Protein AF-0000000080299804 (afdb_homodimer)

Organism: Bacteroides stercoris (NCBI:txid46506)

Nearest PDB structures (foldseek):
  3etn-assembly1_C  TM=9.957E-01  e=3.625E-29  Bacteroides fragilis NCTC 9343
  2xhz-assembly1_B  TM=9.068E-01  e=3.718E-13  Escherichia coli
  5uqi-assembly1_A  TM=9.147E-01  e=6.817E-13  Escherichia coli CFT073
  4ivn-assembly1_A  TM=7.400E-01  e=2.037E-08  Vibrio vulnificus YJ016
  7en7-assembly1_A  TM=8.045E-01  e=1.188E-07  Escherichia coli K-12

Solvent-accessible surface area (backbone atoms only — not comparable to full-atom values): 20589 Å² total; per-residue (Å²): 106,67,69,60,51,51,51,50,31,50,53,48,19,50,40,39,62,53,38,64,86,58,72,44,57,58,52,47,39,50,49,47,42,47,26,26,70,68,62,63,24,33,37,37,16,23,26,61,72,65,46,20,38,46,24,40,40,41,16,54,49,30,41,63,55,76,40,56,40,40,62,44,53,37,68,49,33,76,71,58,54,51,70,72,68,56,82,46,28,32,37,40,38,36,31,60,70,18,65,51,62,51,55,56,51,39,55,52,53,46,38,71,75,39,74,79,60,48,35,37,28,41,20,41,27,71,84,22,68,50,31,67,70,28,77,29,54,43,47,44,59,52,54,76,32,71,30,87,82,54,70,56,82,35,37,50,52,44,36,51,45,50,53,40,42,50,51,46,39,54,40,30,62,75,70,62,63,48,66,67,62,38,33,75,74,30,77,61,63,70,64,10,53,51,35,46,57,61,61,76,99,108,65,70,58,50,53,51,50,31,49,52,47,19,48,39,39,60,53,38,64,83,58,70,45,57,59,52,46,37,48,48,47,43,48,28,26,70,67,63,64,23,31,38,38,18,23,24,60,72,64,46,20,38,45,24,41,41,42,17,54,50,29,41,62,56,77,39,56,40,40,63,43,53,36,69,50,31,76,71,59,54,50,69,74,69,55,81,46,27,33,37,40,37,35,30,60,68,19,65,50,63,53,55,55,52,39,53,51,52,47,38,71,75,37,73,79,60,47,35,37,30,42,19,40,28,70,84,21,69,50,29,67,70,30,78,30,54,44,47,44,60,50,53,77,33,72,30,87,82,54,69,57,82,37,38,51,52,44,34,50,45,50,52,40,42,52,50,44,39,55,37,29,62,74,71,62,63,45,67,67,61,39,31,76,75,29,78,62,63,72,63,10,54,51,36,47,58,61,62,76,100

Sequence (402 aa):
MIASIQELLQKEAQAVLNIPVTDAYEKAVELIVEQVHRKKGKLVTSGMGKAGQIAMNIATTFCSTGIPSVFLHPSEAQHGDLGILQENDLLLLISNSGKTREIVELTQLAHNLNPKLKFIVITGNPDSPLAQESDVCLSTGSPKEVCILGMTPTTSTTVMTVIGDILVVQTMQKTGFTIEDYSKRHHGGYLGEKSRALCVKMIASIQELLQKEAQAVLNIPVTDAYEKAVELIVEQVHRKKGKLVTSGMGKAGQIAMNIATTFCSTGIPSVFLHPSEAQHGDLGILQENDLLLLISNSGKTREIVELTQLAHNLNPKLKFIVITGNPDSPLAQESDVCLSTGSPKEVCILGMTPTTSTTVMTVIGDILVVQTMQKTGFTIEDYSKRHHGGYLGEKSRALCVK

Foldseek 3Di:
DVVLVVVLVVLLVVLLVLFDDDCLLVVLLVLQCVLPVPVPAAEEEEDDDLQLVLSQVLQVLLVLQPGHYDYDYLVCCVVPPVVSDDPSYEYEYEDAALCPPSRVVSVVVNCVVPVVHAYEYEYCDCPHPNNVVHPGYGHSVNGQAPPPVSPDPDSSSSSSNVSSVSSSVVSCVVSVGDLVNSLVSQCDDPSNVVSVVVVVD/DVVLVVVLVVLLVVLLVLFDDDCLLVVLLVLQCVLPVPVPAAEEEEDDDLQLVLSQVLQVLLVLQPGHYDYDYLVCCVVPPVVSDDPSYEYEYEDAALCPPSRVVSVVVNCVVPVVHAYEYEYCCCPHPNNVVHPGYGHSVNGQAPPPVSPDPDSSSSSSNVSSVSSSVVSCVVSVGDLVNSLVRQCDDPSNVVSVVVVVD

Radius of gyration: 20.39 Å; Cα contacts (8 Å, |Δi|>4): 796; chains: 2; bounding box: 62×54×48 Å

InterPro domains:
  IPR001347 SIS domain [PF01380] (39-169)
  IPR001347 SIS domain [PS51464] (32-177)
  IPR035474 KpsF-like, SIS domain [cd05014] (41-169)
  IPR046348 SIS domain superfamily [SSF53697] (6-197)

pLDDT: mean 95.36, std 7.16, range [51.16, 98.94]

Structure (mmCIF, N/CA/C/O backbone):
data_AF-0000000080299804-model_v1
#
loop_
_entity.id
_entity.type
_entity.pdbx_description
1 polymer 'Putative arabinose 5-phosphate isomerase, KdsD-like'
#
loop_
_atom_site.group_PDB
_atom_site.id
_atom_site.type_symbol
_atom_site.label_atom_id
_atom_site.label_alt_id
_atom_site.label_comp_id
_atom_site.label_asym_id
_atom_site.label_entity_id
_atom_site.label_seq_id
_atom_site.pdbx_PDB_ins_code
_atom_site.Cartn_x
_atom_site.Cartn_y
_atom_site.Cartn_z
_atom_site.occupancy
_atom_site.B_iso_or_equiv
_atom_site.auth_seq_id
_atom_site.auth_comp_id
_atom_site.auth_asym_id
_atom_site.auth_atom_id
_atom_site.pdbx_PDB_model_num
ATOM 1 N N . MET A 1 1 ? 6.676 -24.812 4.543 1 92.69 1 MET A N 1
ATOM 2 C CA . MET A 1 1 ? 6.258 -23.469 4.152 1 92.69 1 MET A CA 1
ATOM 3 C C . MET A 1 1 ? 5.59 -22.75 5.316 1 92.69 1 MET A C 1
ATOM 5 O O . MET A 1 1 ? 5.926 -21.609 5.613 1 92.69 1 MET A O 1
ATOM 9 N N . ILE A 1 2 ? 4.918 -23.5 6.156 1 93.62 2 ILE A N 1
ATOM 10 C CA . ILE A 1 2 ? 4.168 -22.891 7.25 1 93.62 2 ILE A CA 1
ATOM 11 C C . ILE A 1 2 ? 5.129 -22.266 8.258 1 93.62 2 ILE A C 1
ATOM 13 O O . ILE A 1 2 ? 4.965 -21.094 8.641 1 93.62 2 ILE A O 1
ATOM 17 N N . ALA A 1 3 ? 6.148 -22.969 8.594 1 95.88 3 ALA A N 1
ATOM 18 C CA . ALA A 1 3 ? 7.117 -22.453 9.555 1 95.88 3 ALA A CA 1
ATOM 19 C C . ALA A 1 3 ? 7.816 -21.203 9.008 1 95.88 3 ALA A C 1
ATOM 21 O O . ALA A 1 3 ? 8.039 -20.234 9.742 1 95.88 3 ALA A O 1
ATOM 22 N N . SER A 1 4 ? 8.164 -21.266 7.797 1 97.25 4 SER A N 1
ATOM 23 C CA . SER A 1 4 ? 8.805 -20.141 7.133 1 97.25 4 SER A CA 1
ATOM 24 C C . SER A 1 4 ? 7.902 -18.906 7.129 1 97.25 4 SER A C 1
ATOM 26 O O . SER A 1 4 ? 8.359 -17.797 7.391 1 97.25 4 SER A O 1
ATOM 28 N N . ILE A 1 5 ? 6.621 -19.094 6.84 1 98.25 5 ILE A N 1
ATOM 29 C CA . ILE A 1 5 ? 5.656 -18 6.789 1 98.25 5 ILE A CA 1
ATOM 30 C C . ILE A 1 5 ? 5.496 -17.391 8.18 1 98.25 5 ILE A C 1
ATOM 32 O O . ILE A 1 5 ? 5.449 -16.156 8.32 1 98.25 5 ILE A O 1
ATOM 36 N N . GLN A 1 6 ? 5.473 -18.234 9.195 1 98.25 6 GLN A N 1
ATOM 37 C CA . GLN A 1 6 ? 5.344 -17.75 10.562 1 98.25 6 GLN A CA 1
ATOM 38 C C . GLN A 1 6 ? 6.535 -16.875 10.953 1 98.25 6 GLN A C 1
ATOM 40 O O . GLN A 1 6 ? 6.371 -15.867 11.648 1 98.25 6 GLN A O 1
ATOM 45 N N . GLU A 1 7 ? 7.672 -17.266 10.516 1 98.38 7 GLU A N 1
ATOM 46 C CA . GLU A 1 7 ? 8.867 -16.469 10.781 1 98.38 7 GLU A CA 1
ATOM 47 C C . GLU A 1 7 ? 8.789 -15.117 10.086 1 98.38 7 GLU A C 1
ATOM 49 O O . GLU A 1 7 ? 9.18 -14.094 10.656 1 98.38 7 GLU A O 1
ATOM 54 N N . LEU A 1 8 ? 8.32 -15.117 8.844 1 98.69 8 LEU A N 1
ATOM 55 C CA . LEU A 1 8 ? 8.164 -13.875 8.102 1 98.69 8 LEU A CA 1
ATOM 56 C C . LEU A 1 8 ? 7.176 -12.945 8.789 1 98.69 8 LEU A C 1
ATOM 58 O O . LEU A 1 8 ? 7.406 -11.734 8.875 1 98.69 8 LEU A O 1
ATOM 62 N N . LEU A 1 9 ? 6.078 -13.508 9.281 1 98.88 9 LEU A N 1
ATOM 63 C CA . LEU A 1 9 ? 5.078 -12.711 9.992 1 98.88 9 LEU A CA 1
ATOM 64 C C . LEU A 1 9 ? 5.668 -12.102 11.258 1 98.88 9 LEU A C 1
ATOM 66 O O . LEU A 1 9 ? 5.387 -10.945 11.586 1 98.88 9 LEU A O 1
ATOM 70 N N . GLN A 1 10 ? 6.461 -12.867 11.938 1 98.81 10 GLN A N 1
ATOM 71 C CA . GLN A 1 10 ? 7.109 -12.367 13.141 1 98.81 10 GLN A CA 1
ATOM 72 C C . GLN A 1 10 ? 8.047 -11.203 12.82 1 98.81 10 GLN A C 1
ATOM 74 O O . GLN A 1 10 ? 8.07 -10.211 13.547 1 98.81 10 GLN A O 1
ATOM 79 N N . LYS A 1 11 ? 8.805 -11.32 11.773 1 98.81 11 LYS A N 1
ATOM 80 C CA . LYS A 1 11 ? 9.734 -10.266 11.375 1 98.81 11 LYS A CA 1
ATOM 81 C C . LYS A 1 11 ? 8.977 -8.992 11 1 98.81 11 LYS A C 1
ATOM 83 O O . LYS A 1 11 ? 9.383 -7.891 11.375 1 98.81 11 LYS A O 1
ATOM 88 N N . GLU A 1 12 ? 7.887 -9.172 10.258 1 98.88 12 GLU A N 1
ATOM 89 C CA . GLU A 1 12 ? 7.07 -8.031 9.867 1 98.88 12 GLU A CA 1
ATOM 90 C C . GLU A 1 12 ? 6.453 -7.348 11.086 1 98.88 12 GLU A C 1
ATOM 92 O O . GLU A 1 12 ? 6.477 -6.121 11.195 1 98.88 12 GLU A O 1
ATOM 97 N N . ALA A 1 13 ? 5.949 -8.164 11.977 1 98.94 13 ALA A N 1
ATOM 98 C CA . ALA A 1 13 ? 5.336 -7.617 13.188 1 98.94 13 ALA A CA 1
ATOM 99 C C . ALA A 1 13 ? 6.367 -6.891 14.047 1 98.94 13 ALA A C 1
ATOM 101 O O . ALA A 1 13 ? 6.086 -5.82 14.594 1 98.94 13 ALA A O 1
ATOM 102 N N . GLN A 1 14 ? 7.508 -7.449 14.148 1 98.88 14 GLN A N 1
ATOM 103 C CA . GLN A 1 14 ? 8.57 -6.828 14.938 1 98.88 14 GLN A CA 1
ATOM 104 C C . GLN A 1 14 ? 9 -5.496 14.336 1 98.88 14 GLN A C 1
ATOM 106 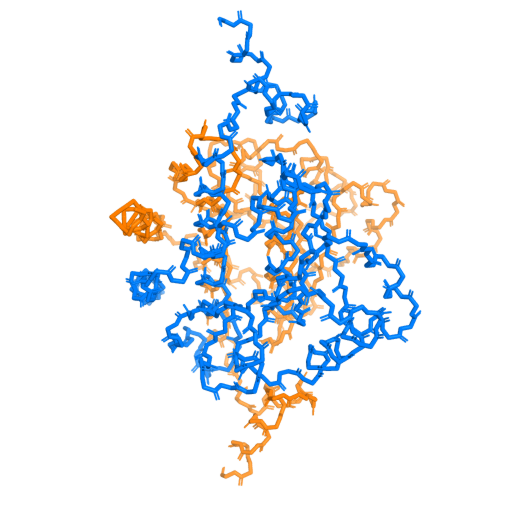O O . GLN A 1 14 ? 9.289 -4.547 15.055 1 98.88 14 GLN A O 1
ATOM 111 N N . ALA A 1 15 ? 9.078 -5.453 13 1 98.94 15 ALA A N 1
ATOM 112 C CA . ALA A 1 15 ? 9.422 -4.203 12.328 1 98.94 15 ALA A CA 1
ATOM 113 C C . ALA A 1 15 ? 8.406 -3.107 12.656 1 98.94 15 ALA A C 1
ATOM 115 O O . ALA A 1 15 ? 8.781 -1.949 12.852 1 98.94 15 ALA A O 1
ATOM 116 N N . VAL A 1 16 ? 7.137 -3.465 12.711 1 98.94 16 VAL A N 1
ATOM 117 C CA . VAL A 1 16 ? 6.078 -2.52 13.047 1 98.94 16 VAL A CA 1
ATOM 118 C C . VAL A 1 16 ? 6.258 -2.02 14.477 1 98.94 16 VAL A C 1
ATOM 120 O O . VAL A 1 16 ? 6.18 -0.817 14.734 1 98.94 16 VAL A O 1
ATOM 123 N N . LEU A 1 17 ? 6.586 -2.916 15.383 1 98.81 17 LEU A N 1
ATOM 124 C CA . LEU A 1 17 ? 6.754 -2.566 16.781 1 98.81 17 LEU A CA 1
ATOM 125 C C . LEU A 1 17 ? 7.992 -1.7 16.984 1 98.81 17 LEU A C 1
ATOM 127 O O . LEU A 1 17 ? 8.062 -0.921 17.938 1 98.81 17 LEU A O 1
ATOM 131 N N . ASN A 1 18 ? 8.93 -1.808 16.094 1 98.75 18 ASN A N 1
ATOM 132 C CA . ASN A 1 18 ? 10.211 -1.127 16.25 1 98.75 18 ASN A CA 1
ATOM 133 C C . ASN A 1 18 ? 10.195 0.25 15.594 1 98.75 18 ASN A C 1
ATOM 135 O O . ASN A 1 18 ? 11.211 0.95 15.594 1 98.75 18 ASN A O 1
ATOM 139 N N . ILE A 1 19 ? 9.086 0.676 14.992 1 98.88 19 ILE A N 1
ATOM 140 C CA . ILE A 1 19 ? 9 2.027 14.453 1 98.88 19 ILE A CA 1
ATOM 141 C C . ILE A 1 19 ? 9.297 3.047 15.547 1 98.88 19 ILE A C 1
ATOM 143 O O . ILE A 1 19 ? 8.656 3.043 16.594 1 98.88 19 ILE A O 1
ATOM 147 N N . PRO A 1 20 ? 10.266 3.904 15.328 1 98.69 20 PRO A N 1
ATOM 148 C CA . PRO A 1 20 ? 10.586 4.902 16.344 1 98.69 20 PRO A CA 1
ATOM 149 C C . PRO A 1 20 ? 9.445 5.887 16.594 1 98.69 20 PRO A C 1
ATOM 151 O O . PRO A 1 20 ? 8.914 6.461 15.633 1 98.69 20 PRO A O 1
ATOM 154 N N . VAL A 1 21 ? 9.07 6.027 17.844 1 98.44 21 VAL A N 1
ATOM 155 C CA . VAL A 1 21 ? 8.023 6.973 18.203 1 98.44 21 VAL A CA 1
ATOM 156 C C . VAL A 1 21 ? 8.633 8.164 18.938 1 98.44 21 VAL A C 1
ATOM 158 O O . VAL A 1 21 ? 9.195 8.008 20.031 1 98.44 21 VAL A O 1
ATOM 161 N N . THR A 1 22 ? 8.617 9.297 18.312 1 97.88 22 THR A N 1
ATOM 162 C CA . THR A 1 22 ? 9.141 10.531 18.906 1 97.88 22 THR A CA 1
ATOM 163 C C . THR A 1 22 ? 8.102 11.648 18.828 1 97.88 22 THR A C 1
ATOM 165 O O . THR A 1 22 ? 6.984 11.43 18.344 1 97.88 22 THR A O 1
ATOM 168 N N . ASP A 1 23 ? 8.469 12.828 19.297 1 97.75 23 ASP A N 1
ATOM 169 C CA . ASP A 1 23 ? 7.551 13.961 19.25 1 97.75 23 ASP A CA 1
ATOM 170 C C . ASP A 1 23 ? 7.379 14.461 17.812 1 97.75 23 ASP A C 1
ATOM 172 O O . ASP A 1 23 ? 6.539 15.328 17.547 1 97.75 23 ASP A O 1
ATOM 176 N N . ALA A 1 24 ? 8.141 13.867 16.891 1 98.56 24 ALA A N 1
ATOM 177 C CA . ALA A 1 24 ? 8.008 14.211 15.477 1 98.56 24 ALA A CA 1
ATOM 178 C C . ALA A 1 24 ? 6.598 13.922 14.969 1 98.56 24 ALA A C 1
ATOM 180 O O . ALA A 1 24 ? 6.078 14.633 14.109 1 98.56 24 ALA A O 1
ATOM 181 N N . TYR A 1 25 ? 6 12.922 15.539 1 98.81 25 TYR A N 1
ATOM 182 C CA . TYR A 1 25 ? 4.641 12.594 15.125 1 98.81 25 TYR A CA 1
ATOM 183 C C . TYR A 1 25 ? 3.672 13.711 15.492 1 98.81 25 TYR A C 1
ATOM 185 O O . TYR A 1 25 ? 2.789 14.062 14.711 1 98.81 25 TYR A O 1
ATOM 193 N N . GLU A 1 26 ? 3.801 14.211 16.672 1 98.62 26 GLU A N 1
ATOM 194 C CA . GLU A 1 26 ? 2.951 15.328 17.078 1 98.62 26 GLU A CA 1
ATOM 195 C C . GLU A 1 26 ? 3.16 16.547 16.188 1 98.62 26 GLU A C 1
ATOM 197 O O . GLU A 1 26 ? 2.195 17.203 15.789 1 98.62 26 GLU A O 1
ATOM 202 N N . LYS A 1 27 ? 4.379 16.812 15.867 1 98.81 27 LYS A N 1
ATOM 203 C CA . LYS A 1 27 ? 4.699 17.938 14.984 1 98.81 27 LYS A CA 1
ATOM 204 C C . LYS A 1 27 ? 4.113 17.734 13.594 1 98.81 27 LYS A C 1
ATOM 206 O O . LYS A 1 27 ? 3.6 18.672 12.984 1 98.81 27 LYS A O 1
ATOM 211 N N . ALA A 1 28 ? 4.203 16.547 13.062 1 98.88 28 ALA A N 1
ATOM 212 C CA . ALA A 1 28 ? 3.652 16.234 11.75 1 98.88 28 ALA A CA 1
ATOM 213 C C . ALA A 1 28 ? 2.141 16.438 11.719 1 98.88 28 ALA A C 1
ATOM 215 O O . ALA A 1 28 ? 1.609 17.062 10.805 1 98.88 28 ALA A O 1
ATOM 216 N N . VAL A 1 29 ? 1.487 15.914 12.758 1 98.88 29 VAL A N 1
ATOM 217 C CA . VAL A 1 29 ? 0.036 16.031 12.836 1 98.88 29 VAL A CA 1
ATOM 218 C C . VAL A 1 29 ? -0.358 17.5 12.953 1 98.88 29 VAL A C 1
ATOM 220 O O . VAL A 1 29 ? -1.312 17.953 12.312 1 98.88 29 VAL A O 1
ATOM 223 N N . GLU A 1 30 ? 0.352 18.234 13.734 1 98.81 30 GLU A N 1
ATOM 224 C CA . GLU A 1 30 ? 0.077 19.656 13.891 1 98.81 30 GLU A CA 1
ATOM 225 C C . GLU A 1 30 ? 0.239 20.391 12.57 1 98.81 30 GLU A C 1
ATOM 227 O O . GLU A 1 30 ? -0.56 21.281 12.242 1 98.81 30 GLU A O 1
ATOM 232 N N . LEU A 1 31 ? 1.258 20.047 11.852 1 98.81 31 LEU A N 1
ATOM 233 C CA . LEU A 1 31 ? 1.482 20.656 10.555 1 98.81 31 LEU A CA 1
ATOM 234 C C . LEU A 1 31 ? 0.331 20.359 9.602 1 98.81 31 LEU A C 1
ATOM 236 O O . LEU A 1 31 ? -0.106 21.234 8.852 1 98.81 31 LEU A O 1
ATOM 240 N N . ILE A 1 32 ? -0.115 19.156 9.586 1 98.88 32 ILE A N 1
ATOM 241 C CA . ILE A 1 32 ? -1.228 18.766 8.734 1 98.88 32 ILE A CA 1
ATOM 242 C C . ILE A 1 32 ? -2.48 19.547 9.117 1 98.88 32 ILE A C 1
ATOM 244 O O . ILE A 1 32 ? -3.166 20.094 8.25 1 98.88 32 ILE A O 1
ATOM 248 N N . VAL A 1 33 ? -2.742 19.609 10.391 1 98.81 33 VAL A N 1
ATOM 249 C CA . VAL A 1 33 ? -3.932 20.297 10.875 1 98.81 33 VAL A CA 1
ATOM 250 C C . VAL A 1 33 ? -3.846 21.781 10.516 1 98.81 33 VAL A C 1
ATOM 252 O O . VAL A 1 33 ? -4.816 22.359 10.031 1 98.81 33 VAL A O 1
ATOM 255 N N . GLU A 1 34 ? -2.688 22.328 10.719 1 98.69 34 GLU A N 1
ATOM 256 C CA . GLU A 1 34 ? -2.514 23.766 10.461 1 98.69 34 GLU A CA 1
ATOM 257 C C . GLU A 1 34 ? -2.623 24.078 8.977 1 98.69 34 GLU A C 1
ATOM 259 O O . GLU A 1 34 ? -3.439 24.906 8.562 1 98.69 34 GLU A O 1
ATOM 264 N N . GLN A 1 35 ? -1.888 23.406 8.141 1 98.69 35 GLN A N 1
ATOM 265 C CA . GLN A 1 35 ? -1.776 23.75 6.727 1 98.69 35 GLN A CA 1
ATOM 266 C C . GLN A 1 35 ? -3.029 23.328 5.961 1 98.69 35 GLN A C 1
ATOM 268 O O . GLN A 1 35 ? -3.486 24.062 5.07 1 98.69 35 GLN A O 1
ATOM 273 N N . VAL A 1 36 ? -3.557 22.172 6.363 1 98.5 36 VAL A N 1
ATOM 274 C CA . VAL A 1 36 ? -4.629 21.625 5.539 1 98.5 36 VAL A CA 1
ATOM 275 C C . VAL A 1 36 ? -5.98 21.922 6.184 1 98.5 36 VAL A C 1
ATOM 277 O O . VAL A 1 36 ? -6.848 22.547 5.57 1 98.5 36 VAL A O 1
ATOM 280 N N . HIS A 1 37 ? -6.082 21.547 7.422 1 98.12 37 HIS A N 1
ATOM 281 C CA . HIS A 1 37 ? -7.383 21.656 8.078 1 98.12 37 HIS A CA 1
ATOM 282 C C . HIS A 1 37 ? -7.73 23.125 8.336 1 98.12 37 HIS A C 1
ATOM 284 O O . HIS A 1 37 ? -8.875 23.531 8.125 1 98.12 37 HIS A O 1
ATOM 290 N N . ARG A 1 38 ? -6.816 23.906 8.766 1 98.38 38 ARG A N 1
ATOM 291 C CA . ARG A 1 38 ? -7.09 25.297 9.156 1 98.38 38 ARG A CA 1
ATOM 292 C C . ARG A 1 38 ? -6.883 26.25 7.988 1 98.38 38 ARG A C 1
ATOM 294 O O . ARG A 1 38 ? -7.754 27.062 7.684 1 98.38 38 ARG A O 1
ATOM 301 N N . LYS A 1 39 ? -5.777 26.125 7.297 1 98.31 39 LYS A N 1
ATOM 302 C CA . LYS A 1 39 ? -5.418 27.094 6.266 1 98.31 39 LYS A CA 1
ATOM 303 C C . LYS A 1 39 ? -5.984 26.688 4.906 1 98.31 39 LYS A C 1
ATOM 305 O O . LYS A 1 39 ? -5.852 27.422 3.926 1 98.31 39 LYS A O 1
ATOM 310 N N . LYS A 1 40 ? -6.547 25.531 4.797 1 98.12 40 LYS A N 1
ATOM 311 C CA . LYS A 1 40 ? -7.328 25.062 3.66 1 98.12 40 LYS A CA 1
ATOM 312 C C . LYS A 1 40 ? -6.434 24.75 2.467 1 98.12 40 LYS A C 1
ATOM 314 O O . LYS A 1 40 ? -6.809 24.984 1.318 1 98.12 40 LYS A O 1
ATOM 319 N N . GLY A 1 41 ? -5.238 24.328 2.691 1 98.31 41 GLY A N 1
ATOM 320 C CA . GLY A 1 41 ? -4.418 23.703 1.669 1 98.31 41 GLY A CA 1
ATOM 321 C C . GLY A 1 41 ? -4.758 22.234 1.447 1 98.31 41 GLY A C 1
ATOM 322 O O . GLY A 1 41 ? -5.863 21.797 1.765 1 98.31 41 GLY A O 1
ATOM 323 N N . LYS A 1 42 ? -3.889 21.562 0.871 1 98.81 42 LYS A N 1
ATOM 324 C CA . LYS A 1 42 ? -4.035 20.125 0.712 1 98.81 42 LYS A CA 1
ATOM 325 C C . LYS A 1 42 ? -2.727 19.391 1.03 1 98.81 42 LYS A C 1
ATOM 327 O O . LYS A 1 42 ? -1.656 20 1.017 1 98.81 42 LYS A O 1
ATOM 332 N N . LEU A 1 43 ? -2.871 18.156 1.405 1 98.88 43 LEU A N 1
ATOM 333 C CA . LEU A 1 43 ? -1.719 17.281 1.57 1 98.88 43 LEU A CA 1
ATOM 334 C C . LEU A 1 43 ? -1.314 16.656 0.239 1 98.88 43 LEU A C 1
ATOM 336 O O . LEU A 1 43 ? -2.104 15.938 -0.379 1 98.88 43 LEU A O 1
ATOM 340 N N . VAL A 1 44 ? -0.115 16.969 -0.212 1 98.88 44 VAL A N 1
ATOM 341 C CA . VAL A 1 44 ? 0.397 16.391 -1.452 1 98.88 44 VAL A CA 1
ATOM 342 C C . VAL A 1 44 ? 1.435 15.32 -1.134 1 98.88 44 VAL A C 1
ATOM 344 O O . VAL A 1 44 ? 2.539 15.633 -0.681 1 98.88 44 VAL A O 1
ATOM 347 N N . THR A 1 45 ? 1.09 14.07 -1.357 1 98.94 45 THR A N 1
ATOM 348 C CA . THR A 1 45 ? 1.995 12.961 -1.079 1 98.94 45 THR A CA 1
ATOM 349 C C . THR A 1 45 ? 2.801 12.594 -2.322 1 98.94 45 THR A C 1
ATOM 351 O O . THR A 1 45 ? 2.363 12.844 -3.447 1 98.94 45 THR A O 1
ATOM 354 N N . SER A 1 46 ? 3.973 12.078 -2.096 1 98.88 46 SER A N 1
ATOM 355 C CA . SER A 1 46 ? 4.82 11.711 -3.227 1 98.88 46 SER A CA 1
ATOM 356 C C . SER A 1 46 ? 5.836 10.641 -2.838 1 98.88 46 SER A C 1
ATOM 358 O O . SER A 1 46 ? 6.215 10.531 -1.669 1 98.88 46 SER A O 1
ATOM 360 N N . GLY A 1 47 ? 6.281 9.883 -3.729 1 98.31 47 GLY A N 1
ATOM 361 C CA . GLY A 1 47 ? 7.25 8.797 -3.65 1 98.31 47 GLY A CA 1
ATOM 362 C C . GLY A 1 47 ? 7.453 8.086 -4.973 1 98.31 47 GLY A C 1
ATOM 363 O O . GLY A 1 47 ? 6.664 8.25 -5.902 1 98.31 47 GLY A O 1
ATOM 364 N N . MET A 1 48 ? 8.523 7.34 -5.059 1 96.94 48 MET A N 1
ATOM 365 C CA . MET A 1 48 ? 8.812 6.59 -6.277 1 96.94 48 MET A CA 1
ATOM 366 C C . MET A 1 48 ? 8.539 5.102 -6.078 1 96.94 48 MET A C 1
ATOM 368 O O . MET A 1 48 ? 8.719 4.57 -4.984 1 96.94 48 MET A O 1
ATOM 372 N N . GLY A 1 49 ? 8.172 4.438 -7.188 1 96.31 49 GLY A N 1
ATOM 373 C CA . GLY A 1 49 ? 8.008 2.992 -7.152 1 96.31 49 GLY A CA 1
ATOM 374 C C . GLY A 1 49 ? 7.051 2.525 -6.074 1 96.31 49 GLY A C 1
ATOM 375 O O . GLY A 1 49 ? 5.934 3.037 -5.965 1 96.31 49 GLY A O 1
ATOM 376 N N . LYS A 1 50 ? 7.461 1.535 -5.336 1 98.06 50 LYS A N 1
ATOM 377 C CA . LYS A 1 50 ? 6.617 0.94 -4.301 1 98.06 50 LYS A CA 1
ATOM 378 C C . LYS A 1 50 ? 6.309 1.946 -3.195 1 98.06 50 LYS A C 1
ATOM 380 O O . LYS A 1 50 ? 5.195 1.977 -2.67 1 98.06 50 LYS A O 1
ATOM 385 N N . ALA A 1 51 ? 7.289 2.762 -2.852 1 98.31 51 ALA A N 1
ATOM 386 C CA . ALA A 1 51 ? 7.035 3.834 -1.895 1 98.31 51 ALA A CA 1
ATOM 387 C C . ALA A 1 51 ? 5.965 4.793 -2.416 1 98.31 51 ALA A C 1
ATOM 389 O O . ALA A 1 51 ? 5.156 5.309 -1.644 1 98.31 51 ALA A O 1
ATOM 390 N N . GLY A 1 52 ? 6.004 5.059 -3.727 1 98.62 52 GLY A N 1
ATOM 391 C CA . GLY A 1 52 ? 4.98 5.891 -4.344 1 98.62 52 GLY A CA 1
ATOM 392 C C . GLY A 1 52 ? 3.586 5.309 -4.215 1 98.62 52 GLY A C 1
ATOM 393 O O . GLY A 1 52 ? 2.619 6.043 -3.998 1 98.62 52 GLY A O 1
ATOM 394 N N . GLN A 1 53 ? 3.492 4.027 -4.348 1 98.75 53 GLN A N 1
ATOM 395 C CA . GLN A 1 53 ? 2.203 3.361 -4.211 1 98.75 53 GLN A CA 1
ATOM 396 C C . GLN A 1 53 ? 1.683 3.459 -2.777 1 98.75 53 GLN A C 1
ATOM 398 O O . GLN A 1 53 ? 0.479 3.613 -2.559 1 98.75 53 GLN A O 1
ATOM 403 N N . ILE A 1 54 ? 2.561 3.406 -1.776 1 98.81 54 ILE A N 1
ATOM 404 C CA . ILE A 1 54 ? 2.164 3.609 -0.387 1 98.81 54 ILE A CA 1
ATOM 405 C C . ILE A 1 54 ? 1.725 5.055 -0.181 1 98.81 54 ILE A C 1
ATOM 407 O O . ILE A 1 54 ? 0.735 5.32 0.508 1 98.81 54 ILE A O 1
ATOM 411 N N . ALA A 1 55 ? 2.467 5.977 -0.833 1 98.94 55 ALA A N 1
ATOM 412 C CA . ALA A 1 55 ? 2.088 7.387 -0.753 1 98.94 55 ALA A CA 1
ATOM 413 C C . ALA A 1 55 ? 0.684 7.609 -1.307 1 98.94 55 ALA A C 1
ATOM 415 O O . ALA A 1 55 ? -0.081 8.414 -0.771 1 98.94 55 ALA A O 1
ATOM 416 N N . MET A 1 56 ? 0.382 6.934 -2.375 1 98.81 56 MET A N 1
ATOM 417 C CA . MET A 1 56 ? -0.957 7.02 -2.951 1 98.81 56 MET A CA 1
ATOM 418 C C . MET A 1 56 ? -2.006 6.516 -1.965 1 98.81 56 MET A C 1
ATOM 420 O O . MET A 1 56 ? -3.064 7.133 -1.811 1 98.81 56 MET A O 1
ATOM 424 N N . ASN A 1 57 ? -1.745 5.426 -1.312 1 98.75 57 ASN A N 1
ATOM 425 C CA . ASN A 1 57 ? -2.656 4.875 -0.316 1 98.75 57 ASN A CA 1
ATOM 426 C C . ASN A 1 57 ? -2.883 5.852 0.835 1 98.75 57 ASN A C 1
ATOM 428 O O . ASN A 1 57 ? -4.02 6.047 1.276 1 98.75 57 ASN A O 1
ATOM 432 N N . ILE A 1 58 ? -1.812 6.461 1.29 1 98.94 58 ILE A N 1
ATOM 433 C CA . ILE A 1 58 ? -1.902 7.422 2.381 1 98.94 58 ILE A CA 1
ATOM 434 C C . ILE A 1 58 ? -2.764 8.609 1.95 1 98.94 58 ILE A C 1
ATOM 436 O O . ILE A 1 58 ? -3.637 9.055 2.699 1 98.94 58 ILE A O 1
ATOM 440 N N . ALA A 1 59 ? -2.576 9.078 0.723 1 98.94 59 ALA A N 1
ATOM 441 C CA . ALA A 1 59 ? -3.34 10.219 0.218 1 98.94 59 ALA A CA 1
ATOM 442 C C . ALA A 1 59 ? -4.836 9.906 0.199 1 98.94 59 ALA A C 1
ATOM 444 O O . ALA A 1 59 ? -5.645 10.703 0.688 1 98.94 59 ALA A O 1
ATOM 445 N N . THR A 1 60 ? -5.207 8.773 -0.327 1 98.38 60 THR A N 1
ATOM 446 C CA . THR A 1 60 ? -6.621 8.438 -0.459 1 98.38 60 THR A CA 1
ATOM 447 C C . THR A 1 60 ? -7.246 8.18 0.908 1 98.38 60 THR A C 1
ATOM 449 O O . THR A 1 60 ? -8.422 8.477 1.128 1 98.38 60 THR A O 1
ATOM 452 N N . THR A 1 61 ? -6.457 7.633 1.838 1 98.5 61 THR A N 1
ATOM 453 C CA . THR A 1 61 ? -6.961 7.422 3.191 1 98.5 61 THR A CA 1
ATOM 454 C C . THR A 1 61 ? -7.23 8.758 3.883 1 98.5 61 THR A C 1
ATOM 456 O O . THR A 1 61 ? -8.258 8.922 4.543 1 98.5 61 THR A O 1
ATOM 459 N N . PHE A 1 62 ? -6.336 9.719 3.711 1 98.81 62 PHE A N 1
ATOM 460 C CA . PHE A 1 62 ? -6.562 11.055 4.242 1 98.81 62 PHE A CA 1
ATOM 461 C C . PHE A 1 62 ? -7.816 11.672 3.633 1 98.81 62 PHE A C 1
ATOM 463 O O . PHE A 1 62 ? -8.641 12.258 4.344 1 98.81 62 PHE A O 1
ATOM 470 N N . CYS A 1 63 ? -8.023 11.531 2.32 1 97.94 63 CYS A N 1
ATOM 471 C CA . CYS A 1 63 ? -9.203 12.07 1.659 1 97.94 63 CYS A CA 1
ATOM 472 C C . CYS A 1 63 ? -10.477 11.516 2.289 1 97.94 63 CYS A C 1
ATOM 474 O O . CYS A 1 63 ? -11.43 12.266 2.539 1 97.94 63 CYS A O 1
ATOM 476 N N . SER A 1 64 ? -10.422 10.25 2.602 1 96.25 64 SER A N 1
ATOM 477 C CA . SER A 1 64 ? -11.625 9.602 3.115 1 96.25 64 SER A CA 1
ATOM 478 C C . SER A 1 64 ? -11.883 9.984 4.566 1 96.25 64 SER A C 1
ATOM 480 O O . SER A 1 64 ? -12.953 9.688 5.113 1 96.25 64 SER A O 1
ATOM 482 N N . THR A 1 65 ? -10.883 10.688 5.16 1 97.12 65 THR A N 1
ATOM 483 C CA . THR A 1 65 ? -11.031 11.008 6.574 1 97.12 65 THR A CA 1
ATOM 484 C C . THR A 1 65 ? -10.969 12.516 6.797 1 97.12 65 THR A C 1
ATOM 486 O O . THR A 1 65 ? -10.562 12.977 7.863 1 97.12 65 THR A O 1
ATOM 489 N N . GLY A 1 66 ? -11.203 13.281 5.797 1 96.62 66 GLY A N 1
ATOM 490 C CA . GLY A 1 66 ? -11.516 14.688 5.957 1 96.62 66 GLY A CA 1
ATOM 491 C C . GLY A 1 66 ? -10.336 15.602 5.672 1 96.62 66 GLY A C 1
ATOM 492 O O . GLY A 1 66 ? -10.422 16.812 5.887 1 96.62 66 GLY A O 1
ATOM 493 N N . ILE A 1 67 ? -9.211 15.086 5.199 1 98.5 67 ILE A N 1
ATOM 494 C CA . ILE A 1 67 ? -8.039 15.875 4.828 1 98.5 67 ILE A CA 1
ATOM 495 C C . ILE A 1 67 ? -7.816 15.781 3.32 1 98.5 67 ILE A C 1
ATOM 497 O O . ILE A 1 67 ? -7.371 14.75 2.812 1 98.5 67 ILE A O 1
ATOM 501 N N . PRO A 1 68 ? -8.203 16.875 2.611 1 98.38 68 PRO A N 1
ATOM 502 C CA . PRO A 1 68 ? -7.945 16.828 1.169 1 98.38 68 PRO A CA 1
ATOM 503 C C . PRO A 1 68 ? -6.488 16.516 0.836 1 98.38 68 PRO A C 1
ATOM 505 O O . PRO A 1 68 ? -5.574 17.156 1.362 1 98.38 68 PRO A O 1
ATOM 508 N N . SER A 1 69 ? -6.297 15.492 -0.008 1 98.81 69 SER A N 1
ATOM 509 C CA . SER A 1 69 ? -4.953 15.016 -0.317 1 98.81 69 SER A CA 1
ATOM 510 C C . SER A 1 69 ? -4.871 14.484 -1.744 1 98.81 69 SER A C 1
ATOM 512 O O . SER A 1 69 ? -5.867 14.023 -2.299 1 98.81 69 SER A O 1
ATOM 514 N N . VAL A 1 70 ? -3.717 14.602 -2.336 1 98.69 70 VAL A N 1
ATOM 515 C CA . VAL A 1 70 ? -3.502 14.102 -3.689 1 98.69 70 VAL A CA 1
ATOM 516 C C . VAL A 1 70 ? -2.088 13.539 -3.816 1 98.69 70 VAL A C 1
ATOM 518 O O . VAL A 1 70 ? -1.175 13.977 -3.107 1 98.69 70 VAL A O 1
ATOM 521 N N . PHE A 1 71 ? -1.955 12.555 -4.684 1 98.81 71 PHE A N 1
ATOM 522 C CA . PHE A 1 71 ? -0.64 12.016 -5.012 1 98.81 71 PHE A CA 1
ATOM 523 C C . PHE A 1 71 ? -0.038 12.75 -6.207 1 98.81 71 PHE A C 1
ATOM 525 O O . PHE A 1 71 ? -0.716 12.969 -7.211 1 98.81 71 PHE A O 1
ATOM 532 N N . LEU A 1 72 ? 1.147 13.141 -6.07 1 98.75 72 LEU A N 1
ATOM 533 C CA . LEU A 1 72 ? 1.926 13.758 -7.141 1 98.75 72 LEU A CA 1
ATOM 534 C C . LEU A 1 72 ? 3.139 12.898 -7.492 1 98.75 72 LEU A C 1
ATOM 536 O O . LEU A 1 72 ? 4.051 12.742 -6.676 1 98.75 72 LEU A O 1
ATOM 540 N N . HIS A 1 73 ? 3.125 12.328 -8.695 1 98.44 73 HIS A N 1
ATOM 541 C CA . HIS A 1 73 ? 4.305 11.594 -9.141 1 98.44 73 HIS A CA 1
ATOM 542 C C . HIS A 1 73 ? 5.504 12.523 -9.297 1 98.44 73 HIS A C 1
ATOM 544 O O . HIS A 1 73 ? 5.434 13.508 -10.031 1 98.44 73 HIS A O 1
ATOM 550 N N . PRO A 1 74 ? 6.586 12.164 -8.719 1 97.38 74 PRO A N 1
ATOM 551 C CA . PRO A 1 74 ? 7.664 13.148 -8.656 1 97.38 74 PRO A CA 1
ATOM 552 C C . PRO A 1 74 ? 8.289 13.43 -10.016 1 97.38 74 PRO A C 1
ATOM 554 O O . PRO A 1 74 ? 8.703 14.562 -10.289 1 97.38 74 PRO A O 1
ATOM 557 N N . SER A 1 75 ? 8.352 12.445 -10.898 1 96.06 75 SER A N 1
ATOM 558 C CA . SER A 1 75 ? 8.898 12.688 -12.227 1 96.06 75 SER A CA 1
ATOM 559 C C . SER A 1 75 ? 7.957 13.547 -13.062 1 96.06 75 SER A C 1
ATOM 561 O O . SER A 1 75 ? 8.398 14.383 -13.852 1 96.06 75 SER A O 1
ATOM 563 N N . GLU A 1 76 ? 6.684 13.32 -12.93 1 95.94 76 GLU A N 1
ATOM 564 C CA . GLU A 1 76 ? 5.699 14.086 -13.68 1 95.94 76 GLU A CA 1
ATOM 565 C C . GLU A 1 76 ? 5.637 15.531 -13.195 1 95.94 76 GLU A C 1
ATOM 567 O O . GLU A 1 76 ? 5.316 16.438 -13.969 1 95.94 76 GLU A O 1
ATOM 572 N N . ALA A 1 77 ? 5.926 15.703 -11.938 1 94.38 77 ALA A N 1
ATOM 573 C CA . ALA A 1 77 ? 5.992 17.062 -11.391 1 94.38 77 ALA A CA 1
ATOM 574 C C . ALA A 1 77 ? 6.906 17.953 -12.234 1 94.38 77 ALA A C 1
ATOM 576 O O . ALA A 1 77 ? 6.621 19.125 -12.438 1 94.38 77 ALA A O 1
ATOM 577 N N . GLN A 1 78 ? 7.941 17.359 -12.742 1 90.88 78 GLN A N 1
ATOM 578 C CA . GLN A 1 78 ? 8.922 18.094 -13.531 1 90.88 78 GLN A CA 1
ATOM 579 C C . GLN A 1 78 ? 8.367 18.453 -14.906 1 90.88 78 GLN A C 1
ATOM 581 O O . GLN A 1 78 ? 8.906 19.312 -15.594 1 90.88 78 GLN A O 1
ATOM 586 N N . HIS A 1 79 ? 7.32 17.781 -15.258 1 94.62 79 HIS A N 1
ATOM 587 C CA . HIS A 1 79 ? 6.758 17.969 -16.594 1 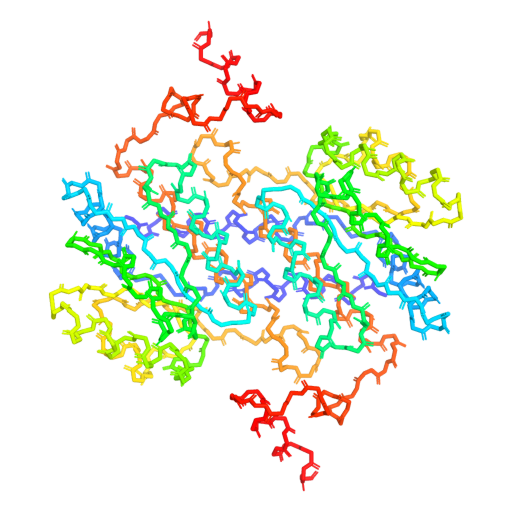94.62 79 HIS A CA 1
ATOM 588 C C . HIS A 1 79 ? 5.43 18.719 -16.531 1 94.62 79 HIS A C 1
ATOM 590 O O . HIS A 1 79 ? 4.531 18.469 -17.328 1 94.62 79 HIS A O 1
ATOM 596 N N . GLY A 1 80 ? 5.266 19.516 -15.508 1 90.62 80 GLY A N 1
ATOM 597 C CA . GLY A 1 80 ? 4.125 20.422 -15.492 1 90.62 80 GLY A CA 1
ATOM 598 C C . GLY A 1 80 ? 3.184 20.172 -14.328 1 90.62 80 GLY A C 1
ATOM 599 O O . GLY A 1 80 ? 2.441 21.062 -13.922 1 90.62 80 GLY A O 1
ATOM 600 N N . ASP A 1 81 ? 3.232 19.016 -13.781 1 95.31 81 ASP A N 1
ATOM 601 C CA . ASP A 1 81 ? 2.275 18.672 -12.734 1 95.31 81 ASP A CA 1
ATOM 602 C C . ASP A 1 81 ? 2.596 19.438 -11.445 1 95.31 81 ASP A C 1
ATOM 604 O O . ASP A 1 81 ? 1.788 19.453 -10.516 1 95.31 81 ASP A O 1
ATOM 608 N N . LEU A 1 82 ? 3.707 20.094 -11.453 1 94.38 82 LEU A N 1
ATOM 609 C CA . LEU A 1 82 ? 4.055 20.922 -10.305 1 94.38 82 LEU A CA 1
ATOM 610 C C . LEU A 1 82 ? 2.986 21.984 -10.07 1 94.38 82 LEU A C 1
ATOM 612 O O . LEU A 1 82 ? 2.895 22.531 -8.969 1 94.38 82 LEU A O 1
ATOM 616 N N . GLY A 1 83 ? 2.244 22.234 -11.078 1 94.44 83 GLY A N 1
ATOM 617 C CA . GLY A 1 83 ? 1.19 23.234 -11.023 1 94.44 83 GLY A CA 1
ATOM 618 C C . GLY A 1 83 ? 0.103 22.906 -10.023 1 94.44 83 GLY A C 1
ATOM 619 O O . GLY A 1 83 ? -0.701 23.766 -9.664 1 94.44 83 GLY A O 1
ATOM 620 N N . ILE A 1 84 ? 0.085 21.719 -9.477 1 96.56 84 ILE A N 1
ATOM 621 C CA . ILE A 1 84 ? -0.924 21.312 -8.508 1 96.56 84 ILE A CA 1
ATOM 622 C C . ILE A 1 84 ? -0.636 21.969 -7.16 1 96.56 84 ILE A C 1
ATOM 624 O O . ILE A 1 84 ? -1.529 22.094 -6.32 1 96.56 84 ILE A O 1
ATOM 628 N N . LEU A 1 85 ? 0.618 22.312 -6.906 1 97.06 85 LEU A N 1
ATOM 629 C CA . LEU A 1 85 ? 1.024 22.875 -5.625 1 97.06 85 LEU A CA 1
ATOM 630 C C . LEU A 1 85 ? 0.522 24.312 -5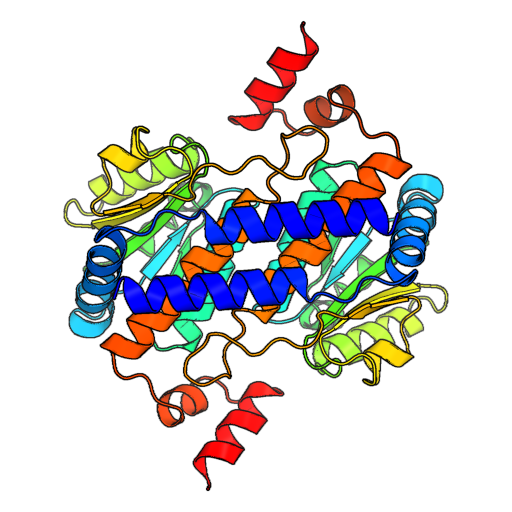.48 1 97.06 85 LEU A C 1
ATOM 632 O O . LEU A 1 85 ? 0.691 25.125 -6.391 1 97.06 85 LEU A O 1
ATOM 636 N N . GLN A 1 86 ? -0.124 24.562 -4.383 1 95.75 86 GLN A N 1
ATOM 637 C CA . GLN A 1 86 ? -0.678 25.875 -4.066 1 95.75 86 GLN A CA 1
ATOM 638 C C . GLN A 1 86 ? -0.225 26.344 -2.689 1 95.75 86 GLN A C 1
ATOM 640 O O . GLN A 1 86 ? 0.482 25.625 -1.981 1 95.75 86 GLN A O 1
ATOM 645 N N . GLU A 1 87 ? -0.751 27.594 -2.453 1 93.94 87 GLU A N 1
ATOM 646 C CA . GLU A 1 87 ? -0.451 28.172 -1.148 1 93.94 87 GLU A CA 1
ATOM 647 C C . GLU A 1 87 ? -1.005 27.312 -0.019 1 93.94 87 GLU A C 1
ATOM 649 O O . GLU A 1 87 ? -2.113 26.781 -0.122 1 93.94 87 GLU A O 1
ATOM 654 N N . ASN A 1 88 ? -0.295 27.047 1.037 1 96.38 88 ASN A N 1
ATOM 655 C CA . ASN A 1 88 ? -0.68 26.375 2.271 1 96.38 88 ASN A CA 1
ATOM 656 C C . ASN A 1 88 ? -0.599 24.859 2.127 1 96.38 88 ASN A C 1
ATOM 658 O O . ASN A 1 88 ? -0.833 24.125 3.09 1 96.38 88 ASN A O 1
ATOM 662 N N . ASP A 1 89 ? -0.284 24.406 0.871 1 98.56 89 ASP A N 1
ATOM 663 C CA . ASP A 1 89 ? -0.145 22.953 0.714 1 98.56 89 ASP A CA 1
ATOM 664 C C . ASP A 1 89 ? 1.007 22.422 1.562 1 98.56 89 ASP A C 1
ATOM 666 O O . ASP A 1 89 ? 1.884 23.188 1.979 1 98.56 89 ASP A O 1
ATOM 670 N N . LEU A 1 90 ? 0.925 21.219 1.861 1 98.81 90 LEU A N 1
ATOM 671 C CA . LEU A 1 90 ? 1.938 20.484 2.613 1 98.81 90 LEU A CA 1
ATOM 672 C C . LEU A 1 90 ? 2.377 19.234 1.859 1 98.81 90 LEU A C 1
ATOM 674 O O . LEU A 1 90 ? 1.539 18.469 1.363 1 98.81 90 LEU A O 1
ATOM 678 N N . LEU A 1 91 ? 3.672 19.062 1.732 1 98.75 91 LEU A N 1
ATOM 679 C CA . LEU A 1 91 ? 4.18 17.875 1.06 1 98.75 91 LEU A CA 1
ATOM 680 C C . LEU A 1 91 ? 4.48 16.766 2.064 1 98.75 91 LEU A C 1
ATOM 682 O O . LEU A 1 91 ? 5.059 17.031 3.123 1 98.75 91 LEU A O 1
ATOM 686 N N . LEU A 1 92 ? 4.043 15.578 1.833 1 98.94 92 LEU A N 1
ATOM 687 C CA . LEU A 1 92 ? 4.457 14.352 2.514 1 98.94 92 LEU A CA 1
ATOM 688 C C . LEU A 1 92 ? 5.23 13.438 1.568 1 98.94 92 LEU A C 1
ATOM 690 O O . LEU A 1 92 ? 4.637 12.781 0.71 1 98.94 92 LEU A O 1
ATOM 694 N N . LEU A 1 93 ? 6.508 13.406 1.759 1 98.88 93 LEU A N 1
ATOM 695 C CA . LEU A 1 93 ? 7.406 12.695 0.855 1 98.88 93 LEU A CA 1
ATOM 696 C C . LEU A 1 93 ? 7.883 11.391 1.479 1 98.88 93 LEU A C 1
ATOM 698 O O . LEU A 1 93 ? 8.234 11.352 2.662 1 98.88 93 LEU A O 1
ATOM 702 N N . ILE A 1 94 ? 7.902 10.328 0.674 1 98.88 94 ILE A N 1
ATOM 703 C CA . ILE A 1 94 ? 8.352 9.031 1.165 1 98.88 94 ILE A CA 1
ATOM 704 C C . ILE A 1 94 ? 9.562 8.562 0.355 1 98.88 94 ILE A C 1
ATOM 706 O O . ILE A 1 94 ? 9.492 8.477 -0.873 1 98.88 94 ILE A O 1
ATOM 710 N N . SER A 1 95 ? 10.633 8.305 0.982 1 98.19 95 SER A N 1
ATOM 711 C CA . SER A 1 95 ? 11.867 7.781 0.396 1 98.19 95 SER A CA 1
ATOM 712 C C . SER A 1 95 ? 12.641 6.938 1.403 1 98.19 95 SER A C 1
ATOM 714 O O . SER A 1 95 ? 13.172 7.465 2.379 1 98.19 95 SER A O 1
ATOM 716 N N . ASN A 1 96 ? 12.727 5.664 1.136 1 97.38 96 ASN A N 1
ATOM 717 C CA . ASN A 1 96 ? 13.414 4.789 2.076 1 97.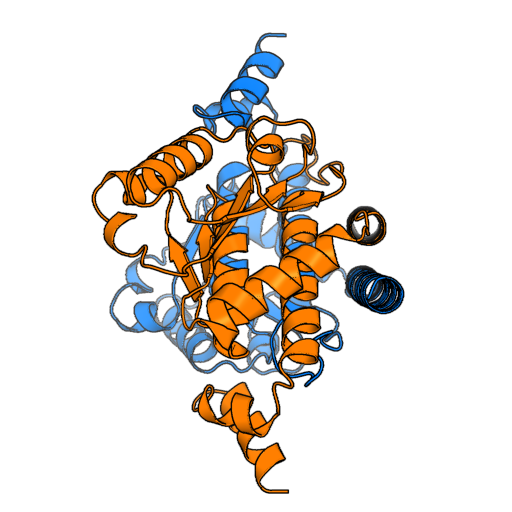38 96 ASN A CA 1
ATOM 718 C C . ASN A 1 96 ? 14.883 5.18 2.232 1 97.38 96 ASN A C 1
ATOM 720 O O . ASN A 1 96 ? 15.398 5.23 3.352 1 97.38 96 ASN A O 1
ATOM 724 N N . SER A 1 97 ? 15.531 5.52 1.18 1 95.81 97 SER A N 1
ATOM 725 C CA . SER A 1 97 ? 16.953 5.859 1.216 1 95.81 97 SER A CA 1
ATOM 726 C C . SER A 1 97 ? 17.172 7.293 1.693 1 95.81 97 SER A C 1
ATOM 728 O O . SER A 1 97 ? 18.266 7.66 2.096 1 95.81 97 SER A O 1
ATOM 730 N N . GLY A 1 98 ? 16.188 8.109 1.512 1 97.06 98 GLY A N 1
ATOM 731 C CA . GLY A 1 98 ? 16.297 9.523 1.813 1 97.06 98 GLY A CA 1
ATOM 732 C C . GLY A 1 98 ? 17.109 10.297 0.785 1 97.06 98 GLY A C 1
ATOM 733 O O . GLY A 1 98 ? 17.484 11.438 1.022 1 97.06 98 GLY A O 1
ATOM 734 N N . LYS A 1 99 ? 17.359 9.656 -0.317 1 95.25 99 LYS A N 1
ATOM 735 C CA . LYS A 1 99 ? 18.172 10.336 -1.329 1 95.25 99 LYS A CA 1
ATOM 736 C C . LYS A 1 99 ? 17.656 10.039 -2.732 1 95.25 99 LYS A C 1
ATOM 738 O O . LYS A 1 99 ? 18.391 10.18 -3.715 1 95.25 99 LYS A O 1
ATOM 743 N N . THR A 1 100 ? 16.391 9.453 -2.846 1 95.31 100 THR A N 1
ATOM 744 C CA . THR A 1 100 ? 15.812 9.219 -4.164 1 95.31 100 THR A CA 1
ATOM 745 C C . THR A 1 100 ? 15.898 10.469 -5.027 1 95.31 100 THR A C 1
ATOM 747 O O . THR A 1 100 ? 15.367 11.523 -4.664 1 95.31 100 THR A O 1
ATOM 750 N N . ARG A 1 101 ? 16.469 10.352 -6.145 1 95 101 ARG A N 1
ATOM 751 C CA . ARG A 1 101 ? 16.797 11.484 -7 1 95 101 ARG A CA 1
ATOM 752 C C . ARG A 1 101 ? 15.539 12.281 -7.344 1 95 101 ARG A C 1
ATOM 754 O O . ARG A 1 101 ? 15.516 13.508 -7.191 1 95 101 ARG A O 1
ATOM 761 N N . GLU A 1 102 ? 14.5 11.594 -7.844 1 96.25 102 GLU A N 1
ATOM 762 C CA . GLU A 1 102 ? 13.273 12.25 -8.281 1 96.25 102 GLU A CA 1
ATOM 763 C C . GLU A 1 102 ? 12.625 13.023 -7.133 1 96.25 102 GLU A C 1
ATOM 765 O O . GLU A 1 102 ? 12.031 14.086 -7.348 1 96.25 102 GLU A O 1
ATOM 770 N N . ILE A 1 103 ? 12.734 12.523 -5.91 1 97.44 103 ILE A N 1
ATOM 771 C CA . ILE A 1 103 ? 12.125 13.172 -4.754 1 97.44 103 ILE A CA 1
ATOM 772 C C . ILE A 1 103 ? 12.945 14.406 -4.371 1 97.44 103 ILE A C 1
ATOM 774 O O . ILE A 1 103 ? 12.383 15.461 -4.066 1 97.44 103 ILE A O 1
ATOM 778 N N . VAL A 1 104 ? 14.25 14.25 -4.34 1 96.19 104 VAL A N 1
ATOM 779 C CA . VAL A 1 104 ? 15.125 15.383 -4.043 1 96.19 104 VAL A CA 1
ATOM 780 C C . VAL A 1 104 ? 14.875 16.5 -5.043 1 96.19 104 VAL A C 1
ATOM 782 O O . VAL A 1 104 ? 14.734 17.672 -4.656 1 96.19 104 VAL A O 1
ATOM 785 N N . GLU A 1 105 ? 14.773 16.141 -6.273 1 95.75 105 GLU A N 1
ATOM 786 C CA . GLU A 1 105 ? 14.492 17.125 -7.312 1 95.75 105 GLU A CA 1
ATOM 787 C C . GLU A 1 105 ? 13.141 17.797 -7.082 1 95.75 105 GLU A C 1
ATOM 789 O O . GLU A 1 105 ? 13 19.016 -7.289 1 95.75 105 GLU A O 1
ATOM 794 N N . LEU A 1 106 ? 12.148 17.016 -6.727 1 96.94 106 LEU A N 1
ATOM 795 C CA . LEU A 1 106 ? 10.82 17.547 -6.449 1 96.94 106 LEU A CA 1
ATOM 796 C C . LEU A 1 106 ? 10.883 18.594 -5.344 1 96.94 106 LEU A C 1
ATOM 798 O O . LEU A 1 106 ? 10.227 19.641 -5.438 1 96.94 106 LEU A O 1
ATOM 802 N N . THR A 1 107 ? 11.648 18.328 -4.301 1 96.12 107 THR A N 1
ATOM 803 C CA . THR A 1 107 ? 11.742 19.281 -3.201 1 96.12 107 THR A CA 1
ATOM 804 C C . THR A 1 107 ? 12.367 20.594 -3.672 1 96.12 107 THR A C 1
ATOM 806 O O . THR A 1 107 ? 11.945 21.672 -3.256 1 96.12 107 THR A O 1
ATOM 809 N N . GLN A 1 108 ? 13.328 20.5 -4.516 1 95.38 108 GLN A N 1
ATOM 810 C CA . GLN A 1 108 ? 13.969 21.703 -5.055 1 95.38 108 GLN A CA 1
ATOM 811 C C . GLN A 1 108 ? 12.984 22.516 -5.898 1 95.38 108 GLN A C 1
ATOM 813 O O . GLN A 1 108 ? 12.898 23.734 -5.75 1 95.38 108 GLN A O 1
ATOM 818 N N . LEU A 1 109 ? 12.305 21.828 -6.754 1 95.81 109 LEU A N 1
ATOM 819 C CA . LEU A 1 109 ? 11.312 22.484 -7.605 1 95.81 109 LEU A CA 1
ATOM 820 C C . LEU A 1 109 ? 10.227 23.141 -6.77 1 95.81 109 LEU A C 1
ATOM 822 O O . LEU A 1 109 ? 9.805 24.266 -7.059 1 95.81 109 LEU A O 1
ATOM 826 N N . ALA A 1 110 ? 9.75 22.438 -5.746 1 95.62 110 ALA A N 1
ATOM 827 C CA . ALA A 1 110 ? 8.711 22.969 -4.867 1 95.62 110 ALA A CA 1
ATOM 828 C C . ALA A 1 110 ? 9.188 24.219 -4.129 1 95.62 110 ALA A C 1
ATOM 830 O O . ALA A 1 110 ? 8.445 25.188 -3.998 1 95.62 110 ALA A O 1
ATOM 831 N N . HIS A 1 111 ? 10.406 24.172 -3.674 1 94.31 111 HIS A N 1
ATOM 832 C CA . HIS A 1 111 ? 11 25.312 -2.98 1 94.31 111 HIS A CA 1
ATOM 833 C C . HIS A 1 111 ? 11.094 26.531 -3.9 1 94.31 111 HIS A C 1
ATOM 835 O O . HIS A 1 111 ? 10.844 27.656 -3.475 1 94.31 111 HIS A O 1
ATOM 841 N N . ASN A 1 112 ? 11.484 26.281 -5.098 1 94.56 112 ASN A N 1
ATOM 842 C CA . ASN A 1 112 ? 11.57 27.359 -6.074 1 94.56 112 ASN A CA 1
ATOM 843 C C . ASN A 1 112 ? 10.203 27.969 -6.359 1 94.56 112 ASN A C 1
ATOM 845 O O . ASN A 1 112 ? 10.086 29.188 -6.551 1 94.56 112 ASN A O 1
ATOM 849 N N . LEU A 1 113 ? 9.266 27.141 -6.445 1 94.69 113 LEU A N 1
ATOM 850 C CA . LEU A 1 113 ? 7.906 27.594 -6.723 1 94.69 113 LEU A CA 1
ATOM 851 C C . LEU A 1 113 ? 7.355 28.406 -5.559 1 94.69 113 LEU A C 1
ATOM 853 O O . LEU A 1 113 ? 6.703 29.438 -5.766 1 94.69 113 LEU A O 1
ATOM 857 N N . ASN A 1 114 ? 7.555 27.953 -4.367 1 95.56 114 ASN A N 1
ATOM 858 C CA . ASN A 1 114 ? 7.113 28.594 -3.133 1 95.56 114 ASN A CA 1
ATOM 859 C C . ASN A 1 114 ? 8.016 28.234 -1.956 1 95.56 114 ASN A C 1
ATOM 861 O O . ASN A 1 114 ? 7.859 27.156 -1.363 1 95.56 114 ASN A O 1
ATOM 865 N N . PRO A 1 115 ? 8.82 29.125 -1.48 1 95.31 115 PRO A N 1
ATOM 866 C CA . PRO A 1 115 ? 9.797 28.828 -0.435 1 95.31 115 PRO A CA 1
ATOM 867 C C . PRO A 1 115 ? 9.156 28.562 0.925 1 95.31 115 PRO A C 1
ATOM 869 O O . PRO A 1 115 ? 9.82 28.094 1.849 1 95.31 115 PRO A O 1
ATOM 872 N N . LYS A 1 116 ? 7.961 28.812 1.027 1 95.81 116 LYS A N 1
ATOM 873 C CA . LYS A 1 116 ? 7.293 28.656 2.316 1 95.81 116 LYS A CA 1
ATOM 874 C C . LYS A 1 116 ? 6.668 27.281 2.459 1 95.81 116 LYS A C 1
ATOM 876 O O . LYS A 1 116 ? 6.199 26.906 3.539 1 95.81 116 LYS A O 1
ATOM 881 N N . LEU A 1 117 ? 6.668 26.5 1.414 1 96.19 117 LEU A N 1
ATOM 882 C CA . LEU A 1 117 ? 6.102 25.156 1.479 1 96.19 117 LEU A CA 1
ATOM 883 C C . LEU A 1 117 ? 6.852 24.297 2.492 1 96.19 117 LEU A C 1
ATOM 885 O O . LEU A 1 117 ? 8.078 24.375 2.586 1 96.19 117 LEU A O 1
ATOM 889 N N . LYS A 1 118 ? 6.121 23.516 3.213 1 97.31 118 LYS A N 1
ATOM 890 C CA . LYS A 1 118 ? 6.691 22.656 4.246 1 97.31 118 LYS A CA 1
ATOM 891 C C . LYS A 1 118 ? 6.676 21.203 3.814 1 97.31 118 LYS A C 1
ATOM 893 O O . LYS A 1 118 ? 5.859 20.797 2.982 1 97.31 118 LYS A O 1
ATOM 898 N N . PHE A 1 119 ? 7.566 20.422 4.465 1 97 119 PHE A N 1
ATOM 899 C CA . PHE A 1 119 ? 7.77 19.047 4.066 1 97 119 PHE A CA 1
ATOM 900 C C . PHE A 1 119 ? 7.785 18.125 5.281 1 97 119 PHE A C 1
ATOM 902 O O . PHE A 1 119 ? 8.484 18.391 6.258 1 97 119 PHE A O 1
ATOM 909 N N . ILE A 1 120 ? 6.965 17.109 5.23 1 98.88 120 ILE A N 1
ATOM 910 C CA . ILE A 1 120 ? 7.148 15.93 6.074 1 98.88 120 ILE A CA 1
ATOM 911 C C . ILE A 1 120 ? 7.812 14.82 5.266 1 98.88 120 ILE A C 1
ATOM 913 O O . ILE A 1 120 ? 7.453 14.586 4.109 1 98.88 120 ILE A O 1
ATOM 917 N N . VAL A 1 121 ? 8.781 14.164 5.871 1 98.88 121 VAL A N 1
ATOM 918 C CA . VAL A 1 121 ? 9.453 13.078 5.168 1 98.88 121 VAL A CA 1
ATOM 919 C C . VAL A 1 121 ? 9.352 11.797 5.996 1 98.88 121 VAL A C 1
ATOM 921 O O . VAL A 1 121 ? 9.562 11.812 7.211 1 98.88 121 VAL A O 1
ATOM 924 N N . ILE A 1 122 ? 8.938 10.719 5.387 1 98.94 122 ILE A N 1
ATOM 925 C CA . ILE A 1 122 ? 9.062 9.359 5.914 1 98.94 122 ILE A CA 1
ATOM 926 C C . ILE A 1 122 ? 10.25 8.664 5.266 1 98.94 122 ILE A C 1
ATOM 928 O O . ILE A 1 122 ? 10.32 8.555 4.039 1 98.94 122 ILE A O 1
ATOM 932 N N . THR A 1 123 ? 11.195 8.227 6.129 1 98.88 123 THR A N 1
ATOM 933 C CA . THR A 1 123 ? 12.414 7.68 5.543 1 98.88 123 THR A CA 1
ATOM 934 C C . THR A 1 123 ? 13.039 6.641 6.469 1 98.88 123 THR A C 1
ATOM 936 O O . THR A 1 123 ? 12.773 6.633 7.672 1 98.88 123 THR A O 1
ATOM 939 N N . GLY A 1 124 ? 13.773 5.719 5.848 1 98.44 124 GLY A N 1
ATOM 940 C CA . GLY A 1 124 ? 14.594 4.793 6.605 1 98.44 124 GLY A CA 1
ATOM 941 C C . GLY A 1 124 ? 15.945 5.371 6.996 1 98.44 124 GLY A C 1
ATOM 942 O O . GLY A 1 124 ? 16.672 4.773 7.785 1 98.44 124 GLY A O 1
ATOM 943 N N . ASN A 1 125 ? 16.266 6.586 6.516 1 98.12 125 ASN A N 1
ATOM 944 C CA . ASN A 1 125 ? 17.562 7.223 6.746 1 98.12 125 ASN A CA 1
ATOM 945 C C . ASN A 1 125 ? 17.391 8.648 7.27 1 98.12 125 ASN A C 1
ATOM 947 O O . ASN A 1 125 ? 17.531 9.609 6.516 1 98.12 125 ASN A O 1
ATOM 951 N N . PRO A 1 126 ? 17.234 8.766 8.578 1 97.75 126 PRO A N 1
ATOM 952 C CA . PRO A 1 126 ? 17 10.094 9.156 1 97.75 126 PRO A CA 1
ATOM 953 C C . PRO A 1 126 ? 18.203 11.023 9.031 1 97.75 126 PRO A C 1
ATOM 955 O O . PRO A 1 126 ? 18.094 12.219 9.305 1 97.75 126 PRO A O 1
ATOM 958 N N . ASP A 1 127 ? 19.328 10.516 8.586 1 97.25 127 ASP A N 1
ATOM 959 C CA . ASP A 1 127 ? 20.531 11.336 8.391 1 97.25 127 ASP A CA 1
ATOM 960 C C . ASP A 1 127 ? 20.688 11.727 6.926 1 97.25 127 ASP A C 1
ATOM 962 O O . ASP A 1 127 ? 21.703 12.328 6.555 1 97.25 127 ASP A O 1
ATOM 966 N N . SER A 1 128 ? 19.781 11.445 6.152 1 96.94 128 SER A N 1
ATOM 967 C CA . SER A 1 128 ? 19.844 11.703 4.715 1 96.94 128 SER A CA 1
ATOM 968 C C . SER A 1 128 ? 19.641 13.18 4.41 1 96.94 128 SER A C 1
ATOM 970 O O . SER A 1 128 ? 19.141 13.93 5.25 1 96.94 128 SER A O 1
ATOM 972 N N . PRO A 1 129 ? 20 13.594 3.209 1 93.12 129 PRO A N 1
ATOM 973 C CA . PRO A 1 129 ? 19.766 14.977 2.797 1 93.12 129 PRO A CA 1
ATOM 974 C C . PRO A 1 129 ? 18.281 15.359 2.822 1 93.12 129 PRO A C 1
ATOM 976 O O . PRO A 1 129 ? 17.938 16.453 3.262 1 93.12 129 PRO A O 1
ATOM 979 N N . LEU A 1 130 ? 17.438 14.484 2.443 1 96.62 130 LEU A N 1
ATOM 980 C CA . LEU A 1 130 ? 16.016 14.773 2.424 1 96.62 130 LEU A CA 1
ATOM 981 C C . LEU A 1 130 ? 15.484 14.992 3.836 1 96.62 130 LEU A C 1
ATOM 983 O O . LEU A 1 130 ? 14.68 15.898 4.066 1 96.62 130 LEU A O 1
ATOM 987 N N . ALA A 1 131 ? 15.945 14.102 4.734 1 97.62 131 ALA A N 1
ATOM 988 C CA . ALA A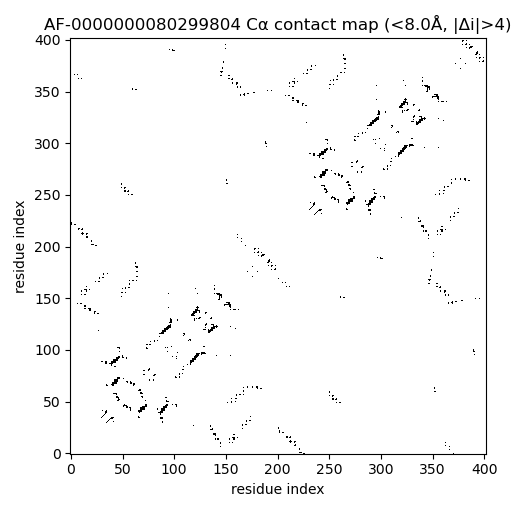 1 131 ? 15.523 14.227 6.129 1 97.62 131 ALA A CA 1
ATOM 989 C C . ALA A 1 131 ? 15.977 15.562 6.715 1 97.62 131 ALA A C 1
ATOM 991 O O . ALA A 1 131 ? 15.219 16.219 7.441 1 97.62 131 ALA A O 1
ATOM 992 N N . GLN A 1 132 ? 17.156 15.977 6.363 1 95.5 132 GLN A N 1
ATOM 993 C CA . GLN A 1 132 ? 17.734 17.203 6.906 1 95.5 132 GLN A CA 1
ATOM 994 C C . GLN A 1 132 ? 17 18.438 6.395 1 95.5 132 GLN A C 1
ATOM 996 O O . GLN A 1 132 ? 16.891 19.438 7.102 1 95.5 132 GLN A O 1
ATOM 1001 N N . GLU A 1 133 ? 16.516 18.344 5.277 1 93.31 133 GLU A N 1
ATOM 1002 C CA . GLU A 1 133 ? 15.836 19.469 4.656 1 93.31 133 GLU A CA 1
ATOM 1003 C C . GLU A 1 133 ? 14.367 19.531 5.078 1 93.31 133 GLU A C 1
ATOM 1005 O O . GLU A 1 133 ? 13.711 20.562 4.902 1 93.31 133 GLU A O 1
ATOM 1010 N N . SER A 1 134 ? 13.844 18.484 5.621 1 97.81 134 SER A N 1
ATOM 1011 C CA . SER A 1 134 ? 12.422 18.391 5.938 1 97.81 134 SER A CA 1
ATOM 1012 C C . SER A 1 134 ? 12.078 19.203 7.184 1 97.81 134 SER A C 1
ATOM 1014 O O . SER A 1 134 ? 12.953 19.469 8.016 1 97.81 134 SER A O 1
ATOM 1016 N N . ASP A 1 135 ? 10.852 19.672 7.293 1 98.44 135 ASP A N 1
ATOM 1017 C CA . ASP A 1 135 ? 10.359 20.297 8.516 1 98.44 135 ASP A CA 1
ATOM 1018 C C . ASP A 1 135 ? 10.125 19.266 9.609 1 98.44 135 ASP A C 1
ATOM 1020 O O . ASP A 1 135 ? 10.312 19.547 10.797 1 98.44 135 ASP A O 1
ATOM 1024 N N . VAL A 1 136 ? 9.703 18.078 9.258 1 98.81 136 VAL A N 1
ATOM 1025 C CA . VAL A 1 136 ? 9.523 16.953 10.164 1 98.81 136 VAL A CA 1
ATOM 1026 C C . VAL A 1 136 ? 9.977 15.664 9.484 1 98.81 136 VAL A C 1
ATOM 1028 O O . VAL A 1 136 ? 9.633 15.406 8.328 1 98.81 136 VAL A O 1
ATOM 1031 N N . CYS A 1 137 ? 10.758 14.914 10.164 1 98.81 137 CYS A N 1
ATOM 1032 C CA . CYS A 1 137 ? 11.211 13.609 9.68 1 98.81 137 CYS A CA 1
ATOM 1033 C C . CYS A 1 137 ? 10.648 12.484 10.539 1 98.81 137 CYS A C 1
ATOM 1035 O O . CYS A 1 137 ? 10.797 12.5 11.758 1 98.81 137 CYS A O 1
ATOM 1037 N N . LEU A 1 138 ? 9.953 11.586 9.883 1 98.88 138 LEU A N 1
ATOM 1038 C CA . LEU A 1 138 ? 9.469 10.367 10.523 1 98.88 138 LEU A CA 1
ATOM 1039 C C . LEU A 1 138 ? 10.281 9.156 10.062 1 98.88 138 LEU A C 1
ATOM 1041 O O . LEU A 1 138 ? 10.25 8.805 8.883 1 98.88 138 LEU A O 1
ATOM 1045 N N . SER A 1 139 ? 10.93 8.523 11.039 1 98.81 139 SER A N 1
ATOM 1046 C CA . SER A 1 139 ? 11.789 7.395 10.711 1 98.81 139 SER A CA 1
ATOM 1047 C C . SER A 1 139 ? 10.992 6.094 10.664 1 98.81 139 SER A C 1
ATOM 1049 O O . SER A 1 139 ? 10.117 5.859 11.5 1 98.81 139 SER A O 1
ATOM 1051 N N . THR A 1 140 ? 11.367 5.238 9.703 1 98.75 140 THR A N 1
ATOM 1052 C CA . THR A 1 140 ? 10.766 3.908 9.633 1 98.75 140 THR A CA 1
ATOM 1053 C C . THR A 1 140 ? 11.523 2.93 10.523 1 98.75 140 THR A C 1
ATOM 1055 O O . THR A 1 140 ? 11.078 1.805 10.75 1 98.75 140 THR A O 1
ATOM 1058 N N . GLY A 1 141 ? 12.672 3.344 11.016 1 98.19 141 GLY A N 1
ATOM 1059 C CA . GLY A 1 141 ? 13.531 2.463 11.797 1 98.19 141 GLY A CA 1
ATOM 1060 C C . GLY A 1 141 ? 14.43 1.593 10.938 1 98.19 141 GLY A C 1
ATOM 1061 O O . GLY A 1 141 ? 15.156 0.742 11.453 1 98.19 141 GLY A O 1
ATOM 1062 N N . SER A 1 142 ? 14.359 1.711 9.672 1 97.75 142 SER A N 1
ATOM 1063 C CA . SER A 1 142 ? 15.195 1.013 8.695 1 97.75 142 SER A CA 1
ATOM 1064 C C . SER A 1 142 ? 15.148 -0.496 8.914 1 97.75 142 SER A C 1
ATOM 1066 O O . SER A 1 142 ? 16.203 -1.136 9.055 1 97.75 142 SER A O 1
ATOM 1068 N N . PRO A 1 143 ? 13.977 -1.054 8.875 1 97.94 143 PRO A N 1
ATOM 1069 C CA . PRO A 1 143 ? 13.914 -2.5 9.102 1 97.94 143 PRO A CA 1
ATOM 1070 C C . PRO A 1 143 ? 14.586 -3.299 7.988 1 97.94 143 PRO A C 1
ATOM 1072 O O . PRO A 1 143 ? 14.633 -2.85 6.84 1 97.94 143 PRO A O 1
ATOM 1075 N N . LYS A 1 144 ? 15.109 -4.523 8.391 1 97.56 144 LYS A N 1
ATOM 1076 C CA . LYS A 1 144 ? 15.539 -5.469 7.367 1 97.56 144 LYS A CA 1
ATOM 1077 C C . LYS A 1 144 ? 14.359 -5.98 6.551 1 97.56 144 LYS A C 1
ATOM 1079 O O . LYS A 1 144 ? 13.305 -6.305 7.109 1 97.56 144 LYS A O 1
ATOM 1084 N N . GLU A 1 145 ? 14.57 -5.996 5.273 1 98.25 145 GLU A N 1
ATOM 1085 C CA . GLU A 1 145 ? 13.531 -6.539 4.402 1 98.25 145 GLU A CA 1
ATOM 1086 C C . GLU A 1 145 ? 13.383 -8.047 4.598 1 98.25 145 GLU A C 1
ATOM 1088 O O . GLU A 1 145 ? 14.367 -8.758 4.754 1 98.25 145 GLU A O 1
ATOM 1093 N N . VAL A 1 146 ? 12.133 -8.477 4.508 1 98.12 146 VAL A N 1
ATOM 1094 C CA . VAL A 1 146 ? 11.906 -9.914 4.574 1 98.12 146 VAL A CA 1
ATOM 1095 C C . VAL A 1 146 ? 12.258 -10.555 3.23 1 98.12 146 VAL A C 1
ATOM 1097 O O . VAL A 1 146 ? 12.398 -11.773 3.135 1 98.12 146 VAL A O 1
ATOM 1100 N N . CYS A 1 147 ? 12.375 -9.75 2.188 1 95.81 147 CYS A N 1
ATOM 1101 C CA . CYS A 1 147 ? 12.875 -10.258 0.913 1 95.81 147 CYS A CA 1
ATOM 1102 C C . CYS A 1 147 ? 14.141 -11.086 1.109 1 95.81 147 CYS A C 1
ATOM 1104 O O . CYS A 1 147 ? 15.055 -10.656 1.812 1 95.81 147 CYS A O 1
ATOM 1106 N N . ILE A 1 148 ? 14.219 -12.188 0.459 1 95.69 148 ILE A N 1
ATOM 1107 C CA . ILE A 1 148 ? 15.312 -13.125 0.696 1 95.69 148 ILE A CA 1
ATOM 1108 C C . ILE A 1 148 ? 16.625 -12.492 0.26 1 95.69 148 ILE A C 1
ATOM 1110 O O . ILE A 1 148 ? 17.688 -12.852 0.773 1 95.69 148 ILE A O 1
ATOM 1114 N N . LEU A 1 149 ? 16.578 -11.57 -0.706 1 94.94 149 LEU A N 1
ATOM 1115 C CA . LEU A 1 149 ? 17.797 -10.898 -1.171 1 94.94 149 LEU A CA 1
ATOM 1116 C C . LEU A 1 149 ? 18.062 -9.641 -0.36 1 94.94 149 LEU A C 1
ATOM 1118 O O . LEU A 1 149 ? 19.125 -9.031 -0.487 1 94.94 149 LEU A O 1
ATOM 1122 N N . GLY A 1 150 ? 17.062 -9.211 0.385 1 95.31 150 GLY A N 1
ATOM 1123 C CA . GLY A 1 150 ? 17.172 -8.008 1.19 1 95.31 150 GLY A CA 1
ATOM 1124 C C . GLY A 1 150 ? 17.109 -6.734 0.371 1 95.31 150 GLY A C 1
ATOM 1125 O O . GLY A 1 150 ? 17.484 -5.66 0.85 1 95.31 150 GLY A O 1
ATOM 1126 N N . MET A 1 151 ? 16.625 -6.863 -0.864 1 93.25 151 MET A N 1
ATOM 1127 C CA . MET A 1 151 ? 16.719 -5.742 -1.792 1 93.25 151 MET A CA 1
ATOM 1128 C C . MET A 1 151 ? 15.328 -5.156 -2.064 1 93.25 151 MET A C 1
ATOM 1130 O O . MET A 1 151 ? 15.164 -3.938 -2.086 1 93.25 151 MET A O 1
ATOM 1134 N N . THR A 1 152 ? 14.336 -5.996 -2.328 1 95.44 152 THR A N 1
ATOM 1135 C CA . THR A 1 152 ? 13 -5.559 -2.738 1 95.44 152 THR A CA 1
ATOM 1136 C C . THR A 1 152 ? 12.234 -4.973 -1.557 1 95.44 152 THR A C 1
ATOM 1138 O O . THR A 1 152 ? 12.164 -5.59 -0.491 1 95.44 152 THR A O 1
ATOM 1141 N N . PRO A 1 153 ? 11.719 -3.736 -1.736 1 97.56 153 PRO A N 1
ATOM 1142 C CA . PRO A 1 153 ? 10.867 -3.203 -0.667 1 97.56 153 PRO A CA 1
ATOM 1143 C C . PRO A 1 153 ? 9.719 -4.141 -0.299 1 97.56 153 PRO A C 1
ATOM 1145 O O . PRO A 1 153 ? 8.906 -4.488 -1.154 1 97.56 153 PRO A O 1
ATOM 1148 N N . THR A 1 154 ? 9.672 -4.641 0.938 1 98.44 154 THR A N 1
ATOM 1149 C CA . THR A 1 154 ? 8.656 -5.492 1.544 1 98.44 154 THR A CA 1
ATOM 1150 C C . THR A 1 154 ? 8.297 -4.996 2.941 1 98.44 154 THR A C 1
ATOM 1152 O O . THR A 1 154 ? 7.348 -4.227 3.105 1 98.44 154 THR A O 1
ATOM 1155 N N . THR A 1 155 ? 9.25 -5.191 3.822 1 98.81 155 THR A N 1
ATOM 1156 C CA . THR A 1 155 ? 9.047 -4.758 5.199 1 98.81 155 THR A CA 1
ATOM 1157 C C . THR A 1 155 ? 9 -3.236 5.289 1 98.81 155 THR A C 1
ATOM 1159 O O . THR A 1 155 ? 8.234 -2.678 6.074 1 98.81 155 THR A O 1
ATOM 1162 N N . SER A 1 156 ? 9.805 -2.549 4.508 1 98.75 156 SER A N 1
ATOM 1163 C CA . SER A 1 156 ? 9.805 -1.09 4.508 1 98.75 156 SER A CA 1
ATOM 1164 C C . SER A 1 156 ? 8.445 -0.534 4.094 1 98.75 156 SER A C 1
ATOM 1166 O O . SER A 1 156 ? 7.945 0.414 4.703 1 98.75 156 SER A O 1
ATOM 1168 N N . THR A 1 157 ? 7.797 -1.156 3.062 1 98.69 157 THR A N 1
ATOM 1169 C CA . THR A 1 157 ? 6.488 -0.667 2.639 1 98.69 157 THR A CA 1
ATOM 1170 C C . THR A 1 157 ? 5.438 -0.944 3.705 1 98.69 157 THR A C 1
ATOM 1172 O O . THR A 1 157 ? 4.512 -0.15 3.895 1 98.69 157 THR A O 1
ATOM 1175 N N . THR A 1 158 ? 5.543 -2.062 4.453 1 98.88 158 THR A N 1
ATOM 1176 C CA . THR A 1 158 ? 4.645 -2.348 5.566 1 98.88 158 THR A CA 1
ATOM 1177 C C . THR A 1 158 ? 4.742 -1.255 6.629 1 98.88 158 THR A C 1
ATOM 1179 O O . THR A 1 158 ? 3.723 -0.702 7.051 1 98.88 158 THR A O 1
ATOM 1182 N N . VAL A 1 159 ? 5.934 -0.913 6.984 1 98.94 159 VAL A N 1
ATOM 1183 C CA . VAL A 1 159 ? 6.145 0.067 8.047 1 98.94 159 VAL A CA 1
ATOM 1184 C C . VAL A 1 159 ? 5.703 1.448 7.57 1 98.94 159 VAL A C 1
ATOM 1186 O O . VAL A 1 159 ? 5.133 2.225 8.336 1 98.94 159 VAL A O 1
ATOM 1189 N N . MET A 1 160 ? 5.965 1.804 6.301 1 98.94 160 MET A N 1
ATOM 1190 C CA . MET A 1 160 ? 5.488 3.062 5.734 1 98.94 160 MET A CA 1
ATOM 1191 C C . MET A 1 160 ? 3.967 3.146 5.801 1 98.94 160 MET A C 1
ATOM 1193 O O . MET A 1 160 ? 3.414 4.195 6.137 1 98.94 160 MET A O 1
ATOM 1197 N N . THR A 1 161 ? 3.301 2.041 5.445 1 98.94 161 THR A N 1
ATOM 1198 C CA . THR A 1 161 ? 1.845 1.969 5.504 1 98.94 161 THR A CA 1
ATOM 1199 C C . THR A 1 161 ? 1.347 2.248 6.918 1 98.94 161 THR A C 1
ATOM 1201 O O . THR A 1 161 ? 0.43 3.051 7.113 1 98.94 161 THR A O 1
ATOM 1204 N N . VAL A 1 162 ? 1.981 1.67 7.895 1 98.94 162 VAL A N 1
ATOM 1205 C CA . VAL A 1 162 ? 1.58 1.801 9.289 1 98.94 162 VAL A CA 1
ATOM 1206 C C . VAL A 1 162 ? 1.793 3.24 9.758 1 98.94 162 VAL A C 1
ATOM 1208 O O . VAL A 1 162 ? 0.955 3.797 10.469 1 98.94 162 VAL A O 1
ATOM 1211 N N . ILE A 1 163 ? 2.887 3.84 9.375 1 98.94 163 ILE A N 1
ATOM 1212 C CA . ILE A 1 163 ? 3.137 5.234 9.719 1 98.94 163 ILE A CA 1
ATOM 1213 C C . ILE A 1 163 ? 2.035 6.117 9.133 1 98.94 163 ILE A C 1
ATOM 1215 O O . ILE A 1 163 ? 1.536 7.023 9.805 1 98.94 163 ILE A O 1
ATOM 1219 N N . GLY A 1 164 ? 1.649 5.852 7.871 1 98.94 164 GLY A N 1
ATOM 1220 C CA . GLY A 1 164 ? 0.513 6.539 7.281 1 98.94 164 GLY A CA 1
ATOM 1221 C C . GLY A 1 164 ? -0.755 6.41 8.102 1 98.94 164 GLY A C 1
ATOM 1222 O O . GLY A 1 164 ? -1.451 7.398 8.344 1 98.94 164 GLY A O 1
ATOM 1223 N N . ASP A 1 165 ? -1.027 5.172 8.594 1 98.88 165 ASP A N 1
ATOM 1224 C CA . ASP A 1 165 ? -2.205 4.922 9.414 1 98.88 165 ASP A CA 1
ATOM 1225 C C . ASP A 1 165 ? -2.16 5.742 10.703 1 98.88 165 ASP A C 1
ATOM 1227 O O . ASP A 1 165 ? -3.178 6.289 11.133 1 98.88 165 ASP A O 1
ATOM 1231 N N . ILE A 1 166 ? -1.006 5.781 11.32 1 98.88 166 ILE A N 1
ATOM 1232 C CA . ILE A 1 166 ? -0.833 6.527 12.562 1 98.88 166 ILE A CA 1
ATOM 1233 C C . ILE A 1 166 ? -1.148 8 12.328 1 98.88 166 ILE A C 1
ATOM 1235 O O . ILE A 1 166 ? -1.883 8.617 13.102 1 98.88 166 ILE A O 1
ATOM 1239 N N . LEU A 1 167 ? -0.605 8.586 11.25 1 98.94 167 LEU A N 1
ATOM 1240 C CA . LEU A 1 167 ? -0.851 9.992 10.938 1 98.94 167 LEU A CA 1
ATOM 1241 C C . LEU A 1 167 ? -2.338 10.242 10.719 1 98.94 167 LEU A C 1
ATOM 1243 O O . LEU A 1 167 ? -2.881 11.234 11.211 1 98.94 167 LEU A O 1
ATOM 1247 N N . VAL A 1 168 ? -2.996 9.352 10 1 98.88 168 VAL A N 1
ATOM 1248 C CA . VAL A 1 168 ? -4.414 9.492 9.688 1 98.88 168 VAL A CA 1
ATOM 1249 C C . VAL A 1 168 ? -5.23 9.469 10.977 1 98.88 168 VAL A C 1
ATOM 1251 O O . VAL A 1 168 ? -6.043 10.367 11.219 1 98.88 168 VAL A O 1
ATOM 1254 N N . VAL A 1 169 ? -4.969 8.492 11.836 1 98.75 169 VAL A N 1
ATOM 1255 C CA . VAL A 1 169 ? -5.766 8.297 13.039 1 98.75 169 VAL A CA 1
ATOM 1256 C C . VAL A 1 169 ? -5.551 9.469 13.992 1 98.75 169 VAL A C 1
ATOM 1258 O O . VAL A 1 169 ? -6.512 9.992 14.57 1 98.75 169 VAL A O 1
ATOM 1261 N N . GLN A 1 170 ? -4.301 9.852 14.195 1 98.75 170 GLN A N 1
ATOM 1262 C CA . GLN A 1 170 ? -4.012 10.969 15.086 1 98.75 170 GLN A CA 1
ATOM 1263 C C . GLN A 1 170 ? -4.625 12.266 14.562 1 98.75 170 GLN A C 1
ATOM 1265 O O . GLN A 1 170 ? -5.098 13.094 15.344 1 98.75 170 GLN A O 1
ATOM 1270 N N . THR A 1 171 ? -4.613 12.5 13.227 1 98.81 171 THR A N 1
ATOM 1271 C CA . THR A 1 171 ? -5.211 13.688 12.633 1 98.81 171 THR A CA 1
ATOM 1272 C C . THR A 1 171 ? -6.727 13.672 12.805 1 98.81 171 THR A C 1
ATOM 1274 O O . THR A 1 171 ? -7.336 14.703 13.102 1 98.81 171 THR A O 1
ATOM 1277 N N . MET A 1 172 ? -7.371 12.461 12.602 1 98.44 172 MET A N 1
ATOM 1278 C CA . MET A 1 172 ? -8.805 12.312 12.844 1 98.44 172 MET A CA 1
ATOM 1279 C C . MET A 1 172 ? -9.156 12.742 14.266 1 98.44 172 MET A C 1
ATOM 1281 O O . MET A 1 172 ? -10.141 13.461 14.477 1 98.44 172 MET A O 1
ATOM 1285 N N . GLN A 1 173 ? -8.328 12.281 15.211 1 97.94 173 GLN A N 1
ATOM 1286 C CA . GLN A 1 173 ? -8.562 12.617 16.609 1 97.94 173 GLN A CA 1
ATOM 1287 C C . GLN A 1 173 ? -8.445 14.125 16.844 1 97.94 173 GLN A C 1
ATOM 1289 O O . GLN A 1 173 ? -9.297 14.727 17.5 1 97.94 173 GLN A O 1
ATOM 1294 N N . LYS A 1 174 ? -7.457 14.719 16.281 1 98.12 174 LYS A N 1
ATOM 1295 C CA . LYS A 1 174 ? -7.184 16.141 16.5 1 98.12 174 LYS A CA 1
ATOM 1296 C C . LYS A 1 174 ? -8.258 17 15.844 1 98.12 174 LYS A C 1
ATOM 1298 O O . LYS A 1 174 ? -8.609 18.062 16.375 1 98.12 174 LYS A O 1
ATOM 1303 N N . THR A 1 175 ? -8.781 16.609 14.695 1 98.12 175 THR A N 1
ATOM 1304 C CA . THR A 1 175 ? -9.742 17.406 13.953 1 98.12 175 THR A CA 1
ATOM 1305 C C . THR A 1 175 ? -11.172 17.094 14.398 1 98.12 175 THR A C 1
ATOM 1307 O O . THR A 1 175 ? -12.117 17.781 14.008 1 98.12 175 THR A O 1
ATOM 1310 N N . GLY A 1 176 ? -11.352 16.031 15.125 1 97.69 176 GLY A N 1
ATOM 1311 C CA . GLY A 1 176 ? -12.68 15.633 15.562 1 97.69 176 GLY A CA 1
ATOM 1312 C C . GLY A 1 176 ? -13.523 15.062 14.438 1 97.69 176 GLY A C 1
ATOM 1313 O O . GLY A 1 176 ? -14.734 15.305 14.375 1 97.69 176 GLY A O 1
ATOM 1314 N N . PHE A 1 177 ? -12.938 14.32 13.531 1 96.69 177 PHE A N 1
ATOM 1315 C CA . PHE A 1 177 ? -13.633 13.703 12.406 1 96.69 177 PHE A CA 1
ATOM 1316 C C . PHE A 1 177 ? -14.672 12.703 12.883 1 96.69 177 PHE A C 1
ATOM 1318 O O . PHE A 1 177 ? -14.359 11.797 13.656 1 96.69 177 PHE A O 1
ATOM 1325 N N . THR A 1 178 ? -15.922 12.805 12.398 1 95.12 178 THR A N 1
ATOM 1326 C CA . THR A 1 178 ? -17.031 12.023 12.945 1 95.12 178 THR A CA 1
ATOM 1327 C C . THR A 1 178 ? -17.562 11.047 11.898 1 95.12 178 THR A C 1
ATOM 1329 O O . THR A 1 178 ? -17.188 11.109 10.727 1 95.12 178 THR A O 1
ATOM 1332 N N . ILE A 1 179 ? -18.469 10.164 12.375 1 93 179 ILE A N 1
ATOM 1333 C CA . ILE A 1 179 ? -19.125 9.203 11.508 1 93 179 ILE A CA 1
ATOM 1334 C C . ILE A 1 179 ? -20.031 9.93 10.516 1 93 179 ILE A C 1
ATOM 1336 O O . ILE A 1 179 ? -20.188 9.492 9.375 1 93 179 ILE A O 1
ATOM 1340 N N . GLU A 1 180 ? -20.594 11.039 10.914 1 92.5 180 GLU A N 1
ATOM 1341 C CA . GLU A 1 180 ? -21.391 11.859 10.016 1 92.5 180 GLU A CA 1
ATOM 1342 C C . GLU A 1 180 ? -20.547 12.422 8.875 1 92.5 180 GLU A C 1
ATOM 1344 O O . GLU A 1 180 ? -20.984 12.438 7.723 1 92.5 180 GLU A O 1
ATOM 1349 N N . ASP A 1 181 ? -19.391 12.906 9.242 1 93.31 181 ASP A N 1
ATOM 1350 C CA . ASP A 1 181 ? -18.469 13.398 8.227 1 93.31 181 ASP A CA 1
ATOM 1351 C C . ASP A 1 181 ? -18.094 12.297 7.234 1 93.31 181 ASP A C 1
ATOM 1353 O O . ASP A 1 181 ? -18.016 12.539 6.027 1 93.31 181 ASP A O 1
ATOM 1357 N N . TYR A 1 182 ? -17.859 11.109 7.793 1 93.12 182 TYR A N 1
ATOM 1358 C CA . TYR A 1 182 ? -17.469 9.961 6.984 1 93.12 182 TYR A CA 1
ATOM 1359 C C . TYR A 1 182 ? -18.562 9.609 5.98 1 93.12 182 TYR A C 1
ATOM 1361 O O . TYR A 1 182 ? -18.281 9.328 4.816 1 93.12 182 TYR A O 1
ATOM 1369 N N . SER A 1 183 ? -19.812 9.656 6.324 1 90 183 SER A N 1
ATOM 1370 C CA . SER A 1 183 ? -20.953 9.258 5.508 1 90 183 SER A CA 1
ATOM 1371 C C . SER A 1 183 ? -21.156 10.211 4.332 1 90 183 SER A C 1
ATOM 1373 O O . SER A 1 183 ? -21.609 9.797 3.264 1 90 183 SER A O 1
ATOM 1375 N N . LYS A 1 184 ? -20.734 11.391 4.469 1 87.94 184 LYS A N 1
ATOM 1376 C CA . LYS A 1 184 ? -20.859 12.391 3.412 1 87.94 184 LYS A CA 1
ATOM 1377 C C . LYS A 1 184 ? -19.891 12.117 2.27 1 87.94 184 LYS A C 1
ATOM 1379 O O . LYS A 1 184 ? -20.109 12.562 1.143 1 87.94 184 LYS A O 1
ATOM 1384 N N . ARG A 1 185 ? -18.844 11.32 2.576 1 86 185 ARG A N 1
ATOM 1385 C CA . ARG A 1 185 ? -17.766 11.125 1.618 1 86 185 ARG A CA 1
ATOM 1386 C C . ARG A 1 185 ? -17.828 9.727 1.006 1 86 185 ARG A C 1
ATOM 1388 O O . ARG A 1 185 ? -17.078 9.422 0.073 1 86 185 ARG A O 1
ATOM 1395 N N . HIS A 1 186 ? -18.625 8.883 1.536 1 83.25 186 HIS A N 1
ATOM 1396 C CA . HIS A 1 186 ? -18.719 7.5 1.087 1 83.25 186 HIS A CA 1
ATOM 1397 C C . HIS A 1 186 ? -20.156 7.141 0.71 1 83.25 186 HIS A C 1
ATOM 1399 O O . HIS A 1 186 ? -20.891 6.555 1.513 1 83.25 186 HIS A O 1
ATOM 1405 N N . HIS A 1 187 ? -20.5 7.422 -0.476 1 72.19 187 HIS A N 1
ATOM 1406 C CA . HIS A 1 187 ? -21.875 7.25 -0.893 1 72.19 187 HIS A CA 1
ATOM 1407 C C . HIS A 1 187 ? -22.125 5.848 -1.44 1 72.19 187 HIS A C 1
ATOM 1409 O O . HIS A 1 187 ? -23.234 5.336 -1.374 1 72.19 187 HIS A O 1
ATOM 1415 N N . GLY A 1 188 ? -21.078 5.242 -2.025 1 66.38 188 GLY A N 1
ATOM 1416 C CA . GLY A 1 188 ? -21.297 3.973 -2.701 1 66.38 188 GLY A CA 1
ATOM 1417 C C . GLY A 1 188 ? -20.5 2.83 -2.098 1 66.38 188 GLY A C 1
ATOM 1418 O O . GLY A 1 188 ? -19.688 3.041 -1.207 1 66.38 188 GLY A O 1
ATOM 1419 N N . GLY A 1 189 ? -20.953 1.656 -2.336 1 68.19 189 GLY A N 1
ATOM 1420 C CA . GLY A 1 189 ? -20.234 0.467 -1.913 1 68.19 189 GLY A CA 1
ATOM 1421 C C . GLY A 1 189 ? -20.562 0.035 -0.498 1 68.19 189 GLY A C 1
ATOM 1422 O O . GLY A 1 189 ? -21.5 0.564 0.114 1 68.19 189 GLY A O 1
ATOM 1423 N N . TYR A 1 190 ? -19.891 -0.912 -0.134 1 72.06 190 TYR A N 1
ATOM 1424 C CA . TYR A 1 190 ? -20.109 -1.503 1.182 1 72.06 190 TYR A CA 1
ATOM 1425 C C . TYR A 1 190 ? -19.922 -0.467 2.283 1 72.06 190 TYR A C 1
ATOM 1427 O O . TYR A 1 190 ? -20.75 -0.352 3.186 1 72.06 190 TYR A O 1
ATOM 1435 N N . LEU A 1 191 ? -18.953 0.367 2.211 1 75.88 191 LEU A N 1
ATOM 1436 C CA . LEU A 1 191 ? -18.641 1.343 3.25 1 75.88 191 LEU A CA 1
ATOM 1437 C C . LEU A 1 191 ? -19.703 2.438 3.301 1 75.88 191 LEU A C 1
ATOM 1439 O O . LEU A 1 191 ? -20.062 2.914 4.383 1 75.88 191 LEU A O 1
ATOM 1443 N N . GLY A 1 192 ? -20.062 2.768 2.109 1 76.38 192 GLY A N 1
ATOM 1444 C CA . GLY A 1 192 ? -21.141 3.748 2.074 1 76.38 192 GLY A CA 1
ATOM 1445 C C . GLY A 1 192 ? -22.406 3.266 2.744 1 76.38 192 GLY A C 1
ATOM 1446 O O . GLY A 1 192 ? -23.016 3.986 3.543 1 76.38 192 GLY A O 1
ATOM 1447 N N . GLU A 1 193 ? -22.797 2.059 2.393 1 76.12 193 GLU A N 1
ATOM 1448 C CA . GLU A 1 193 ? -23.984 1.466 2.998 1 76.12 193 GLU A CA 1
ATOM 1449 C C . GLU A 1 193 ? -23.844 1.366 4.516 1 76.12 193 GLU A C 1
ATOM 1451 O O . GLU A 1 193 ? -24.766 1.705 5.254 1 76.12 193 GLU A O 1
ATOM 1456 N N . LYS A 1 194 ? -22.734 1.03 4.949 1 80.25 194 LYS A N 1
ATOM 1457 C CA . LYS A 1 194 ? -22.484 0.832 6.375 1 80.25 194 LYS A CA 1
ATOM 1458 C C . LYS A 1 194 ? -22.484 2.162 7.121 1 80.25 194 LYS A C 1
ATOM 1460 O O . LYS A 1 194 ? -23.062 2.275 8.203 1 80.25 194 LYS A O 1
ATOM 1465 N N . SER A 1 195 ? -21.812 3.055 6.555 1 78.38 195 SER A N 1
ATOM 1466 C CA . SER A 1 195 ? -21.703 4.344 7.23 1 78.38 195 SER A CA 1
ATOM 1467 C C . SER A 1 195 ? -23.047 5.043 7.32 1 78.38 195 SER A C 1
ATOM 1469 O O . SER A 1 195 ? -23.375 5.652 8.344 1 78.38 195 SER A O 1
ATOM 1471 N N . ARG A 1 196 ? -23.875 4.914 6.27 1 76 196 ARG A N 1
ATOM 1472 C CA . ARG A 1 196 ? -25.203 5.527 6.266 1 76 196 ARG A CA 1
ATOM 1473 C C . ARG A 1 196 ? -26.109 4.863 7.293 1 76 196 ARG A C 1
ATOM 1475 O O . ARG A 1 196 ? -26.891 5.535 7.969 1 76 196 ARG A O 1
ATOM 1482 N N . ALA A 1 197 ? -26.031 3.592 7.391 1 78.38 197 ALA A N 1
ATOM 1483 C CA . ALA A 1 197 ? -26.859 2.842 8.344 1 78.38 197 ALA A CA 1
ATOM 1484 C C . ALA A 1 197 ? -26.547 3.25 9.781 1 78.38 197 ALA A C 1
ATOM 1486 O O . ALA A 1 197 ? -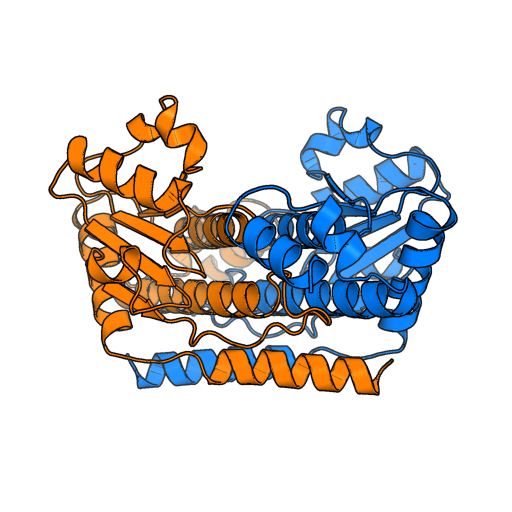27.438 3.275 10.633 1 78.38 197 ALA A O 1
ATOM 1487 N N . LEU A 1 198 ? -25.297 3.621 10.07 1 74.88 198 LEU A N 1
ATOM 1488 C CA . LEU A 1 198 ? -24.844 3.992 11.406 1 74.88 198 LEU A CA 1
ATOM 1489 C C . LEU A 1 198 ? -25.266 5.418 11.742 1 74.88 198 LEU A C 1
ATOM 1491 O O . LEU A 1 198 ? -25.359 5.785 12.922 1 74.88 198 LEU A O 1
ATOM 1495 N N . CYS A 1 199 ? -25.469 6.164 10.734 1 70.94 199 CYS A N 1
ATOM 1496 C CA . CYS A 1 199 ? -25.891 7.547 10.945 1 70.94 199 CYS A CA 1
ATOM 1497 C C . CYS A 1 199 ? -27.375 7.621 11.242 1 70.94 199 CYS A C 1
ATOM 1499 O O . CYS A 1 199 ? -27.844 8.57 11.883 1 70.94 199 CYS A O 1
ATOM 1501 N N . VAL A 1 200 ? -28.234 6.77 10.672 1 68 200 VAL A N 1
ATOM 1502 C CA . VAL A 1 200 ? -29.688 6.789 10.883 1 68 200 VAL A CA 1
ATOM 1503 C C . VAL A 1 200 ? -30.016 6.203 12.25 1 68 200 VAL A C 1
ATOM 1505 O O . VAL A 1 200 ? -31.156 6.324 12.727 1 68 200 VAL A O 1
ATOM 1508 N N . LYS A 1 201 ? -29.172 5.727 12.914 1 51.22 201 LYS A N 1
ATOM 1509 C CA . LYS A 1 201 ? -29.516 5.238 14.242 1 51.22 201 LYS A CA 1
ATOM 1510 C C . LYS A 1 201 ? -29.219 6.281 15.312 1 51.22 201 LYS A C 1
ATOM 1512 O O . LYS A 1 201 ? -28.203 6.988 15.227 1 51.22 201 LYS A O 1
ATOM 1517 N N . MET B 1 1 ? 0.165 11.805 22.984 1 92.62 1 MET B N 1
ATOM 1518 C CA . MET B 1 1 ? 0.178 11.266 21.625 1 92.62 1 MET B CA 1
ATOM 1519 C C . MET B 1 1 ? 1.088 10.047 21.531 1 92.62 1 MET B C 1
ATOM 1521 O O . MET B 1 1 ? 0.692 9.008 21 1 92.62 1 MET B O 1
ATOM 1525 N N . ILE B 1 2 ? 2.129 10.023 22.312 1 93.5 2 ILE B N 1
ATOM 1526 C CA . ILE B 1 2 ? 3.111 8.953 22.234 1 93.5 2 ILE B CA 1
ATOM 1527 C C . ILE B 1 2 ? 2.482 7.641 22.703 1 93.5 2 ILE B C 1
ATOM 1529 O O . ILE B 1 2 ? 2.58 6.621 22.016 1 93.5 2 ILE B O 1
ATOM 1533 N N . ALA B 1 3 ? 1.8 7.699 23.797 1 95.88 3 ALA B N 1
ATOM 1534 C CA . ALA B 1 3 ? 1.166 6.488 24.312 1 95.88 3 ALA B CA 1
ATOM 1535 C C . ALA B 1 3 ? 0.12 5.953 23.344 1 95.88 3 ALA B C 1
ATOM 1537 O O . ALA B 1 3 ? 0.008 4.742 23.141 1 95.88 3 ALA B O 1
ATOM 1538 N N . SER B 1 4 ? -0.633 6.82 22.797 1 97.25 4 SER B N 1
ATOM 1539 C CA . SER B 1 4 ? -1.651 6.453 21.828 1 97.25 4 SER B CA 1
ATOM 1540 C C . SER B 1 4 ? -1.028 5.793 20.594 1 97.25 4 SER B C 1
ATOM 1542 O O . SER B 1 4 ? -1.542 4.789 20.094 1 97.25 4 SER B O 1
ATOM 1544 N N . ILE B 1 5 ? 0.069 6.332 20.094 1 98.31 5 ILE B N 1
ATOM 1545 C CA . ILE B 1 5 ? 0.751 5.809 18.922 1 98.31 5 ILE B CA 1
ATOM 1546 C C . ILE B 1 5 ? 1.297 4.414 19.219 1 98.31 5 ILE B C 1
ATOM 1548 O O . ILE B 1 5 ? 1.188 3.504 18.391 1 98.31 5 ILE B O 1
ATOM 1552 N N . GLN B 1 6 ? 1.83 4.242 20.422 1 98.25 6 GLN B N 1
ATOM 1553 C CA . GLN B 1 6 ? 2.359 2.939 20.828 1 98.25 6 GLN B CA 1
ATOM 1554 C C . GLN B 1 6 ? 1.26 1.881 20.844 1 98.25 6 GLN B C 1
ATOM 1556 O O . GLN B 1 6 ? 1.488 0.735 20.438 1 98.25 6 GLN B O 1
ATOM 1561 N N . GLU B 1 7 ? 0.124 2.266 21.281 1 98.38 7 GLU B N 1
ATOM 1562 C CA . GLU B 1 7 ? -1.015 1.352 21.281 1 98.38 7 GLU B CA 1
ATOM 1563 C C . GLU B 1 7 ? -1.421 0.975 19.859 1 98.38 7 GLU B C 1
ATOM 1565 O O . GLU B 1 7 ? -1.738 -0.184 19.578 1 98.38 7 GLU B O 1
ATOM 1570 N N . LEU B 1 8 ? -1.433 1.96 18.969 1 98.69 8 LEU B N 1
ATOM 1571 C CA . LEU B 1 8 ? -1.77 1.708 17.578 1 98.69 8 LEU B CA 1
ATOM 1572 C C . LEU B 1 8 ? -0.767 0.751 16.938 1 98.69 8 LEU B C 1
ATOM 1574 O O . LEU B 1 8 ? -1.15 -0.145 16.188 1 98.69 8 LEU B O 1
ATOM 1578 N N . LEU B 1 9 ? 0.515 0.948 17.234 1 98.88 9 LEU B N 1
ATOM 1579 C CA . LEU B 1 9 ? 1.554 0.071 16.703 1 98.88 9 LEU B CA 1
ATOM 1580 C C . LEU B 1 9 ? 1.367 -1.357 17.203 1 98.88 9 LEU B C 1
ATOM 1582 O O . LEU B 1 9 ? 1.549 -2.314 16.453 1 98.88 9 LEU B O 1
ATOM 1586 N N . GLN B 1 10 ? 1.014 -1.482 18.453 1 98.81 10 GLN B N 1
ATOM 1587 C CA . GLN B 1 10 ? 0.765 -2.803 19.016 1 98.81 10 GLN B CA 1
ATOM 1588 C C . GLN B 1 10 ? -0.403 -3.492 18.312 1 98.81 10 GLN B C 1
ATOM 1590 O O . GLN B 1 10 ? -0.336 -4.688 18.016 1 98.81 10 GLN B O 1
ATOM 1595 N N . LYS B 1 11 ? -1.458 -2.777 18.062 1 98.81 11 LYS B N 1
ATOM 1596 C CA . LYS B 1 11 ? -2.627 -3.336 17.391 1 98.81 11 LYS B CA 1
ATOM 1597 C C . LYS B 1 11 ? -2.285 -3.773 15.969 1 98.81 11 LYS B C 1
ATOM 1599 O O . LYS B 1 11 ? -2.705 -4.848 15.531 1 98.81 11 LYS B O 1
ATOM 1604 N N . GLU B 1 12 ? -1.523 -2.924 15.281 1 98.88 12 GLU B N 1
ATOM 1605 C CA . GLU B 1 12 ? -1.102 -3.26 13.922 1 98.88 12 GLU B CA 1
ATOM 1606 C C . GLU B 1 12 ? -0.214 -4.5 13.914 1 98.88 12 GLU B C 1
ATOM 1608 O O . GLU B 1 12 ? -0.403 -5.398 13.086 1 98.88 12 GLU B O 1
ATOM 1613 N N . ALA B 1 13 ? 0.714 -4.527 14.844 1 98.94 13 ALA B N 1
ATOM 1614 C CA . ALA B 1 13 ? 1.619 -5.672 14.93 1 98.94 13 ALA B CA 1
ATOM 1615 C C . ALA B 1 13 ? 0.858 -6.949 15.258 1 98.94 13 ALA B C 1
ATOM 1617 O O . ALA B 1 13 ? 1.133 -8.008 14.695 1 98.94 13 ALA B O 1
ATOM 1618 N N . GLN B 1 14 ? -0.065 -6.848 16.141 1 98.88 14 GLN B N 1
ATOM 1619 C CA . GLN B 1 14 ? -0.856 -8.016 16.531 1 98.88 14 GLN B CA 1
ATOM 1620 C C . GLN B 1 14 ? -1.692 -8.523 15.352 1 98.88 14 GLN B C 1
ATOM 1622 O O . GLN B 1 14 ? -1.86 -9.727 15.188 1 98.88 14 GLN B O 1
ATOM 1627 N N . ALA B 1 15 ? -2.248 -7.586 14.578 1 98.94 15 ALA B N 1
ATOM 1628 C CA . ALA B 1 15 ? -3.01 -7.98 13.398 1 98.94 15 ALA B CA 1
ATOM 1629 C C . ALA B 1 15 ? -2.145 -8.773 12.422 1 98.94 15 ALA B C 1
ATOM 1631 O O . ALA B 1 15 ? -2.605 -9.75 11.828 1 98.94 15 ALA B O 1
ATOM 1632 N N . VAL B 1 16 ? -0.906 -8.375 12.258 1 98.94 16 VAL B N 1
ATOM 1633 C CA . VAL B 1 16 ? 0.029 -9.062 11.375 1 98.94 16 VAL B CA 1
ATOM 1634 C C . VAL B 1 16 ? 0.295 -10.469 11.914 1 98.94 16 VAL B C 1
ATOM 1636 O O . VAL B 1 16 ? 0.259 -11.445 11.156 1 98.94 16 VAL B O 1
ATOM 1639 N N . LEU B 1 17 ? 0.468 -10.594 13.219 1 98.81 17 LEU B N 1
ATOM 1640 C CA . LEU B 1 17 ? 0.764 -11.883 13.836 1 98.81 17 LEU B CA 1
ATOM 1641 C C . LEU B 1 17 ? -0.445 -12.805 13.766 1 98.81 17 LEU B C 1
ATOM 1643 O O . LEU B 1 17 ? -0.294 -14.031 13.773 1 98.81 17 LEU B O 1
ATOM 1647 N N . ASN B 1 18 ? -1.607 -12.242 13.656 1 98.75 18 ASN B N 1
ATOM 1648 C CA . ASN B 1 18 ? -2.838 -13.023 13.711 1 98.75 18 ASN B CA 1
ATOM 1649 C C . ASN B 1 18 ? -3.293 -13.453 12.32 1 98.75 18 ASN B C 1
ATOM 1651 O O . ASN B 1 18 ? -4.34 -14.078 12.172 1 98.75 18 ASN B O 1
ATOM 1655 N N . ILE B 1 19 ? -2.553 -13.109 11.258 1 98.88 19 ILE B N 1
ATOM 1656 C CA . ILE B 1 19 ? -2.893 -13.594 9.93 1 98.88 19 ILE B CA 1
ATOM 1657 C C . ILE B 1 19 ? -2.939 -15.117 9.922 1 98.88 19 ILE B C 1
ATOM 1659 O O . ILE B 1 19 ? -1.969 -15.781 10.305 1 98.88 19 ILE B O 1
ATOM 1663 N N . PRO B 1 20 ? -4.051 -15.688 9.523 1 98.69 20 PRO B N 1
ATOM 1664 C CA . PRO B 1 20 ? -4.137 -17.156 9.5 1 98.69 20 PRO B CA 1
ATOM 1665 C C . PRO B 1 20 ? -3.17 -17.781 8.508 1 98.69 20 PRO B C 1
ATOM 1667 O O . PRO B 1 20 ? -3.121 -17.375 7.34 1 98.69 20 PRO B O 1
ATOM 1670 N N . VAL B 1 21 ? -2.404 -18.734 8.992 1 98.44 21 VAL B N 1
ATOM 1671 C CA . VAL B 1 21 ? -1.468 -19.453 8.141 1 98.44 21 VAL B CA 1
ATOM 1672 C C . VAL B 1 21 ? -1.964 -20.875 7.918 1 98.44 21 VAL B C 1
ATOM 1674 O O . VAL B 1 21 ? -2.064 -21.656 8.867 1 98.44 21 VAL B O 1
ATOM 1677 N N . THR B 1 22 ? -2.357 -21.172 6.727 1 97.88 22 THR B N 1
ATOM 1678 C CA . THR B 1 22 ? -2.826 -22.5 6.348 1 97.88 22 THR B CA 1
ATOM 1679 C C . THR B 1 22 ? -2.084 -23 5.117 1 97.88 22 THR B C 1
ATOM 1681 O O . THR B 1 22 ? -1.196 -22.328 4.594 1 97.88 22 THR B O 1
ATOM 1684 N N . ASP B 1 23 ? -2.441 -24.203 4.66 1 97.75 23 ASP B N 1
ATOM 1685 C CA . ASP B 1 23 ? -1.81 -24.766 3.471 1 97.75 23 ASP B CA 1
ATOM 1686 C C . ASP B 1 23 ? -2.252 -24.016 2.213 1 97.75 23 ASP B C 1
ATOM 1688 O O . ASP B 1 23 ? -1.721 -24.25 1.126 1 97.75 23 ASP B O 1
ATOM 1692 N N . ALA B 1 24 ? -3.189 -23.078 2.381 1 98.56 24 ALA B N 1
ATOM 1693 C CA . ALA B 1 24 ? -3.637 -22.25 1.261 1 98.56 24 ALA B CA 1
ATOM 1694 C C . ALA B 1 24 ? -2.479 -21.453 0.672 1 98.56 24 ALA B C 1
ATOM 1696 O O . ALA B 1 24 ? -2.436 -21.203 -0.535 1 98.56 24 ALA B O 1
ATOM 1697 N N . TYR B 1 25 ? -1.557 -21.094 1.512 1 98.81 25 TYR B N 1
ATOM 1698 C CA . TYR B 1 25 ? -0.403 -20.359 1.022 1 98.81 25 TYR B CA 1
ATOM 1699 C C . TYR B 1 25 ? 0.431 -21.203 0.07 1 98.81 25 TYR B C 1
ATOM 1701 O O . TYR B 1 25 ? 0.901 -20.719 -0.959 1 98.81 25 TYR B O 1
ATOM 1709 N N . GLU B 1 26 ? 0.646 -22.422 0.426 1 98.62 26 GLU B N 1
ATOM 1710 C CA . GLU B 1 26 ? 1.388 -23.312 -0.456 1 98.62 26 GLU B CA 1
ATOM 1711 C C . GLU B 1 26 ? 0.667 -23.5 -1.789 1 98.62 26 GLU B C 1
ATOM 1713 O O . GLU B 1 26 ? 1.297 -23.484 -2.848 1 98.62 26 GLU B O 1
ATOM 1718 N N . LYS B 1 27 ? -0.607 -23.656 -1.73 1 98.81 27 LYS B N 1
ATOM 1719 C CA . LYS B 1 27 ? -1.408 -23.797 -2.941 1 98.81 27 LYS B CA 1
ATOM 1720 C C . LYS B 1 27 ? -1.334 -22.547 -3.811 1 98.81 27 LYS B C 1
ATOM 1722 O O . LYS B 1 27 ? -1.241 -22.641 -5.035 1 98.81 27 LYS B O 1
ATOM 1727 N N . ALA B 1 28 ? -1.413 -21.391 -3.219 1 98.88 28 ALA B N 1
ATOM 1728 C CA . ALA B 1 28 ? -1.33 -20.125 -3.945 1 98.88 28 ALA B CA 1
ATOM 1729 C C . ALA B 1 28 ? 0.014 -19.984 -4.656 1 98.88 28 ALA B C 1
ATOM 1731 O O . ALA B 1 28 ? 0.066 -19.656 -5.84 1 98.88 28 ALA B O 1
ATOM 1732 N N . VAL B 1 29 ? 1.075 -20.297 -3.912 1 98.88 29 VAL B N 1
ATOM 1733 C CA . VAL B 1 29 ? 2.416 -20.188 -4.477 1 98.88 29 VAL B CA 1
ATOM 1734 C C . VAL B 1 29 ? 2.574 -21.172 -5.625 1 98.88 29 VAL B C 1
ATOM 1736 O O . VAL B 1 29 ? 3.141 -20.844 -6.668 1 98.88 29 VAL B O 1
ATOM 1739 N N . GLU B 1 30 ? 2.082 -22.344 -5.453 1 98.81 30 GLU B N 1
ATOM 1740 C CA . GLU B 1 30 ? 2.154 -23.359 -6.504 1 98.81 30 GLU B CA 1
ATOM 1741 C C . GLU B 1 30 ? 1.404 -22.906 -7.754 1 98.81 30 GLU B C 1
ATOM 1743 O O . GLU B 1 30 ? 1.873 -23.125 -8.875 1 98.81 30 GLU B O 1
ATOM 1748 N N . LEU B 1 31 ? 0.269 -22.328 -7.547 1 98.81 31 LEU B N 1
ATOM 1749 C CA . LEU B 1 31 ? -0.511 -21.812 -8.672 1 98.81 31 LEU B CA 1
ATOM 1750 C C . LEU B 1 31 ? 0.253 -20.734 -9.414 1 98.81 31 LEU B C 1
ATOM 1752 O O . LEU B 1 31 ? 0.24 -20.688 -10.648 1 98.81 31 LEU B O 1
ATOM 1756 N N . ILE B 1 32 ? 0.865 -19.844 -8.703 1 98.88 32 ILE B N 1
ATOM 1757 C CA . ILE B 1 32 ? 1.645 -18.766 -9.312 1 98.88 32 ILE B CA 1
ATOM 1758 C C . ILE B 1 32 ? 2.801 -19.359 -10.117 1 98.88 32 ILE B C 1
ATOM 1760 O O . ILE B 1 32 ? 3.029 -18.984 -11.266 1 98.88 32 ILE B O 1
ATOM 1764 N N . VAL B 1 33 ? 3.479 -20.297 -9.5 1 98.81 33 VAL B N 1
ATOM 1765 C CA . VAL B 1 33 ? 4.629 -20.922 -10.156 1 98.81 33 VAL B CA 1
ATOM 1766 C C . VAL B 1 33 ? 4.172 -21.641 -11.422 1 98.81 33 VAL B C 1
ATOM 1768 O O . VAL B 1 33 ? 4.793 -21.516 -12.477 1 98.81 33 VAL B O 1
ATOM 1771 N N . GLU B 1 34 ? 3.104 -22.359 -11.297 1 98.69 34 GLU B N 1
ATOM 1772 C CA . GLU B 1 34 ? 2.611 -23.141 -12.43 1 98.69 34 GLU B CA 1
ATOM 1773 C C . GLU B 1 34 ? 2.127 -22.234 -13.555 1 98.69 34 GLU B C 1
ATOM 1775 O O . GLU B 1 34 ? 2.59 -22.359 -14.695 1 98.69 34 GLU B O 1
ATOM 1780 N N . GLN B 1 35 ? 1.26 -21.312 -13.289 1 98.69 35 GLN B N 1
ATOM 1781 C CA . GLN B 1 35 ? 0.591 -20.516 -14.312 1 98.69 35 GLN B CA 1
ATOM 1782 C C . GLN B 1 35 ? 1.535 -19.469 -14.906 1 98.69 35 GLN B C 1
ATOM 1784 O O . GLN B 1 35 ? 1.512 -19.219 -16.109 1 98.69 35 GLN B O 1
ATOM 1789 N N . VAL B 1 36 ? 2.365 -18.922 -14.016 1 98.44 36 VAL B N 1
ATOM 1790 C CA . VAL B 1 36 ? 3.143 -17.781 -14.484 1 98.44 36 VAL B CA 1
ATOM 1791 C C . VAL B 1 36 ? 4.57 -18.219 -14.805 1 98.44 36 VAL B C 1
ATOM 1793 O O . VAL B 1 36 ? 5.043 -18.031 -15.93 1 98.44 36 VAL B O 1
ATOM 1796 N N . HIS B 1 37 ? 5.164 -18.844 -13.844 1 98.19 37 HIS B N 1
ATOM 1797 C CA . HIS B 1 37 ? 6.57 -19.188 -14.016 1 98.19 37 HIS B CA 1
ATOM 1798 C C . HIS B 1 37 ? 6.746 -20.281 -15.062 1 98.19 37 HIS B C 1
ATOM 1800 O O . HIS B 1 37 ? 7.656 -20.219 -15.898 1 98.19 37 HIS B O 1
ATOM 1806 N N . ARG B 1 38 ? 5.922 -21.266 -15.07 1 98.38 38 ARG B N 1
ATOM 1807 C CA . ARG B 1 38 ? 6.09 -22.406 -15.953 1 98.38 38 ARG B CA 1
ATOM 1808 C C . ARG B 1 38 ? 5.32 -22.219 -17.25 1 98.38 38 ARG B C 1
ATOM 1810 O O . ARG B 1 38 ? 5.875 -22.375 -18.344 1 98.38 38 ARG B O 1
ATOM 1817 N N . LYS B 1 39 ? 4.078 -21.844 -17.156 1 98.31 39 LYS B N 1
ATOM 1818 C CA . LYS B 1 39 ? 3.219 -21.781 -18.344 1 98.31 39 LYS B CA 1
ATOM 1819 C C . LYS B 1 39 ? 3.32 -20.422 -19.031 1 98.31 39 LYS B C 1
ATOM 1821 O O . LYS B 1 39 ? 2.725 -20.203 -20.078 1 98.31 39 LYS B O 1
ATOM 1826 N N . LYS B 1 40 ? 3.988 -19.484 -18.453 1 98.12 40 LYS B N 1
ATOM 1827 C CA . LYS B 1 40 ? 4.379 -18.203 -19.047 1 98.12 40 LYS B CA 1
ATOM 1828 C C . LYS B 1 40 ? 3.176 -17.266 -19.188 1 98.12 40 LYS B C 1
ATOM 1830 O O . LYS B 1 40 ? 3.066 -16.531 -20.172 1 98.12 40 LYS B O 1
ATOM 1835 N N . GLY B 1 41 ? 2.227 -17.359 -18.312 1 98.25 41 GLY B N 1
ATOM 1836 C CA . GLY B 1 41 ? 1.211 -16.328 -18.156 1 98.25 41 GLY B CA 1
ATOM 1837 C C . GLY B 1 41 ? 1.688 -15.148 -17.328 1 98.25 41 GLY B C 1
ATOM 1838 O O . GLY B 1 41 ? 2.893 -14.906 -17.219 1 98.25 41 GLY B O 1
ATOM 1839 N N . LYS B 1 42 ? 0.801 -14.43 -16.875 1 98.81 42 LYS B N 1
ATOM 1840 C CA . LYS B 1 42 ? 1.117 -13.336 -15.961 1 98.81 42 LYS B CA 1
ATOM 1841 C C . LYS B 1 42 ? 0.151 -13.312 -14.781 1 98.81 42 LYS B C 1
ATOM 1843 O O . LYS B 1 42 ? -0.936 -13.891 -14.844 1 98.81 42 LYS B O 1
ATOM 1848 N N . LEU B 1 43 ? 0.619 -12.75 -13.711 1 98.88 43 LEU B N 1
ATOM 1849 C CA . LEU B 1 43 ? -0.234 -12.484 -12.555 1 98.88 43 LEU B CA 1
ATOM 1850 C C . LEU B 1 43 ? -0.98 -11.164 -12.727 1 98.88 43 LEU B C 1
ATOM 1852 O O . LEU B 1 43 ? -0.359 -10.102 -12.836 1 98.88 43 LEU B O 1
ATOM 1856 N N . VAL B 1 44 ? -2.293 -11.234 -12.781 1 98.88 44 VAL B N 1
ATOM 1857 C CA . VAL B 1 44 ? -3.115 -10.031 -12.891 1 98.88 44 VAL B CA 1
ATOM 1858 C C . VAL B 1 44 ? -3.775 -9.734 -11.547 1 98.88 44 VAL B C 1
ATOM 1860 O O . VAL B 1 44 ? -4.68 -10.453 -11.117 1 98.88 44 VAL B O 1
ATOM 1863 N N . THR B 1 45 ? -3.33 -8.688 -10.891 1 98.94 45 THR B N 1
ATOM 1864 C CA . THR B 1 45 ? -3.877 -8.305 -9.594 1 98.94 45 THR B CA 1
ATOM 1865 C C . THR B 1 45 ? -5.008 -7.293 -9.75 1 98.94 45 THR B C 1
ATOM 1867 O O . THR B 1 45 ? -5.051 -6.562 -10.742 1 98.94 45 THR B O 1
ATOM 1870 N N . SER B 1 46 ? -5.914 -7.309 -8.82 1 98.88 46 SER B N 1
ATOM 1871 C CA . SER B 1 46 ? -7.039 -6.387 -8.906 1 98.88 46 SER B CA 1
ATOM 1872 C C . SER B 1 46 ? -7.652 -6.133 -7.527 1 98.88 46 SER B C 1
ATOM 1874 O O . SER B 1 46 ? -7.555 -6.98 -6.637 1 98.88 46 SER B O 1
ATOM 1876 N N . GLY B 1 47 ? -8.258 -5.055 -7.332 1 98.31 47 GLY B N 1
ATOM 1877 C CA . GLY B 1 47 ? -8.938 -4.555 -6.145 1 98.31 47 GLY B CA 1
ATOM 1878 C C . GLY B 1 47 ? -9.484 -3.15 -6.312 1 98.31 47 GLY B C 1
ATOM 1879 O O . GLY B 1 47 ? -9.125 -2.449 -7.258 1 98.31 47 GLY B O 1
ATOM 1880 N N . MET B 1 48 ? -10.367 -2.77 -5.434 1 97 48 MET B N 1
ATOM 1881 C CA . MET B 1 48 ? -10.953 -1.432 -5.484 1 97 48 MET B CA 1
ATOM 1882 C C . MET B 1 48 ? -10.375 -0.547 -4.383 1 97 48 MET B C 1
ATOM 1884 O O . MET B 1 48 ? -10.062 -1.031 -3.295 1 97 48 MET B O 1
ATOM 1888 N N . GLY B 1 49 ? -10.336 0.761 -4.66 1 96.31 49 GLY B N 1
ATOM 1889 C CA . GLY B 1 49 ? -9.938 1.715 -3.639 1 96.31 49 GLY B CA 1
ATOM 1890 C C . GLY B 1 49 ? -8.586 1.4 -3.023 1 96.31 49 GLY B C 1
ATOM 1891 O O . GLY B 1 49 ? -7.609 1.174 -3.742 1 96.31 49 GLY B O 1
ATOM 1892 N N . LYS B 1 50 ? -8.531 1.455 -1.729 1 98.06 50 LYS B N 1
ATOM 1893 C CA . LYS B 1 50 ? -7.281 1.236 -1.003 1 98.06 50 LYS B CA 1
ATOM 1894 C C . LYS B 1 50 ? -6.77 -0.186 -1.207 1 98.06 50 LYS B C 1
ATOM 1896 O O . LYS B 1 50 ? -5.559 -0.405 -1.32 1 98.06 50 LYS B O 1
ATOM 1901 N N . ALA B 1 51 ? -7.684 -1.145 -1.253 1 98.31 51 ALA B N 1
ATOM 1902 C CA . ALA B 1 51 ? -7.281 -2.512 -1.575 1 98.31 51 ALA B CA 1
ATOM 1903 C C . ALA B 1 51 ? -6.648 -2.584 -2.961 1 98.31 51 ALA B C 1
ATOM 1905 O O . ALA B 1 51 ? -5.711 -3.355 -3.184 1 98.31 51 ALA B O 1
ATOM 1906 N N . GLY B 1 52 ? -7.195 -1.811 -3.9 1 98.62 52 GLY B N 1
ATOM 1907 C CA . GLY B 1 52 ? -6.617 -1.737 -5.23 1 98.62 52 GLY B CA 1
ATOM 1908 C C . GLY B 1 52 ? -5.191 -1.215 -5.234 1 98.62 52 GLY B C 1
ATOM 1909 O O . GLY B 1 52 ? -4.352 -1.697 -5.996 1 98.62 52 GLY B O 1
ATOM 1910 N N . GLN B 1 53 ? -4.938 -0.254 -4.414 1 98.75 53 GLN B N 1
ATOM 1911 C CA . GLN B 1 53 ? -3.594 0.303 -4.309 1 98.75 53 GLN B CA 1
ATOM 1912 C C . GLN B 1 53 ? -2.617 -0.723 -3.74 1 98.75 53 GLN B C 1
ATOM 1914 O O . GLN B 1 53 ? -1.458 -0.779 -4.156 1 98.75 53 GLN B O 1
ATOM 1919 N N . ILE B 1 54 ? -3.055 -1.569 -2.803 1 98.81 54 ILE B N 1
ATOM 1920 C CA . ILE B 1 54 ? -2.223 -2.652 -2.291 1 98.81 54 ILE B CA 1
ATOM 1921 C C . ILE B 1 54 ? -1.988 -3.688 -3.389 1 98.81 54 ILE B C 1
ATOM 1923 O O . ILE B 1 54 ? -0.877 -4.199 -3.537 1 98.81 54 ILE B O 1
ATOM 1927 N N . ALA B 1 55 ? -3.057 -3.941 -4.168 1 98.94 55 ALA B N 1
ATOM 1928 C CA . ALA B 1 55 ? -2.918 -4.867 -5.289 1 98.94 55 ALA B CA 1
ATOM 1929 C C . ALA B 1 55 ? -1.864 -4.375 -6.281 1 98.94 55 ALA B C 1
ATOM 1931 O O . ALA B 1 55 ? -1.104 -5.172 -6.836 1 98.94 55 ALA B O 1
ATOM 1932 N N . MET B 1 56 ? -1.863 -3.096 -6.516 1 98.81 56 MET B N 1
ATOM 1933 C CA . MET B 1 56 ? -0.855 -2.508 -7.391 1 98.81 56 MET B CA 1
ATOM 1934 C C . MET B 1 56 ? 0.547 -2.723 -6.832 1 98.81 56 MET B C 1
ATOM 1936 O O . MET B 1 56 ? 1.469 -3.068 -7.574 1 98.81 56 MET B O 1
ATOM 1940 N N . ASN B 1 57 ? 0.729 -2.518 -5.559 1 98.75 57 ASN B N 1
ATOM 1941 C CA . ASN B 1 57 ? 2.016 -2.73 -4.906 1 98.75 57 ASN B CA 1
ATOM 1942 C C . ASN B 1 57 ? 2.477 -4.18 -5.035 1 98.75 57 ASN B C 1
ATOM 1944 O O . ASN B 1 57 ? 3.645 -4.441 -5.336 1 98.75 57 ASN B O 1
ATOM 1948 N N . ILE B 1 58 ? 1.551 -5.094 -4.836 1 98.94 58 ILE B N 1
ATOM 1949 C CA . ILE B 1 58 ? 1.866 -6.516 -4.941 1 98.94 58 ILE B CA 1
ATOM 1950 C C . ILE B 1 58 ? 2.305 -6.844 -6.367 1 98.94 58 ILE B C 1
ATOM 1952 O O . ILE B 1 58 ? 3.301 -7.539 -6.57 1 98.94 58 ILE B O 1
ATOM 1956 N N . ALA B 1 59 ? 1.616 -6.293 -7.359 1 98.94 59 ALA B N 1
ATOM 1957 C CA . ALA B 1 59 ? 1.947 -6.551 -8.758 1 98.94 59 ALA B CA 1
ATOM 1958 C C . ALA B 1 59 ? 3.365 -6.086 -9.078 1 98.94 59 ALA B C 1
ATOM 1960 O O . ALA B 1 59 ? 4.152 -6.832 -9.664 1 98.94 59 ALA B O 1
ATOM 1961 N N . THR B 1 60 ? 3.701 -4.887 -8.68 1 98.38 60 THR B N 1
ATOM 1962 C CA . THR B 1 60 ? 5.008 -4.336 -9.023 1 98.38 60 THR B CA 1
ATOM 1963 C C . THR B 1 60 ? 6.113 -5.059 -8.258 1 98.38 60 THR B C 1
ATOM 1965 O O . THR B 1 60 ? 7.227 -5.219 -8.773 1 98.38 60 THR B O 1
ATOM 1968 N N . THR B 1 61 ? 5.82 -5.508 -7.043 1 98.56 61 THR B N 1
ATOM 1969 C CA . THR B 1 61 ? 6.805 -6.273 -6.281 1 98.56 61 THR B CA 1
ATOM 1970 C C . THR B 1 61 ? 7.078 -7.617 -6.957 1 98.56 61 THR B C 1
ATOM 1972 O O . THR B 1 61 ? 8.234 -8.031 -7.066 1 98.56 61 THR B O 1
ATOM 1975 N N . PHE B 1 62 ? 6.035 -8.273 -7.438 1 98.81 62 PHE B N 1
ATOM 1976 C CA . PHE B 1 62 ? 6.215 -9.508 -8.188 1 98.81 62 PHE B CA 1
ATOM 1977 C C . PHE B 1 62 ? 7.039 -9.266 -9.445 1 98.81 62 PHE B C 1
ATOM 1979 O O . PHE B 1 62 ? 7.957 -10.031 -9.758 1 98.81 62 PHE B O 1
ATOM 1986 N N . CYS B 1 63 ? 6.777 -8.18 -10.18 1 97.94 63 CYS B N 1
ATOM 1987 C CA . CYS B 1 63 ? 7.535 -7.859 -11.383 1 97.94 63 CYS B CA 1
ATOM 1988 C C . CYS B 1 63 ? 9.023 -7.738 -11.078 1 97.94 63 CYS B C 1
ATOM 1990 O O . CYS B 1 63 ? 9.859 -8.258 -11.82 1 97.94 63 CYS B O 1
ATOM 1992 N N . SER B 1 64 ? 9.297 -7.137 -9.945 1 96.25 64 SER B N 1
ATOM 1993 C CA . SER B 1 64 ? 10.695 -6.879 -9.602 1 96.25 64 SER B CA 1
ATOM 1994 C C . SER B 1 64 ? 11.398 -8.148 -9.148 1 96.25 64 SER B C 1
ATOM 1996 O O . SER B 1 64 ? 12.617 -8.172 -9 1 96.25 64 SER B O 1
ATOM 1998 N N . THR B 1 65 ? 10.57 -9.219 -8.945 1 97.12 65 THR B N 1
ATOM 1999 C CA . THR B 1 65 ? 11.164 -10.445 -8.422 1 97.12 65 THR B CA 1
ATOM 2000 C C . THR B 1 65 ? 10.938 -11.609 -9.375 1 97.12 65 THR B C 1
ATOM 2002 O O . THR B 1 65 ? 10.883 -12.766 -8.945 1 97.12 65 THR B O 1
ATOM 2005 N N . GLY B 1 66 ? 10.656 -11.344 -10.594 1 96.62 66 GLY B N 1
ATOM 2006 C CA . GLY B 1 66 ? 10.773 -12.336 -11.648 1 96.62 66 GLY B CA 1
ATOM 2007 C C . GLY B 1 66 ? 9.438 -12.93 -12.055 1 96.62 66 GLY B C 1
ATOM 2008 O O . GLY B 1 66 ? 9.383 -13.875 -12.844 1 96.62 66 GLY B O 1
ATOM 2009 N N . ILE B 1 67 ? 8.32 -12.438 -11.547 1 98.5 67 ILE B N 1
ATOM 2010 C CA . ILE B 1 67 ? 6.977 -12.875 -11.914 1 98.5 67 ILE B CA 1
ATOM 2011 C C . ILE B 1 67 ? 6.246 -11.75 -12.641 1 98.5 67 ILE B C 1
ATOM 2013 O O . ILE B 1 67 ? 5.82 -10.773 -12.016 1 98.5 67 ILE B O 1
ATOM 2017 N N . PRO B 1 68 ? 6.16 -11.883 -13.992 1 98.44 68 PRO B N 1
ATOM 2018 C CA . PRO B 1 68 ? 5.414 -10.844 -14.703 1 98.44 68 PRO B CA 1
ATOM 2019 C C . PRO B 1 68 ? 4.012 -10.625 -14.133 1 98.44 68 PRO B C 1
ATOM 2021 O O . PRO B 1 68 ? 3.258 -11.594 -13.969 1 98.44 68 PRO B O 1
ATOM 2024 N N . SER B 1 69 ? 3.705 -9.383 -13.812 1 98.81 69 SER B N 1
ATOM 2025 C CA . SER B 1 69 ? 2.441 -9.062 -13.156 1 98.81 69 SER B CA 1
ATOM 2026 C C . SER B 1 69 ? 1.939 -7.68 -13.562 1 98.81 69 SER B C 1
ATOM 2028 O O . SER B 1 69 ? 2.734 -6.801 -13.906 1 98.81 69 SER B O 1
ATOM 2030 N N . VAL B 1 70 ? 0.644 -7.512 -13.57 1 98.69 70 VAL B N 1
ATOM 2031 C CA . VAL B 1 70 ? 0.044 -6.227 -13.906 1 98.69 70 VAL B CA 1
ATOM 2032 C C . VAL B 1 70 ? -1.208 -6 -13.062 1 98.69 70 VAL B C 1
ATOM 2034 O O . VAL B 1 70 ? -1.863 -6.957 -12.648 1 98.69 70 VAL B O 1
ATOM 2037 N N . PHE B 1 71 ? -1.484 -4.742 -12.805 1 98.81 71 PHE B N 1
ATOM 2038 C CA . PHE B 1 71 ? -2.723 -4.367 -12.125 1 98.81 71 PHE B CA 1
ATOM 2039 C C . PHE B 1 71 ? -3.826 -4.082 -13.141 1 98.81 71 PHE B C 1
ATOM 2041 O O . PHE B 1 71 ? -3.604 -3.377 -14.125 1 98.81 71 PHE B O 1
ATOM 2048 N N . LEU B 1 72 ? -4.93 -4.637 -12.922 1 98.75 72 LEU B N 1
ATOM 2049 C CA . LEU B 1 72 ? -6.133 -4.395 -13.711 1 98.75 72 LEU B CA 1
ATOM 2050 C C . LEU B 1 72 ? -7.23 -3.775 -12.852 1 98.75 72 LEU B C 1
ATOM 2052 O O . LEU B 1 72 ? -7.754 -4.426 -11.945 1 98.75 72 LEU B O 1
ATOM 2056 N N . HIS B 1 73 ? -7.555 -2.51 -13.133 1 98.44 73 HIS B N 1
ATOM 2057 C CA . HIS B 1 73 ? -8.68 -1.903 -12.43 1 98.44 73 HIS B CA 1
ATOM 2058 C C . HIS B 1 73 ? -9.992 -2.602 -12.773 1 98.44 73 HIS B C 1
ATOM 2060 O O . HIS B 1 73 ? -10.352 -2.703 -13.945 1 98.44 73 HIS B O 1
ATOM 2066 N N . PRO B 1 74 ? -10.711 -2.969 -11.789 1 97.38 74 PRO B N 1
ATOM 2067 C CA . PRO B 1 74 ? -11.844 -3.85 -12.086 1 97.38 74 PRO B CA 1
ATOM 2068 C C . PRO B 1 74 ? -12.953 -3.141 -12.859 1 97.38 74 PRO B C 1
ATOM 2070 O O . PRO B 1 74 ? -13.617 -3.756 -13.703 1 97.38 74 PRO B O 1
ATOM 2073 N N . SER B 1 75 ? -13.156 -1.858 -12.625 1 96.12 75 SER B N 1
ATOM 2074 C CA . SER B 1 75 ? -14.18 -1.135 -13.375 1 96.12 75 SER B CA 1
ATOM 2075 C C . SER B 1 75 ? -13.758 -0.929 -14.828 1 96.12 75 SER B C 1
ATOM 2077 O O . SER B 1 75 ? -14.586 -0.983 -15.734 1 96.12 75 SER B O 1
ATOM 2079 N N . GLU B 1 76 ? -12.492 -0.666 -15.031 1 96 76 GLU B N 1
ATOM 2080 C CA . GLU B 1 76 ? -11.984 -0.463 -16.391 1 96 76 GLU B CA 1
ATOM 2081 C C . GLU B 1 76 ? -12 -1.766 -17.188 1 96 76 GLU B C 1
ATOM 2083 O O . GLU B 1 76 ? -12.141 -1.75 -18.406 1 96 76 GLU B O 1
ATOM 2088 N N . ALA B 1 77 ? -11.844 -2.852 -16.469 1 94.44 77 ALA B N 1
ATOM 2089 C CA . ALA B 1 77 ? -11.938 -4.156 -17.125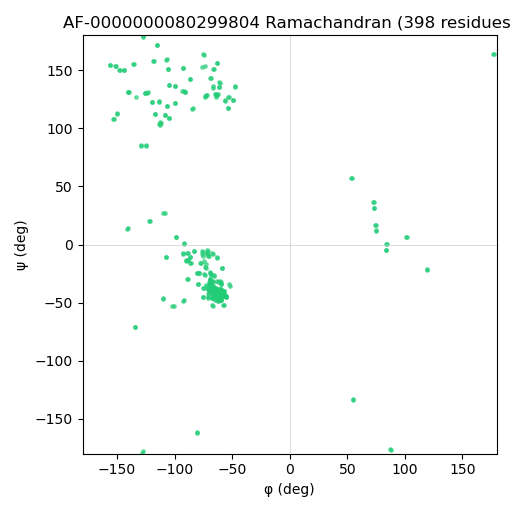 1 94.44 77 ALA B CA 1
ATOM 2090 C C . ALA B 1 77 ? -13.234 -4.285 -17.922 1 94.44 77 ALA B C 1
ATOM 2092 O O . ALA B 1 77 ? -13.25 -4.883 -19 1 94.44 77 ALA B O 1
ATOM 2093 N N . GLN B 1 78 ? -14.266 -3.68 -17.406 1 90.88 78 GLN B N 1
ATOM 2094 C CA . GLN B 1 78 ? -15.57 -3.762 -18.047 1 90.88 78 GLN B CA 1
ATOM 2095 C C . GLN B 1 78 ? -15.633 -2.896 -19.297 1 90.88 78 GLN B C 1
ATOM 2097 O O . GLN B 1 78 ? -16.531 -3.055 -20.125 1 90.88 78 GLN B O 1
ATOM 2102 N N . HIS B 1 79 ? -14.664 -2.035 -19.406 1 94.69 79 HIS B N 1
ATOM 2103 C CA . HIS B 1 79 ? -14.664 -1.095 -20.516 1 94.69 79 HIS B CA 1
ATOM 2104 C C . HIS B 1 79 ? -13.547 -1.414 -21.516 1 94.69 79 HIS B C 1
ATOM 2106 O O . HIS B 1 79 ? -12.969 -0.507 -22.109 1 94.69 79 HIS B O 1
ATOM 2112 N N . GLY B 1 80 ? -13.164 -2.658 -21.562 1 90.62 80 GLY B N 1
ATOM 2113 C CA . GLY B 1 80 ? -12.266 -3.074 -22.625 1 90.62 80 GLY B CA 1
ATOM 2114 C C . GLY B 1 80 ? -10.938 -3.602 -22.109 1 90.62 80 GLY B C 1
ATOM 2115 O O . GLY B 1 80 ? -10.258 -4.363 -22.797 1 90.62 80 GLY B O 1
ATOM 2116 N N . ASP B 1 81 ? -10.602 -3.225 -20.922 1 95.25 81 ASP B N 1
ATOM 2117 C CA . ASP B 1 81 ? -9.289 -3.615 -20.422 1 95.25 81 ASP B CA 1
ATOM 2118 C C . ASP B 1 81 ? -9.242 -5.109 -20.109 1 95.25 81 ASP B C 1
ATOM 2120 O O . ASP B 1 81 ? -8.172 -5.668 -19.859 1 95.25 81 ASP B O 1
ATOM 2124 N N . LEU B 1 82 ? -10.375 -5.707 -20.188 1 94.38 82 LEU B N 1
ATOM 2125 C CA . LEU B 1 82 ? -10.422 -7.156 -20 1 94.38 82 LEU B CA 1
ATOM 2126 C C . LEU B 1 82 ? -9.531 -7.855 -21.031 1 94.38 82 LEU B C 1
ATOM 2128 O O . LEU B 1 82 ? -9.148 -9.016 -20.828 1 94.38 82 LEU B O 1
ATOM 2132 N N . GLY B 1 83 ? -9.25 -7.152 -22.062 1 94.44 83 GLY B N 1
ATOM 2133 C CA . GLY B 1 83 ? -8.43 -7.676 -23.141 1 94.44 83 GLY B CA 1
ATOM 2134 C C . GLY B 1 83 ? -7.012 -8.016 -22.703 1 94.44 83 GLY B C 1
ATOM 2135 O O . GLY B 1 83 ? -6.289 -8.711 -23.422 1 94.44 83 GLY B O 1
ATOM 2136 N N . ILE B 1 84 ? -6.602 -7.613 -21.547 1 96.56 84 ILE B N 1
ATOM 2137 C CA . ILE B 1 84 ? -5.258 -7.891 -21.047 1 96.56 84 ILE B CA 1
ATOM 2138 C C . ILE B 1 84 ? -5.145 -9.359 -20.641 1 96.56 84 ILE B C 1
ATOM 2140 O O . ILE B 1 84 ? -4.043 -9.906 -20.562 1 96.56 84 ILE B O 1
ATOM 2144 N N . LEU B 1 85 ? -6.266 -9.992 -20.281 1 97 85 LEU B N 1
ATOM 2145 C CA . LEU B 1 85 ? -6.27 -11.367 -19.812 1 97 85 LEU B CA 1
ATOM 2146 C C . LEU B 1 85 ? -5.996 -12.336 -20.969 1 97 85 LEU B C 1
ATOM 2148 O O . LEU B 1 85 ? -6.617 -12.234 -22.031 1 97 85 LEU B O 1
ATOM 2152 N N . GLN B 1 86 ? -5.043 -13.188 -20.734 1 95.75 86 GLN B N 1
ATOM 2153 C CA . GLN B 1 86 ? -4.645 -14.188 -21.719 1 95.75 86 GLN B CA 1
ATOM 2154 C C . GLN B 1 86 ? -4.641 -15.586 -21.109 1 95.75 86 GLN B C 1
ATOM 2156 O O . GLN B 1 86 ? -4.914 -15.75 -19.906 1 95.75 86 GLN B O 1
ATOM 2161 N N . GLU B 1 87 ? -4.277 -16.5 -22.062 1 94 87 GLU B N 1
ATOM 2162 C CA . GLU B 1 87 ? -4.18 -17.891 -21.641 1 94 87 GLU B CA 1
ATOM 2163 C C . GLU B 1 87 ? -3.121 -18.047 -20.547 1 94 87 GLU B C 1
ATOM 2165 O O . GLU B 1 87 ? -2.053 -17.438 -20.609 1 94 87 GLU B O 1
ATOM 2170 N N . ASN B 1 88 ? -3.352 -18.766 -19.484 1 96.38 88 ASN B N 1
ATOM 2171 C CA . ASN B 1 88 ? -2.443 -19.156 -18.422 1 96.38 88 ASN B CA 1
ATOM 2172 C C . ASN B 1 88 ? -2.316 -18.062 -17.359 1 96.38 88 ASN B C 1
ATOM 2174 O O . ASN B 1 88 ? -1.628 -18.25 -16.359 1 96.38 88 ASN B O 1
ATOM 2178 N N . ASP B 1 89 ? -2.982 -16.906 -17.656 1 98.56 89 ASP B N 1
ATOM 2179 C CA . ASP B 1 89 ? -2.926 -15.859 -16.641 1 98.56 89 ASP B CA 1
ATOM 2180 C C . ASP B 1 89 ? -3.592 -16.312 -15.344 1 98.56 89 ASP B C 1
ATOM 2182 O O . ASP B 1 89 ? -4.379 -17.266 -15.344 1 98.56 89 ASP B O 1
ATOM 2186 N N . LEU B 1 90 ? -3.205 -15.727 -14.305 1 98.75 90 LEU B N 1
ATOM 2187 C CA . LEU B 1 90 ? -3.748 -15.969 -12.977 1 98.75 90 LEU B CA 1
ATOM 2188 C C . LEU B 1 90 ? -4.215 -14.664 -12.336 1 98.75 90 LEU B C 1
ATOM 2190 O O . LEU B 1 90 ? -3.498 -13.656 -12.367 1 98.75 90 LEU B O 1
ATOM 2194 N N . LEU B 1 91 ? -5.426 -14.68 -11.828 1 98.75 91 LEU B N 1
ATOM 2195 C CA . LEU B 1 91 ? -5.938 -13.492 -11.156 1 98.75 91 LEU B CA 1
ATOM 2196 C C . LEU B 1 91 ? -5.648 -13.539 -9.664 1 98.75 91 LEU B C 1
ATOM 2198 O O . LEU B 1 91 ? -5.816 -14.586 -9.031 1 98.75 91 LEU B O 1
ATOM 2202 N N . LEU B 1 92 ? -5.145 -12.5 -9.086 1 98.94 92 LEU B N 1
ATOM 2203 C CA . LEU B 1 92 ? -5.074 -12.258 -7.648 1 98.94 92 LEU B CA 1
ATOM 2204 C C . LEU B 1 92 ? -5.973 -11.094 -7.246 1 98.94 92 LEU B C 1
ATOM 2206 O O . LEU B 1 92 ? -5.629 -9.93 -7.477 1 98.94 92 LEU B O 1
ATOM 2210 N N . LEU B 1 93 ? -7.07 -11.43 -6.648 1 98.88 93 LEU B N 1
ATOM 2211 C CA . LEU B 1 93 ? -8.102 -10.453 -6.324 1 98.88 93 LEU B CA 1
ATOM 2212 C C . LEU B 1 93 ? -8.094 -10.117 -4.836 1 98.88 93 LEU B C 1
ATOM 2214 O O . LEU B 1 93 ? -7.965 -11.016 -3.998 1 98.88 93 LEU B O 1
ATOM 2218 N N . ILE B 1 94 ? -8.227 -8.828 -4.52 1 98.88 94 ILE B N 1
ATOM 2219 C CA . ILE B 1 94 ? -8.25 -8.406 -3.125 1 98.88 94 ILE B CA 1
ATOM 2220 C C . ILE B 1 94 ? -9.578 -7.711 -2.82 1 98.88 94 ILE B C 1
ATOM 2222 O O . ILE B 1 94 ? -9.945 -6.742 -3.49 1 98.88 94 ILE B O 1
ATOM 2226 N N . SER B 1 95 ? -10.297 -8.18 -1.883 1 98.19 95 SER B N 1
ATOM 2227 C CA . SER B 1 95 ? -11.555 -7.613 -1.398 1 98.19 95 SER B CA 1
ATOM 2228 C C . SER B 1 95 ? -11.766 -7.918 0.081 1 98.19 95 SER B C 1
ATOM 2230 O O . SER B 1 95 ? -11.992 -9.07 0.456 1 98.19 95 SER B O 1
ATOM 2232 N N . ASN B 1 96 ? -11.719 -6.895 0.888 1 97.38 96 ASN B N 1
ATOM 2233 C CA . ASN B 1 96 ? -11.867 -7.117 2.322 1 97.38 96 ASN B CA 1
ATOM 2234 C C . ASN B 1 96 ? -13.219 -7.738 2.654 1 97.38 96 ASN B C 1
ATOM 2236 O O . ASN B 1 96 ? -13.297 -8.672 3.451 1 97.38 96 ASN B O 1
ATOM 2240 N N . SER B 1 97 ? -14.258 -7.301 2.029 1 95.75 97 SER B N 1
ATOM 2241 C CA . SER B 1 97 ? -15.602 -7.793 2.312 1 95.75 97 SER B CA 1
ATOM 2242 C C . SER B 1 97 ? -15.859 -9.125 1.617 1 95.75 97 SER B C 1
ATOM 2244 O O . SER B 1 97 ? -16.797 -9.844 1.973 1 95.75 97 SER B O 1
ATOM 2246 N N . GLY B 1 98 ? -15.164 -9.383 0.564 1 97 98 GLY B N 1
ATOM 2247 C CA . GLY B 1 98 ? -15.391 -10.562 -0.26 1 97 98 GLY B CA 1
ATOM 2248 C C . GLY B 1 98 ? -16.625 -10.453 -1.132 1 97 98 GLY B C 1
ATOM 2249 O O . GLY B 1 98 ? -17.094 -11.445 -1.689 1 97 98 GLY B O 1
ATOM 2250 N N . LYS B 1 99 ? -17.156 -9.266 -1.2 1 95.31 99 LYS B N 1
ATOM 2251 C CA . LYS B 1 99 ? -18.375 -9.109 -1.996 1 95.31 99 LYS B CA 1
ATOM 2252 C C . LYS B 1 99 ? -18.344 -7.797 -2.775 1 95.31 99 LYS B C 1
ATOM 2254 O O . LYS B 1 99 ? -19.406 -7.301 -3.191 1 95.31 99 LYS B O 1
ATOM 2259 N N . THR B 1 100 ? -17.141 -7.121 -2.877 1 95.44 100 THR B N 1
ATOM 2260 C CA . THR B 1 100 ? -17.031 -5.902 -3.67 1 95.44 100 THR B CA 1
ATOM 2261 C C . THR B 1 100 ? -17.641 -6.109 -5.059 1 95.44 100 THR B C 1
ATOM 2263 O O . THR B 1 100 ? -17.188 -6.977 -5.809 1 95.44 100 THR B O 1
ATOM 2266 N N . ARG B 1 101 ? -18.547 -5.312 -5.402 1 95.06 101 ARG B N 1
ATOM 2267 C CA . ARG B 1 101 ? -19.344 -5.488 -6.613 1 95.06 101 ARG B CA 1
ATOM 2268 C C . ARG B 1 101 ? -18.453 -5.555 -7.848 1 95.06 101 ARG B C 1
ATOM 2270 O O . ARG B 1 101 ? -18.578 -6.469 -8.664 1 95.06 101 ARG B O 1
ATOM 2277 N N . GLU B 1 102 ? -17.562 -4.555 -8.008 1 96.31 102 GLU B N 1
ATOM 2278 C CA . GLU B 1 102 ? -16.703 -4.469 -9.188 1 96.31 102 GLU B CA 1
ATOM 2279 C C . GLU B 1 102 ? -15.82 -5.707 -9.32 1 96.31 102 GLU B C 1
ATOM 2281 O O . GLU B 1 102 ? -15.539 -6.156 -10.43 1 96.31 102 GLU B O 1
ATOM 2286 N N . ILE B 1 103 ? -15.398 -6.289 -8.211 1 97.5 103 ILE B N 1
ATOM 2287 C CA . ILE B 1 103 ? -14.531 -7.465 -8.234 1 97.5 103 ILE B CA 1
ATOM 2288 C C . ILE B 1 103 ? -15.344 -8.695 -8.617 1 97.5 103 ILE B C 1
ATOM 2290 O O . ILE B 1 103 ? -14.898 -9.523 -9.414 1 97.5 103 ILE B O 1
ATOM 2294 N N . VAL B 1 104 ? -16.516 -8.836 -8.023 1 96.31 104 VAL B N 1
ATOM 2295 C CA . VAL B 1 104 ? -17.391 -9.945 -8.359 1 96.31 104 VAL B CA 1
ATOM 2296 C C . VAL B 1 104 ? -17.703 -9.914 -9.859 1 96.31 104 VAL B C 1
ATOM 2298 O O . VAL B 1 104 ? -17.641 -10.938 -10.531 1 96.31 104 VAL B O 1
ATOM 2301 N N . GLU B 1 105 ? -18 -8.75 -10.336 1 95.94 105 GLU B N 1
ATOM 2302 C CA . GLU B 1 105 ? -18.281 -8.594 -11.758 1 95.94 105 GLU B CA 1
ATOM 2303 C C . GLU B 1 105 ? -17.078 -8.977 -12.609 1 95.94 105 GLU B C 1
ATOM 2305 O O . GLU B 1 105 ? -17.219 -9.594 -13.664 1 95.94 105 GLU B O 1
ATOM 2310 N N . LEU B 1 106 ? -15.906 -8.555 -12.18 1 97 106 LEU B N 1
ATOM 2311 C CA . LEU B 1 106 ? -14.672 -8.891 -12.883 1 97 106 LEU B CA 1
ATOM 2312 C C . LEU B 1 106 ? -14.508 -10.406 -13 1 97 106 LEU B C 1
ATOM 2314 O O . LEU B 1 106 ? -14.117 -10.914 -14.055 1 97 106 LEU B O 1
ATOM 2318 N N . THR B 1 107 ? -14.797 -11.133 -11.93 1 96.38 107 THR B N 1
ATOM 2319 C CA . THR B 1 107 ? -14.648 -12.578 -11.969 1 96.38 107 THR B CA 1
ATOM 2320 C C . THR B 1 107 ? -15.617 -13.203 -12.969 1 96.38 107 THR B C 1
ATOM 2322 O O . THR B 1 107 ? -15.266 -14.148 -13.672 1 96.38 107 THR B O 1
ATOM 2325 N N . GLN B 1 108 ? -16.781 -12.672 -13.039 1 95.5 108 GLN B N 1
ATOM 2326 C CA . GLN B 1 108 ? -17.766 -13.172 -14 1 95.5 108 GLN B CA 1
ATOM 2327 C C . GLN B 1 108 ? -17.297 -12.922 -15.438 1 95.5 108 GLN B C 1
ATOM 2329 O O . GLN B 1 108 ? -17.375 -13.82 -16.281 1 95.5 108 GLN B O 1
ATOM 2334 N N . LEU B 1 109 ? -16.859 -11.742 -15.664 1 95.88 109 LEU B N 1
ATOM 2335 C CA . LEU B 1 109 ? -16.375 -11.383 -16.984 1 95.88 109 LEU B CA 1
ATOM 2336 C C . LEU B 1 109 ? -15.188 -12.25 -17.375 1 95.88 109 LEU B C 1
ATOM 2338 O O . LEU B 1 109 ? -15.094 -12.711 -18.516 1 95.88 109 LEU B O 1
ATOM 2342 N N . ALA B 1 110 ? -14.266 -12.445 -16.453 1 95.69 110 ALA B N 1
ATOM 2343 C CA . ALA B 1 110 ? -13.078 -13.266 -16.703 1 95.69 110 ALA B CA 1
ATOM 2344 C C . ALA B 1 110 ? -13.469 -14.711 -17.016 1 95.69 110 ALA B C 1
ATOM 2346 O O . ALA B 1 110 ? -12.898 -15.328 -17.922 1 95.69 110 ALA B O 1
ATOM 2347 N N . HIS B 1 111 ? -14.422 -15.219 -16.281 1 94.5 111 HIS B N 1
ATOM 2348 C CA . HIS B 1 111 ? -14.906 -16.578 -16.516 1 94.5 111 HIS B CA 1
ATOM 2349 C C . HIS B 1 111 ? -15.531 -16.719 -17.906 1 94.5 111 HIS B C 1
ATOM 2351 O O . HIS B 1 111 ? -15.328 -17.734 -18.578 1 94.5 111 HIS B O 1
ATOM 2357 N N . ASN B 1 112 ? -16.281 -15.75 -18.281 1 94.75 112 ASN B N 1
ATOM 2358 C CA . ASN B 1 112 ? -16.875 -15.758 -19.609 1 94.75 112 ASN B CA 1
ATOM 2359 C C . ASN B 1 112 ? -15.812 -15.727 -20.703 1 94.75 112 ASN B C 1
ATOM 2361 O O . ASN B 1 112 ? -15.977 -16.359 -21.75 1 94.75 112 ASN B O 1
ATOM 2365 N N . LEU B 1 113 ? -14.844 -14.961 -20.484 1 94.69 113 LEU B N 1
ATOM 2366 C CA . LEU B 1 113 ? -13.766 -14.828 -21.453 1 94.69 113 LEU B CA 1
ATOM 2367 C C . LEU B 1 113 ? -12.977 -16.125 -21.562 1 94.69 113 LEU B C 1
ATOM 2369 O O . LEU B 1 113 ? -12.625 -16.547 -22.672 1 94.69 113 LEU B O 1
ATOM 2373 N N . ASN B 1 114 ? -12.672 -16.734 -20.469 1 95.62 114 ASN B N 1
ATOM 2374 C CA . ASN B 1 114 ? -11.93 -17.984 -20.391 1 95.62 114 ASN B CA 1
ATOM 2375 C C . ASN B 1 114 ? -12.273 -18.75 -19.109 1 95.62 114 ASN B C 1
ATOM 2377 O O . ASN B 1 114 ? -11.742 -18.453 -18.047 1 95.62 114 ASN B O 1
ATOM 2381 N N . PRO B 1 115 ? -12.984 -19.828 -19.203 1 95.25 115 PRO B N 1
ATOM 2382 C CA . PRO B 1 115 ? -13.461 -20.562 -18.031 1 95.25 115 PRO B CA 1
ATOM 2383 C C . PRO B 1 115 ? -12.344 -21.281 -17.281 1 95.25 115 PRO B C 1
ATOM 2385 O O . PRO B 1 115 ? -12.547 -21.766 -16.172 1 95.25 115 PRO B O 1
ATOM 2388 N N . LYS B 1 116 ? -11.25 -21.312 -17.844 1 95.81 116 LYS B N 1
ATOM 2389 C CA . LYS B 1 116 ? -10.148 -22.047 -17.219 1 95.81 116 LYS B CA 1
ATOM 2390 C C . LYS B 1 116 ? -9.289 -21.141 -16.344 1 95.81 116 LYS B C 1
ATOM 2392 O O . LYS B 1 116 ? -8.414 -21.609 -15.625 1 95.81 116 LYS B O 1
ATOM 2397 N N . LEU B 1 117 ? -9.531 -19.859 -16.406 1 96.25 117 LEU B N 1
ATOM 2398 C CA . LEU B 1 117 ? -8.766 -18.922 -15.586 1 96.25 117 LEU B CA 1
ATOM 2399 C C . LEU B 1 117 ? -8.953 -19.219 -14.102 1 96.25 117 LEU B C 1
ATOM 2401 O O . LEU B 1 117 ? -10.062 -19.531 -13.664 1 96.25 117 LEU B O 1
ATOM 2405 N N . LYS B 1 118 ? -7.875 -19.125 -13.375 1 97.19 118 LYS B N 1
ATOM 2406 C CA . LYS B 1 118 ? -7.891 -19.406 -11.945 1 97.19 118 LYS B CA 1
ATOM 2407 C C . LYS B 1 118 ? -7.773 -18.109 -11.141 1 97.19 118 LYS B C 1
ATOM 2409 O O . LYS B 1 118 ? -7.27 -17.109 -11.641 1 97.19 118 LYS B O 1
ATOM 2414 N N . PHE B 1 119 ? -8.188 -18.188 -9.891 1 96.81 119 PHE B N 1
ATOM 2415 C CA . PHE B 1 119 ? -8.211 -16.984 -9.07 1 96.81 119 PHE B CA 1
ATOM 2416 C C . PHE B 1 119 ? -7.734 -17.281 -7.652 1 96.81 119 PHE B C 1
ATOM 2418 O O . PHE B 1 119 ? -8.148 -18.281 -7.051 1 96.81 119 PHE B O 1
ATOM 2425 N N . ILE B 1 120 ? -6.852 -16.484 -7.176 1 98.88 120 ILE B N 1
ATOM 2426 C CA . ILE B 1 120 ? -6.539 -16.359 -5.754 1 98.88 120 ILE B CA 1
ATOM 2427 C C . ILE B 1 120 ? -7.25 -15.141 -5.172 1 98.88 120 ILE B C 1
ATOM 2429 O O . ILE B 1 120 ? -7.285 -14.078 -5.793 1 98.88 120 ILE B O 1
ATOM 2433 N N . VAL B 1 121 ? -7.816 -15.312 -4 1 98.88 121 VAL B N 1
ATOM 2434 C CA . VAL B 1 121 ? -8.484 -14.172 -3.373 1 98.88 121 VAL B CA 1
ATOM 2435 C C . VAL B 1 121 ? -7.879 -13.914 -1.993 1 98.88 121 VAL B C 1
ATOM 2437 O O . VAL B 1 121 ? -7.633 -14.859 -1.232 1 98.88 121 VAL B O 1
ATOM 2440 N N . ILE B 1 122 ? -7.531 -12.695 -1.7 1 98.94 122 ILE B N 1
ATOM 2441 C CA . ILE B 1 122 ? -7.23 -12.211 -0.359 1 98.94 122 ILE B CA 1
ATOM 2442 C C . ILE B 1 122 ? -8.445 -11.469 0.204 1 98.94 122 ILE B C 1
ATOM 2444 O O . ILE B 1 122 ? -8.93 -10.508 -0.397 1 98.94 122 ILE B O 1
ATOM 2448 N N . THR B 1 123 ? -8.93 -11.977 1.367 1 98.88 123 THR B N 1
ATOM 2449 C CA . THR B 1 123 ? -10.172 -11.391 1.86 1 98.88 123 THR B CA 1
ATOM 2450 C C . THR B 1 123 ? -10.242 -11.477 3.383 1 98.88 123 THR B C 1
ATOM 2452 O O . THR B 1 123 ? -9.562 -12.305 3.994 1 98.88 123 THR B O 1
ATOM 2455 N N . GLY B 1 124 ? -10.992 -10.539 3.953 1 98.38 124 GLY B N 1
ATOM 2456 C CA . GLY B 1 124 ? -11.32 -10.609 5.367 1 98.38 124 GLY B CA 1
ATOM 2457 C C . GLY B 1 124 ? -12.508 -11.5 5.66 1 98.38 124 GLY B C 1
ATOM 2458 O O . GLY B 1 124 ? -12.797 -11.797 6.82 1 98.38 124 GLY B O 1
ATOM 2459 N N . ASN B 1 125 ? -13.18 -12.008 4.613 1 98.12 125 ASN B N 1
ATOM 2460 C CA . ASN B 1 125 ? -14.391 -12.812 4.75 1 98.12 125 ASN B CA 1
ATOM 2461 C C . ASN B 1 125 ? -14.289 -14.117 3.965 1 98.12 125 ASN B C 1
ATOM 2463 O O . ASN B 1 125 ? -14.859 -14.242 2.879 1 98.12 125 ASN B O 1
ATOM 2467 N N . PRO B 1 126 ? -13.688 -15.133 4.578 1 97.75 126 PRO B N 1
ATOM 2468 C CA . PRO B 1 126 ? -13.484 -16.391 3.865 1 97.75 126 PRO B CA 1
ATOM 2469 C C . PRO B 1 126 ? -14.789 -17.125 3.553 1 97.75 126 PRO B C 1
ATOM 2471 O O . PRO B 1 126 ? -14.797 -18.094 2.799 1 97.75 126 PRO B O 1
ATOM 2474 N N . ASP B 1 127 ? -15.898 -16.641 4.078 1 97.31 127 ASP B N 1
ATOM 2475 C CA . ASP B 1 127 ? -17.203 -17.25 3.807 1 97.31 127 ASP B CA 1
ATOM 2476 C C . ASP B 1 127 ? -17.953 -16.484 2.723 1 97.31 127 ASP B C 1
ATOM 2478 O O . ASP B 1 127 ? -19.109 -16.781 2.42 1 97.31 127 ASP B O 1
ATOM 2482 N N . SER B 1 128 ? -17.359 -15.57 2.152 1 97 128 SER B N 1
ATOM 2483 C CA . SER B 1 128 ? -17.969 -14.719 1.146 1 97 128 SER B CA 1
ATOM 2484 C C . SER B 1 128 ? -18.141 -15.453 -0.18 1 97 128 SER B C 1
ATOM 2486 O O . SER B 1 128 ? -17.484 -16.469 -0.415 1 97 128 SER B O 1
ATOM 2488 N N . PRO B 1 129 ? -18.984 -14.922 -1.052 1 93.44 129 PRO B N 1
ATOM 2489 C CA . PRO B 1 129 ? -19.141 -15.516 -2.381 1 93.44 129 PRO B CA 1
ATOM 2490 C C . PRO B 1 129 ? -17.844 -15.539 -3.182 1 93.44 129 PRO B C 1
ATOM 2492 O O . PRO B 1 129 ? -17.531 -16.531 -3.838 1 93.44 129 PRO B O 1
ATOM 2495 N N . LEU B 1 130 ? -17.078 -14.523 -3.092 1 96.62 130 LEU B N 1
ATOM 2496 C CA . LEU B 1 130 ? -15.828 -14.453 -3.834 1 96.62 130 LEU B CA 1
ATOM 2497 C C . LEU B 1 130 ? -14.859 -15.539 -3.363 1 96.62 130 LEU B C 1
ATOM 2499 O O . LEU B 1 130 ? -14.195 -16.172 -4.18 1 96.62 130 LEU B O 1
ATOM 2503 N N . ALA B 1 131 ? -14.789 -15.68 -2.031 1 97.75 131 ALA B N 1
ATOM 2504 C CA . ALA B 1 131 ? -13.914 -16.688 -1.456 1 97.75 131 ALA B CA 1
ATOM 2505 C C . ALA B 1 131 ? -14.328 -18.094 -1.899 1 97.75 131 ALA B C 1
ATOM 2507 O O . ALA B 1 131 ? -13.484 -18.922 -2.23 1 97.75 131 ALA B O 1
ATOM 2508 N N . GLN B 1 132 ? -15.617 -18.328 -1.95 1 95.69 132 GLN B N 1
ATOM 2509 C CA . GLN B 1 132 ? -16.156 -19.641 -2.287 1 95.69 132 GLN B CA 1
ATOM 2510 C C . GLN B 1 132 ? -15.875 -19.984 -3.748 1 95.69 132 GLN B C 1
ATOM 2512 O O . GLN B 1 132 ? -15.68 -21.156 -4.086 1 95.69 132 GLN B O 1
ATOM 2517 N N . GLU B 1 133 ? -15.836 -19.031 -4.52 1 94.12 133 GLU B N 1
ATOM 2518 C CA . GLU B 1 133 ? -15.641 -19.25 -5.949 1 94.12 133 GLU B CA 1
ATOM 2519 C C . GLU B 1 133 ? -14.164 -19.328 -6.301 1 94.12 133 GLU B C 1
ATOM 2521 O O . GLU B 1 133 ? -13.797 -19.797 -7.383 1 94.12 133 GLU B O 1
ATOM 2526 N N . SER B 1 134 ? -13.289 -18.891 -5.441 1 97.94 134 SER B N 1
ATOM 2527 C CA . SER B 1 134 ? -11.859 -18.812 -5.727 1 97.94 134 SER B CA 1
ATOM 2528 C C . SER B 1 134 ? -11.211 -20.188 -5.723 1 97.94 134 SER B C 1
ATOM 2530 O O . SER B 1 134 ? -11.734 -21.125 -5.113 1 97.94 134 SER B O 1
ATOM 2532 N N . ASP B 1 135 ? -10.125 -20.359 -6.457 1 98.5 135 ASP B N 1
ATOM 2533 C CA . ASP B 1 135 ? -9.32 -21.562 -6.395 1 98.5 135 ASP B CA 1
ATOM 2534 C C . ASP B 1 135 ? -8.539 -21.641 -5.086 1 98.5 135 ASP B C 1
ATOM 2536 O O . ASP B 1 135 ? -8.32 -22.734 -4.551 1 98.5 135 ASP B O 1
ATOM 2540 N N . VAL B 1 136 ? -8.086 -20.531 -4.57 1 98.81 136 VAL B N 1
ATOM 2541 C CA . VAL B 1 136 ? -7.41 -20.422 -3.281 1 98.81 136 VAL B CA 1
ATOM 2542 C C . VAL B 1 136 ? -7.859 -19.156 -2.566 1 98.81 136 VAL B C 1
ATOM 2544 O O . VAL B 1 136 ? -7.922 -18.078 -3.174 1 98.81 136 VAL B O 1
ATOM 2547 N N . CYS B 1 137 ? -8.211 -19.281 -1.335 1 98.81 137 CYS B N 1
ATOM 2548 C CA . CYS B 1 137 ? -8.578 -18.141 -0.501 1 98.81 137 CYS B CA 1
ATOM 2549 C C . CYS B 1 137 ? -7.559 -17.938 0.613 1 98.81 137 CYS B C 1
ATOM 2551 O O . CYS B 1 137 ? -7.242 -18.859 1.357 1 98.81 137 CYS B O 1
ATOM 2553 N N . LEU B 1 138 ? -7.008 -16.75 0.636 1 98.88 138 LEU B N 1
ATOM 2554 C CA . LEU B 1 138 ? -6.129 -16.328 1.723 1 98.88 138 LEU B CA 1
ATOM 2555 C C . LEU B 1 138 ? -6.836 -15.32 2.631 1 98.88 138 LEU B C 1
ATOM 2557 O O . LEU B 1 138 ? -7.18 -14.227 2.195 1 98.88 138 LEU B O 1
ATOM 2561 N N . SER B 1 139 ? -6.973 -15.711 3.893 1 98.81 139 SER B N 1
ATOM 2562 C CA . SER B 1 139 ? -7.691 -14.867 4.844 1 98.81 139 SER B CA 1
ATOM 2563 C C . SER B 1 139 ? -6.766 -13.836 5.48 1 98.81 139 SER B C 1
ATOM 2565 O O . SER B 1 139 ? -5.621 -14.148 5.82 1 98.81 139 SER B O 1
ATOM 2567 N N . THR B 1 140 ? -7.312 -12.633 5.684 1 98.75 140 THR B N 1
ATOM 2568 C CA . THR B 1 140 ? -6.57 -11.609 6.402 1 98.75 140 THR B CA 1
ATOM 2569 C C . THR B 1 140 ? -6.785 -11.742 7.906 1 98.75 140 THR B C 1
ATOM 2571 O O . THR B 1 140 ? -6.105 -11.078 8.695 1 98.75 140 THR B O 1
ATOM 2574 N N . GLY B 1 141 ? -7.727 -12.57 8.297 1 98.19 141 GLY B N 1
ATOM 2575 C CA . GLY B 1 141 ? -8.086 -12.695 9.703 1 98.19 141 GLY B CA 1
ATOM 2576 C C . GLY B 1 141 ? -9.07 -11.633 10.164 1 98.19 141 GLY B C 1
ATOM 2577 O O . GLY B 1 141 ? -9.398 -11.562 11.352 1 98.19 141 GLY B O 1
ATOM 2578 N N . SER B 1 142 ? -9.484 -10.781 9.32 1 97.75 142 SER B N 1
ATOM 2579 C CA . SER B 1 142 ? -10.477 -9.742 9.555 1 97.75 142 SER B CA 1
ATOM 2580 C C . SER B 1 142 ? -10.109 -8.891 10.773 1 97.75 142 SER B C 1
ATOM 2582 O O . SER B 1 142 ? -10.906 -8.742 11.695 1 97.75 142 SER B O 1
ATOM 2584 N N . PRO B 1 143 ? -8.945 -8.305 10.734 1 97.94 143 PRO B N 1
ATOM 2585 C CA . PRO B 1 143 ? -8.562 -7.496 11.898 1 97.94 143 PRO B CA 1
ATOM 2586 C C . PRO B 1 143 ? -9.445 -6.266 12.078 1 97.94 143 PRO B C 1
ATOM 2588 O O . PRO B 1 143 ? -9.977 -5.73 11.102 1 97.94 143 PRO B O 1
ATOM 2591 N N . LYS B 1 144 ? -9.578 -5.84 13.391 1 97.56 144 LYS B N 1
ATOM 2592 C CA . LYS B 1 144 ? -10.195 -4.539 13.641 1 97.56 144 LYS B CA 1
ATOM 2593 C C . LYS B 1 144 ? -9.32 -3.408 13.117 1 97.56 144 LYS B C 1
ATOM 2595 O O . LYS B 1 144 ? -8.094 -3.428 13.297 1 97.56 144 LYS B O 1
ATOM 2600 N N . GLU B 1 145 ? -9.969 -2.496 12.484 1 98.25 145 GLU B N 1
ATOM 2601 C CA . GLU B 1 145 ? -9.242 -1.326 12 1 98.25 145 GLU B CA 1
ATOM 2602 C C . GLU B 1 145 ? -8.781 -0.445 13.156 1 98.25 145 GLU B C 1
ATOM 2604 O O . GLU B 1 145 ? -9.516 -0.253 14.125 1 98.25 145 GLU B O 1
ATOM 2609 N N . VAL B 1 146 ? -7.598 0.113 12.977 1 98.19 146 VAL B N 1
ATOM 2610 C CA . VAL B 1 146 ? -7.133 1.057 13.984 1 98.19 146 VAL B CA 1
ATOM 2611 C C . VAL B 1 146 ? -7.832 2.4 13.797 1 98.19 146 VAL B C 1
ATOM 2613 O O . VAL B 1 146 ? -7.797 3.258 14.688 1 98.19 146 VAL B O 1
ATOM 2616 N N . CYS B 1 147 ? -8.445 2.609 12.648 1 95.88 147 CYS B N 1
ATOM 2617 C CA . CYS B 1 147 ? -9.281 3.791 12.461 1 95.88 147 CYS B CA 1
ATOM 2618 C C . CYS B 1 147 ? -10.234 3.982 13.633 1 95.88 147 CYS B C 1
ATOM 2620 O O . CYS B 1 147 ? -10.898 3.035 14.062 1 95.8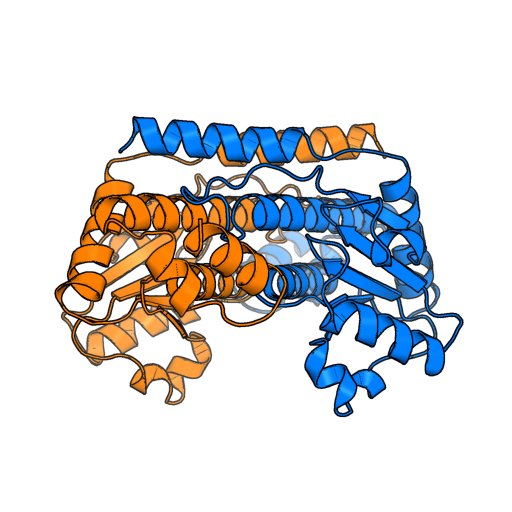8 147 CYS B O 1
ATOM 2622 N N . ILE B 1 148 ? -10.352 5.184 14.102 1 95.75 148 ILE B N 1
ATOM 2623 C CA . ILE B 1 148 ? -11.117 5.441 15.32 1 95.75 148 ILE B CA 1
ATOM 2624 C C . ILE B 1 148 ? -12.594 5.125 15.078 1 95.75 148 ILE B C 1
ATOM 2626 O O . ILE B 1 148 ? -13.328 4.812 16.016 1 95.75 148 ILE B O 1
ATOM 2630 N N . LEU B 1 149 ? -13.047 5.223 13.82 1 94.94 149 LEU B N 1
ATOM 2631 C CA . LEU B 1 149 ? -14.438 4.914 13.5 1 94.94 149 LEU B CA 1
ATOM 2632 C C . LEU B 1 149 ? -14.594 3.441 13.141 1 94.94 149 LEU B C 1
ATOM 2634 O O . LEU B 1 149 ? -15.719 2.953 13 1 94.94 149 LEU B O 1
ATOM 2638 N N . GLY B 1 150 ? -13.484 2.781 12.914 1 95.31 150 GLY B N 1
ATOM 2639 C CA . GLY B 1 150 ? -13.5 1.376 12.539 1 95.31 150 GLY B CA 1
ATOM 2640 C C . GLY B 1 150 ? -13.945 1.146 11.109 1 95.31 150 GLY B C 1
ATOM 2641 O O . GLY B 1 150 ? -14.297 0.027 10.734 1 95.31 150 GLY B O 1
ATOM 2642 N N . MET B 1 151 ? -13.922 2.217 10.305 1 93.31 151 MET B N 1
ATOM 2643 C CA . MET B 1 151 ? -14.523 2.139 8.977 1 93.31 151 MET B CA 1
ATOM 2644 C C . MET B 1 151 ? -13.445 2.182 7.895 1 93.31 151 MET B C 1
ATOM 2646 O O . MET B 1 151 ? -13.5 1.41 6.934 1 93.31 151 MET B O 1
ATOM 2650 N N . THR B 1 152 ? -12.484 3.102 7.984 1 95.44 152 THR B N 1
ATOM 2651 C CA . THR B 1 152 ? -11.484 3.332 6.945 1 95.44 152 THR B CA 1
ATOM 2652 C C . THR B 1 152 ? -10.453 2.209 6.93 1 95.44 152 THR B C 1
ATOM 2654 O O . THR B 1 152 ? -9.906 1.851 7.973 1 95.44 152 THR B O 1
ATOM 2657 N N . PRO B 1 153 ? -10.242 1.611 5.734 1 97.56 153 PRO B N 1
ATOM 2658 C CA . PRO B 1 153 ? -9.172 0.618 5.66 1 97.56 153 PRO B CA 1
ATOM 2659 C C . PRO B 1 153 ? -7.828 1.159 6.152 1 97.56 153 PRO B C 1
ATOM 2661 O O . PRO B 1 153 ? -7.324 2.146 5.613 1 97.56 153 PRO B O 1
ATOM 2664 N N . THR B 1 154 ? -7.262 0.601 7.223 1 98.44 154 THR B N 1
ATOM 2665 C CA . THR B 1 154 ? -5.969 0.89 7.832 1 98.44 154 THR B CA 1
ATOM 2666 C C . THR B 1 154 ? -5.223 -0.402 8.148 1 98.44 154 THR B C 1
ATOM 2668 O O . THR B 1 154 ? -4.422 -0.876 7.336 1 98.44 154 THR B O 1
ATOM 2671 N N . THR B 1 155 ? -5.746 -1.072 9.141 1 98.81 155 THR B N 1
ATOM 2672 C CA . THR B 1 155 ? -5.133 -2.332 9.547 1 98.81 155 THR B CA 1
ATOM 2673 C C . THR B 1 155 ? -5.312 -3.395 8.469 1 98.81 155 THR B C 1
ATOM 2675 O O . THR B 1 155 ? -4.414 -4.211 8.234 1 98.81 155 THR B O 1
ATOM 2678 N N . SER B 1 156 ? -6.445 -3.414 7.801 1 98.75 156 SER B N 1
ATOM 2679 C CA . SER B 1 156 ? -6.688 -4.383 6.738 1 98.75 156 SER B CA 1
ATOM 2680 C C . SER B 1 156 ? -5.68 -4.223 5.602 1 98.75 156 SER B C 1
ATOM 2682 O O . SER B 1 156 ? -5.156 -5.211 5.086 1 98.75 156 SER B O 1
ATOM 2684 N N . THR B 1 157 ? -5.352 -2.955 5.223 1 98.69 157 THR B N 1
ATOM 2685 C CA . THR B 1 157 ? -4.387 -2.75 4.148 1 98.69 157 THR B CA 1
ATOM 2686 C C . THR B 1 157 ? -2.988 -3.172 4.59 1 98.69 157 THR B C 1
ATOM 2688 O O . THR B 1 157 ? -2.207 -3.688 3.787 1 98.69 157 THR B O 1
ATOM 2691 N N . THR B 1 158 ? -2.625 -2.988 5.879 1 98.88 158 THR B N 1
ATOM 2692 C CA . THR B 1 158 ? -1.354 -3.469 6.41 1 98.88 158 THR B CA 1
ATOM 2693 C C . THR B 1 158 ? -1.243 -4.984 6.266 1 98.88 158 THR B C 1
ATOM 2695 O O . THR B 1 158 ? -0.248 -5.492 5.742 1 98.88 158 THR B O 1
ATOM 2698 N N . VAL B 1 159 ? -2.27 -5.66 6.645 1 98.94 159 VAL B N 1
ATOM 2699 C CA . VAL B 1 159 ? -2.258 -7.121 6.617 1 98.94 159 VAL B CA 1
ATOM 2700 C C . VAL B 1 159 ? -2.246 -7.609 5.172 1 98.94 159 VAL B C 1
ATOM 2702 O O . VAL B 1 159 ? -1.566 -8.586 4.844 1 98.94 159 VAL B O 1
ATOM 2705 N N . MET B 1 160 ? -3 -6.969 4.273 1 98.94 160 MET B N 1
ATOM 2706 C CA . MET B 1 160 ? -2.975 -7.309 2.855 1 98.94 160 MET B CA 1
ATOM 2707 C C . MET B 1 160 ? -1.568 -7.16 2.285 1 98.94 160 MET B C 1
ATOM 2709 O O . MET B 1 160 ? -1.112 -8.008 1.516 1 98.94 160 MET B O 1
ATOM 2713 N N . THR B 1 161 ? -0.9 -6.059 2.65 1 98.94 161 THR B N 1
ATOM 2714 C CA . THR B 1 161 ? 0.47 -5.812 2.213 1 98.94 161 THR B CA 1
ATOM 2715 C C . THR B 1 161 ? 1.389 -6.949 2.646 1 98.94 161 THR B C 1
ATOM 2717 O O . THR B 1 161 ? 2.164 -7.469 1.842 1 98.94 161 THR B O 1
ATOM 2720 N N . VAL B 1 162 ? 1.25 -7.387 3.863 1 98.94 162 VAL B N 1
ATOM 2721 C CA . VAL B 1 162 ? 2.1 -8.43 4.43 1 98.94 162 VAL B CA 1
ATOM 2722 C C . VAL B 1 162 ? 1.83 -9.758 3.727 1 98.94 162 VAL B C 1
ATOM 2724 O O . VAL B 1 162 ? 2.762 -10.508 3.428 1 98.94 162 VAL B O 1
ATOM 2727 N N . ILE B 1 163 ? 0.586 -10.062 3.459 1 98.94 163 ILE B N 1
ATOM 2728 C CA . ILE B 1 163 ? 0.247 -11.273 2.729 1 98.94 163 ILE B CA 1
ATOM 2729 C C . ILE B 1 163 ? 0.902 -11.25 1.349 1 98.94 163 ILE B C 1
ATOM 2731 O O . ILE B 1 163 ? 1.449 -12.258 0.894 1 98.94 163 ILE B O 1
ATOM 2735 N N . GLY B 1 164 ? 0.849 -10.086 0.677 1 98.94 164 GLY B N 1
ATOM 2736 C CA . GLY B 1 164 ? 1.564 -9.922 -0.578 1 98.94 164 GLY B CA 1
ATOM 2737 C C . GLY B 1 164 ? 3.047 -10.227 -0.463 1 98.94 164 GLY B C 1
ATOM 2738 O O . GLY B 1 164 ? 3.604 -10.945 -1.299 1 98.94 164 GLY B O 1
ATOM 2739 N N . ASP B 1 165 ? 3.684 -9.711 0.624 1 98.88 165 ASP B N 1
ATOM 2740 C CA . ASP B 1 165 ? 5.102 -9.953 0.862 1 98.88 165 ASP B CA 1
ATOM 2741 C C . ASP B 1 165 ? 5.387 -11.445 1.023 1 98.88 165 ASP B C 1
ATOM 2743 O O . ASP B 1 165 ? 6.379 -11.953 0.501 1 98.88 165 ASP B O 1
ATOM 2747 N N . ILE B 1 166 ? 4.539 -12.109 1.768 1 98.88 166 ILE B N 1
ATOM 2748 C CA . ILE B 1 166 ? 4.699 -13.539 2.006 1 98.88 166 ILE B CA 1
ATOM 2749 C C . ILE B 1 166 ? 4.66 -14.289 0.676 1 98.88 166 ILE B C 1
ATOM 2751 O O . ILE B 1 166 ? 5.508 -15.148 0.411 1 98.88 166 ILE B O 1
ATOM 2755 N N . LEU B 1 167 ? 3.678 -13.992 -0.174 1 98.94 167 LEU B N 1
ATOM 2756 C CA . LEU B 1 167 ? 3.557 -14.648 -1.471 1 98.94 167 LEU B CA 1
ATOM 2757 C C . LEU B 1 167 ? 4.801 -14.414 -2.32 1 98.94 167 LEU B C 1
ATOM 2759 O O . LEU B 1 167 ? 5.309 -15.336 -2.955 1 98.94 167 LEU B O 1
ATOM 2763 N N . VAL B 1 168 ? 5.289 -13.18 -2.322 1 98.88 168 VAL B N 1
ATOM 2764 C CA . VAL B 1 168 ? 6.457 -12.812 -3.121 1 98.88 168 VAL B CA 1
ATOM 2765 C C . VAL B 1 168 ? 7.672 -13.602 -2.652 1 98.88 168 VAL B C 1
ATOM 2767 O O . VAL B 1 168 ? 8.352 -14.242 -3.459 1 98.88 168 VAL B O 1
ATOM 2770 N N . VAL B 1 169 ? 7.906 -13.625 -1.348 1 98.75 169 VAL B N 1
ATOM 2771 C CA . VAL B 1 169 ? 9.102 -14.242 -0.791 1 98.75 169 VAL B CA 1
ATOM 2772 C C . VAL B 1 169 ? 9.055 -15.75 -1.015 1 98.75 169 VAL B C 1
ATOM 2774 O O . VAL B 1 169 ? 10.055 -16.359 -1.414 1 98.75 169 VAL B O 1
ATOM 2777 N N . GLN B 1 170 ? 7.91 -16.359 -0.732 1 98.75 170 GLN B N 1
ATOM 2778 C CA . GLN B 1 170 ? 7.781 -17.812 -0.927 1 98.75 170 GLN B CA 1
ATOM 2779 C C . GLN B 1 170 ? 7.938 -18.172 -2.398 1 98.75 170 GLN B C 1
ATOM 2781 O O . GLN B 1 170 ? 8.516 -19.219 -2.723 1 98.75 170 GLN B O 1
ATOM 2786 N N . THR B 1 171 ? 7.406 -17.359 -3.338 1 98.81 171 THR B N 1
ATOM 2787 C CA . THR B 1 171 ? 7.543 -17.609 -4.77 1 98.81 171 THR B CA 1
ATOM 2788 C C . THR B 1 171 ? 9 -17.469 -5.203 1 98.81 171 THR B C 1
ATOM 2790 O O . THR B 1 171 ? 9.492 -18.281 -6 1 98.81 171 THR B O 1
ATOM 2793 N N . MET B 1 172 ? 9.727 -16.422 -4.664 1 98.44 172 MET B N 1
ATOM 2794 C CA . MET B 1 172 ? 11.148 -16.266 -4.93 1 98.44 172 MET B CA 1
ATOM 2795 C C . MET B 1 172 ? 11.914 -17.531 -4.551 1 98.44 172 MET B C 1
ATOM 2797 O O . MET B 1 172 ? 12.773 -17.984 -5.305 1 98.44 172 MET B O 1
ATOM 2801 N N . GLN B 1 173 ? 11.562 -18.047 -3.367 1 97.94 173 GLN B N 1
ATOM 2802 C CA . GLN B 1 173 ? 12.227 -19.25 -2.889 1 97.94 173 GLN B CA 1
ATOM 2803 C C . GLN B 1 173 ? 11.953 -20.438 -3.814 1 97.94 173 GLN B C 1
ATOM 2805 O O . GLN B 1 173 ? 12.875 -21.188 -4.168 1 97.94 173 GLN B O 1
ATOM 2810 N N . LYS B 1 174 ? 10.75 -20.594 -4.215 1 98.12 174 LYS B N 1
ATOM 2811 C CA . LYS B 1 174 ? 10.336 -21.734 -5.035 1 98.12 174 LYS B CA 1
ATOM 2812 C C . LYS B 1 174 ? 10.945 -21.656 -6.434 1 98.12 174 LYS B C 1
ATOM 2814 O O . LYS B 1 174 ? 11.281 -22.672 -7.031 1 98.12 174 LYS B O 1
ATOM 2819 N N . THR B 1 175 ? 11.07 -20.453 -7 1 98.12 175 THR B N 1
ATOM 2820 C CA . THR B 1 175 ? 11.555 -20.281 -8.367 1 98.12 175 THR B CA 1
ATOM 2821 C C . THR B 1 175 ? 13.078 -20.172 -8.383 1 98.12 175 THR B C 1
ATOM 2823 O O . THR B 1 175 ? 13.688 -20.172 -9.453 1 98.12 175 THR B O 1
ATOM 2826 N N . GLY B 1 176 ? 13.688 -19.969 -7.242 1 97.75 176 GLY B N 1
ATOM 2827 C CA . GLY B 1 176 ? 15.133 -19.797 -7.176 1 97.75 176 GLY B CA 1
ATOM 2828 C C . GLY B 1 176 ? 15.602 -18.469 -7.715 1 97.75 176 GLY B C 1
ATOM 2829 O O . GLY B 1 176 ? 16.641 -18.375 -8.367 1 97.75 176 GLY B O 1
ATOM 2830 N N . PHE B 1 177 ? 14.859 -17.406 -7.496 1 96.69 177 PHE B N 1
ATOM 2831 C CA . PHE B 1 177 ? 15.188 -16.062 -7.953 1 96.69 177 PHE B CA 1
ATOM 2832 C C . PHE B 1 177 ? 16.484 -15.578 -7.316 1 96.69 177 PHE B C 1
ATOM 2834 O O . PHE B 1 177 ? 16.625 -15.594 -6.09 1 96.69 177 PHE B O 1
ATOM 2841 N N . THR B 1 178 ? 17.438 -15.078 -8.117 1 95.12 178 THR B N 1
ATOM 2842 C CA . THR B 1 178 ? 18.781 -14.781 -7.625 1 95.12 178 THR B CA 1
ATOM 2843 C C . THR B 1 178 ? 19.062 -13.281 -7.711 1 95.12 178 THR B C 1
ATOM 2845 O O . THR B 1 178 ? 18.281 -12.531 -8.305 1 95.12 178 THR B O 1
ATOM 2848 N N . ILE B 1 179 ? 20.203 -12.891 -7.125 1 93 179 ILE B N 1
ATOM 2849 C CA . ILE B 1 179 ? 20.656 -11.508 -7.164 1 93 179 ILE B CA 1
ATOM 2850 C C . ILE B 1 179 ? 21.016 -11.117 -8.602 1 93 179 ILE B C 1
ATOM 2852 O O . ILE B 1 179 ? 20.828 -9.961 -9 1 93 179 ILE B O 1
ATOM 2856 N N . GLU B 1 180 ? 21.484 -12.047 -9.375 1 92.38 180 GLU B N 1
ATOM 2857 C CA . GLU B 1 180 ? 21.766 -11.805 -10.781 1 92.38 180 GLU B CA 1
ATOM 2858 C C . GLU B 1 180 ? 20.484 -11.484 -11.555 1 92.38 180 GLU B C 1
ATOM 2860 O O . GLU B 1 180 ? 20.469 -10.578 -12.391 1 92.38 180 GLU B O 1
ATOM 2865 N N . ASP B 1 181 ? 19.469 -12.258 -11.273 1 93.31 181 ASP B N 1
ATOM 2866 C CA . ASP B 1 181 ? 18.172 -12 -11.898 1 93.31 181 ASP B CA 1
ATOM 2867 C C . ASP B 1 181 ? 17.656 -10.609 -11.531 1 93.31 181 ASP B C 1
ATOM 2869 O O . ASP B 1 181 ? 17.125 -9.891 -12.383 1 93.31 181 ASP B O 1
ATOM 2873 N N . TYR B 1 182 ? 17.844 -10.273 -10.25 1 93.12 182 TYR B N 1
ATOM 2874 C CA . TYR B 1 182 ? 17.391 -8.984 -9.734 1 93.12 182 TYR B CA 1
ATOM 2875 C C . TYR B 1 182 ? 18.094 -7.84 -10.461 1 93.12 182 TYR B C 1
ATOM 2877 O O . TYR B 1 182 ? 17.453 -6.848 -10.828 1 93.12 182 TYR B O 1
ATOM 2885 N N . SER B 1 183 ? 19.359 -7.902 -10.742 1 90 183 SER B N 1
ATOM 2886 C CA . SER B 1 183 ? 20.172 -6.852 -11.336 1 90 183 SER B CA 1
ATOM 2887 C C . SER B 1 183 ? 19.781 -6.586 -12.781 1 90 183 SER B C 1
ATOM 2889 O O . SER B 1 183 ? 19.875 -5.457 -13.266 1 90 183 SER B O 1
ATOM 2891 N N . LYS B 1 184 ? 19.234 -7.535 -13.414 1 87.94 184 LYS B N 1
ATOM 2892 C CA . LYS B 1 184 ? 18.812 -7.398 -14.812 1 87.94 184 LYS B CA 1
ATOM 2893 C C . LYS B 1 184 ? 17.562 -6.543 -14.922 1 87.94 184 LYS B C 1
ATOM 2895 O O . LYS B 1 184 ? 17.281 -5.98 -15.977 1 87.94 184 LYS B O 1
ATOM 2900 N N . ARG B 1 185 ? 16.844 -6.418 -13.781 1 86.19 185 ARG B N 1
ATOM 2901 C CA . ARG B 1 185 ? 15.547 -5.766 -13.805 1 86.19 185 ARG B CA 1
ATOM 2902 C C . ARG B 1 185 ? 15.609 -4.387 -13.156 1 86.19 185 ARG B C 1
ATOM 2904 O O . ARG B 1 185 ? 14.641 -3.625 -13.203 1 86.19 185 ARG B O 1
ATOM 2911 N N . HIS B 1 186 ? 16.672 -4.086 -12.516 1 83.31 186 HIS B N 1
ATOM 2912 C CA . HIS B 1 186 ? 16.828 -2.826 -11.797 1 83.31 186 HIS B CA 1
ATOM 2913 C C . HIS B 1 186 ? 18.078 -2.076 -12.266 1 83.31 186 HIS B C 1
ATOM 2915 O O . HIS B 1 186 ? 19.125 -2.133 -11.609 1 83.31 186 HIS B O 1
ATOM 2921 N N . HIS B 1 187 ? 17.938 -1.351 -13.289 1 72.12 187 HIS B N 1
ATOM 2922 C CA . HIS B 1 187 ? 19.094 -0.707 -13.891 1 72.12 187 HIS B CA 1
ATOM 2923 C C . HIS B 1 187 ? 19.359 0.658 -13.266 1 72.12 187 HIS B C 1
ATOM 2925 O O . HIS B 1 187 ? 20.5 1.123 -13.234 1 72.12 187 HIS B O 1
ATOM 2931 N N . GLY B 1 188 ? 18.297 1.32 -12.797 1 66.44 188 GLY B N 1
ATOM 2932 C CA . GLY B 1 188 ? 18.469 2.688 -12.336 1 66.44 188 GLY B CA 1
ATOM 2933 C C . GLY B 1 188 ? 18.141 2.871 -10.867 1 66.44 188 GLY B C 1
ATOM 2934 O O . GLY B 1 188 ? 17.672 1.941 -10.211 1 66.44 188 GLY B O 1
ATOM 2935 N N . GLY B 1 189 ? 18.672 3.889 -10.305 1 68.31 189 GLY B N 1
ATOM 2936 C CA . GLY B 1 189 ? 18.344 4.242 -8.93 1 68.31 189 GLY B CA 1
ATOM 2937 C C . GLY B 1 189 ? 19.219 3.545 -7.91 1 68.31 189 GLY B C 1
ATOM 2938 O O . GLY B 1 189 ? 20.203 2.893 -8.273 1 68.31 189 GLY B O 1
ATOM 2939 N N . TYR B 1 190 ? 18.891 3.801 -6.758 1 72.38 190 TYR B N 1
ATOM 2940 C CA . TYR B 1 190 ? 19.656 3.262 -5.637 1 72.38 190 TYR B CA 1
ATOM 2941 C C . TYR B 1 190 ? 19.703 1.739 -5.691 1 72.38 190 TYR B C 1
ATOM 2943 O O . TYR B 1 190 ? 20.766 1.138 -5.547 1 72.38 190 TYR B O 1
ATOM 2951 N N . LEU B 1 191 ? 18.641 1.085 -6.004 1 76.12 191 LEU B N 1
ATOM 2952 C CA . LEU B 1 191 ? 18.562 -0.372 -6.008 1 76.12 191 LEU B CA 1
ATOM 2953 C C . LEU B 1 191 ? 19.375 -0.958 -7.156 1 76.12 191 LEU B C 1
ATOM 2955 O O . LEU B 1 191 ? 20.016 -2.006 -7.008 1 76.12 191 LEU B O 1
ATOM 2959 N N . GLY B 1 192 ? 19.234 -0.24 -8.219 1 76.88 192 GLY B N 1
ATOM 2960 C CA . GLY B 1 192 ? 20.031 -0.684 -9.344 1 76.88 192 GLY B CA 1
ATOM 2961 C C . GLY B 1 192 ? 21.531 -0.646 -9.062 1 76.88 192 GLY B C 1
ATOM 2962 O O . GLY B 1 192 ? 22.234 -1.608 -9.344 1 76.88 192 GLY B O 1
ATOM 2963 N N . GLU B 1 193 ? 21.953 0.464 -8.516 1 76.31 193 GLU B N 1
ATOM 2964 C CA . GLU B 1 193 ? 23.375 0.607 -8.156 1 76.31 193 GLU B CA 1
ATOM 2965 C C . GLU B 1 193 ? 23.797 -0.46 -7.156 1 76.31 193 GLU B C 1
ATOM 2967 O O . GLU B 1 193 ? 24.859 -1.076 -7.309 1 76.31 193 GLU B O 1
ATOM 2972 N N . LYS B 1 194 ? 23 -0.738 -6.258 1 80.62 194 LYS B N 1
ATOM 2973 C CA . LYS B 1 194 ? 23.312 -1.688 -5.195 1 80.62 194 LYS B CA 1
ATOM 2974 C C . LYS B 1 194 ? 23.344 -3.117 -5.73 1 80.62 194 LYS B C 1
ATOM 2976 O O . LYS B 1 194 ? 24.25 -3.889 -5.395 1 80.62 194 LYS B O 1
ATOM 2981 N N . SER B 1 195 ? 22.391 -3.402 -6.477 1 78.38 195 SER B N 1
ATOM 2982 C CA . SER B 1 195 ? 22.297 -4.77 -6.98 1 78.38 195 SER B CA 1
ATOM 2983 C C . SER B 1 195 ? 23.453 -5.082 -7.926 1 78.38 195 SER B C 1
ATOM 2985 O O . SER B 1 195 ? 24.016 -6.18 -7.887 1 78.38 195 SER B O 1
ATOM 2987 N N . ARG B 1 196 ? 23.859 -4.102 -8.742 1 76.12 196 ARG B N 1
ATOM 2988 C CA . ARG B 1 196 ? 24.969 -4.289 -9.664 1 76.12 196 ARG B CA 1
ATOM 2989 C C . ARG B 1 196 ? 26.297 -4.449 -8.914 1 76.12 196 ARG B C 1
ATOM 2991 O O . ARG B 1 196 ? 27.125 -5.266 -9.289 1 76.12 196 ARG B O 1
ATOM 2998 N N . ALA B 1 197 ? 26.453 -3.695 -7.898 1 78.75 197 ALA B N 1
ATOM 2999 C CA . ALA B 1 197 ? 27.672 -3.762 -7.094 1 78.75 197 ALA B CA 1
ATOM 3000 C C . ALA B 1 197 ? 27.828 -5.133 -6.441 1 78.75 197 ALA B C 1
ATOM 3002 O O . ALA B 1 197 ? 28.953 -5.625 -6.277 1 78.75 197 ALA B O 1
ATOM 3003 N N . LEU B 1 198 ? 26.734 -5.805 -6.102 1 75.06 198 LEU B N 1
ATOM 3004 C CA . LEU B 1 198 ? 26.734 -7.102 -5.438 1 75.06 198 LEU B CA 1
ATOM 3005 C C . LEU B 1 198 ? 27.016 -8.219 -6.438 1 75.06 198 LEU B C 1
ATOM 3007 O O . LEU B 1 198 ? 27.438 -9.312 -6.051 1 75.06 198 LEU B O 1
ATOM 3011 N N . CYS B 1 199 ? 26.703 -7.926 -7.652 1 71.5 199 CYS B N 1
ATOM 3012 C CA . CYS B 1 199 ? 26.938 -8.93 -8.688 1 71.5 199 CYS B CA 1
ATOM 3013 C C . CYS B 1 199 ? 28.406 -8.953 -9.102 1 71.5 199 CYS B C 1
ATOM 3015 O O . CYS B 1 199 ? 28.891 -9.969 -9.602 1 71.5 199 CYS B O 1
ATOM 3017 N N . VAL B 1 200 ? 29.141 -7.836 -9.125 1 68.19 200 VAL B N 1
ATOM 3018 C CA . VAL B 1 200 ? 30.531 -7.766 -9.531 1 68.19 200 VAL B CA 1
ATOM 3019 C C . VAL B 1 200 ? 31.422 -8.328 -8.43 1 68.19 200 VAL B C 1
ATOM 3021 O O . VAL B 1 200 ? 32.625 -8.578 -8.648 1 68.19 200 VAL B O 1
ATOM 3024 N N . LYS B 1 201 ? 30.984 -8.633 -7.387 1 51.16 201 LYS B N 1
ATOM 3025 C CA . LYS B 1 201 ? 31.859 -9.234 -6.383 1 51.16 201 LYS B CA 1
ATOM 3026 C C . LYS B 1 201 ? 31.781 -10.758 -6.43 1 51.16 201 LYS B C 1
ATOM 3028 O O . LYS B 1 201 ? 30.719 -11.328 -6.66 1 51.16 201 LYS B O 1
#

Secondary structure (DSSP, 8-state):
-HHHHHHHHHHHHHHHHTS---THHHHHHHHHIIIIIIT---EEEEESHHHHHHHHHHHHHHHHTT--EEE--HHHHTTTGGGG--TT-EEEEEESSS--HHHHHHHHHHHHH-TT-EEEEEES-TTSHHHHHSSEEEE---PPPSSTTS-SSSHHHHHHHHHHHHHHHHHHHHHT--HHHHHHH--SHHHHHHHHHHH--/-HHHHHHHHHHHHHHHHTS---THHHHHHHHHIIIIIIT---EEEEESHHHHHHHHHHHHHHHHTT--EEE--HHHHTTTGGGG--TT-EEEEEESSS--HHHHHHHHHHHHH-TT-EEEEEES-TTSHHHHHSSEEEE---PPPSSTTS-SSSHHHHHHHHHHHHHHHHHHHHHT--HHHHHHH--SHHHHHHHHHHH--